Protein AF-A0A8D8V8U1-F1 (afdb_monomer)

Nearest PDB structures (foldseek):
  8j07-assembly1_k3  TM=7.789E-01  e=6.062E-11  Homo sapiens
  8glv-assembly1_AE  TM=6.424E-01  e=2.019E-11  Chlamydomonas reinhardtii
  6a28-assembly1_B  TM=2.916E-01  e=2.406E+00  Deinococcus radiodurans R1 = ATCC 13939 = DSM 20539

Sequence (472 aa):
IDNPLNASPATVNNWKDVRKCFREELQNLLDGETYSILQNIRKTMTGITLETFKYENSNEYFLLQLWTTIDLPKLASGEKTTRVIDFPECGVVITVPEKLQHTAITVRCLRLKYDHYSDNSETWEPKPLPDVMKLDLYDFCNYLWSEKENFEREQDKHIAEFEKEWRKRIDALKVVKVEEQNLSPEKPERDDGSNSESEDPNASTDREIEVKPTVITYSEEDDWEQEVCEMRKCPDLIIKELEDNLLQEMRRTLAPIVAENDVNMRRHVILGGVFHLEFIKQPYQPVTLPDQSVMTIFNGPHSLQMEDYQESFDTVDTQKQESDEEDASEGAAATQNAQLEKLALLQISIPDNVLWFEPPSVARWDYGKQCWTKDYIYEIKFNEEKQFITFHAGKMGPFGLTTSKFINIPFQSWELRPEGSDSVLLSITAATIIVEFIIKVGKEQKEVQRGWLSRNEISPITTRVLVHYHSF

pLDDT: mean 78.5, std 20.53, range [25.08, 98.12]

Radius of gyration: 41.15 Å; Cα contacts (8 Å, |Δi|>4): 596; chains: 1; bounding box: 144×54×96 Å

Secondary structure (DSSP, 8-state):
--S-TT--HHHHHHHHHHHHHHHHHHHHHHHHHHHHHHTTHHHHSEESSSSEEEEEEE-SSEEEEEEEE------S-------EEEETTTTEEEEPPGGGTTS-EEEEEEEESS--SGGGSTTTSPPPPPGGGGS-HHHHHHHHHHHHHHHHHHHHHHHHHHHHHHHHHHHHHHHHHHHHHH-PPPPPPP-----------------------------HHHHHHHHHHHHS--HHHHHHHHHHHHHHHHHHHHPPP--TTB--TTTEEEEEEEEEEEEEEPPPPPEE-TTS-EE----S-SS--B---B----THHHHHHTTS-TT-HHHHHHHHHHHHTTSEEEEEEPPTT---SS--EEEEEETTTTEEE-TTEEEEEEETTTTEEEEEESB-EEEEEEEESSTT-S-SEEEEEE-SSSEEEEEEE-SSEEEEEEEE-PPP------S----------EEEEEEEE---

Mean predicted aligned error: 14.49 Å

Structure (mmCIF, N/CA/C/O backbone):
data_AF-A0A8D8V8U1-F1
#
_entry.id   AF-A0A8D8V8U1-F1
#
loop_
_atom_site.group_PDB
_atom_site.id
_atom_site.type_symbol
_atom_site.label_atom_id
_atom_site.label_alt_id
_atom_site.label_comp_id
_atom_site.label_asym_id
_atom_site.label_entity_id
_atom_site.label_seq_id
_atom_site.pdbx_PDB_ins_code
_atom_site.Cartn_x
_atom_site.Cartn_y
_atom_site.Cartn_z
_atom_site.occupancy
_atom_site.B_iso_or_equiv
_atom_site.auth_seq_id
_atom_site.auth_comp_id
_atom_site.auth_asym_id
_atom_site.auth_atom_id
_atom_site.pdbx_PDB_model_num
ATOM 1 N N . ILE A 1 1 ? -10.523 2.339 -17.120 1.00 58.59 1 ILE A N 1
ATOM 2 C CA . ILE A 1 1 ? -9.996 3.715 -17.312 1.00 58.59 1 ILE A CA 1
ATOM 3 C C . ILE A 1 1 ? -8.587 3.669 -17.898 1.00 58.59 1 ILE A C 1
ATOM 5 O O . ILE A 1 1 ? -8.251 4.565 -18.654 1.00 58.59 1 ILE A O 1
ATOM 9 N N . ASP A 1 2 ? -7.810 2.618 -17.623 1.00 54.09 2 ASP A N 1
ATOM 10 C CA . ASP A 1 2 ? -6.372 2.590 -17.933 1.00 54.09 2 ASP A CA 1
ATOM 11 C C . ASP A 1 2 ? -6.026 2.321 -19.408 1.00 54.09 2 ASP A C 1
ATOM 13 O O . ASP A 1 2 ? -4.941 2.678 -19.847 1.00 54.09 2 ASP A O 1
ATOM 17 N N . ASN A 1 3 ? -6.946 1.759 -20.203 1.00 59.69 3 ASN A N 1
ATOM 18 C CA . ASN A 1 3 ? -6.799 1.714 -21.663 1.00 59.69 3 ASN A CA 1
ATOM 19 C C . ASN A 1 3 ? -8.165 1.696 -22.380 1.00 59.69 3 ASN A C 1
ATOM 21 O O . ASN A 1 3 ? -8.669 0.636 -22.762 1.00 59.69 3 ASN A O 1
ATOM 25 N N . PRO A 1 4 ? -8.850 2.844 -22.485 1.00 71.56 4 PRO A N 1
ATOM 26 C CA . PRO A 1 4 ? -10.149 2.913 -23.128 1.00 71.56 4 PRO A CA 1
ATOM 27 C C . PRO A 1 4 ? -9.986 2.930 -24.646 1.00 71.56 4 PRO A C 1
ATOM 29 O O . PRO A 1 4 ? -9.468 3.887 -25.210 1.00 71.56 4 PRO A O 1
ATOM 32 N N . LEU A 1 5 ? -10.517 1.901 -25.308 1.00 67.38 5 LEU A N 1
ATOM 33 C CA . LEU A 1 5 ? -10.398 1.705 -26.757 1.00 67.38 5 LEU A CA 1
ATOM 34 C C . LEU A 1 5 ? -10.914 2.886 -27.610 1.00 67.38 5 LEU A C 1
ATOM 36 O O . LEU A 1 5 ? -10.536 2.984 -28.768 1.00 67.38 5 LEU A O 1
ATOM 40 N N . ASN A 1 6 ? -11.757 3.776 -27.059 1.00 78.81 6 ASN A N 1
ATOM 41 C CA . ASN A 1 6 ? -12.428 4.862 -27.793 1.00 78.81 6 ASN A CA 1
ATOM 42 C C . ASN A 1 6 ? -12.512 6.200 -27.023 1.00 78.81 6 ASN A C 1
ATOM 44 O O . ASN A 1 6 ? -13.439 6.976 -27.259 1.00 78.81 6 ASN A O 1
ATOM 48 N N . ALA A 1 7 ? -11.618 6.483 -26.069 1.00 81.31 7 ALA A N 1
ATOM 49 C CA . ALA A 1 7 ? -11.675 7.747 -25.320 1.00 81.31 7 ALA A CA 1
ATOM 50 C C . ALA A 1 7 ? -10.506 8.676 -25.660 1.00 81.31 7 ALA A C 1
ATOM 52 O O . ALA A 1 7 ? -9.358 8.251 -25.752 1.00 81.31 7 ALA A O 1
ATOM 53 N N . SER A 1 8 ? -10.807 9.968 -25.813 1.00 86.94 8 SER A N 1
ATOM 54 C CA . SER A 1 8 ? -9.776 10.993 -25.981 1.00 86.94 8 SER A CA 1
ATOM 55 C C . SER A 1 8 ? -8.955 11.160 -24.690 1.00 86.94 8 SER A C 1
ATOM 57 O O . SER A 1 8 ? -9.506 10.953 -23.603 1.00 86.94 8 SER A O 1
ATOM 59 N N . PRO A 1 9 ? -7.689 11.617 -24.757 1.00 85.31 9 PRO A N 1
ATOM 60 C CA . PRO A 1 9 ? -6.889 11.893 -23.560 1.00 85.31 9 PRO A CA 1
ATOM 61 C C . PRO A 1 9 ? -7.580 12.848 -22.574 1.00 85.31 9 PRO A C 1
ATOM 63 O O . PRO A 1 9 ? -7.518 12.648 -21.363 1.00 85.31 9 PRO A O 1
ATOM 66 N N . ALA A 1 10 ? -8.317 13.842 -23.084 1.00 88.31 10 ALA A N 1
ATOM 67 C CA . ALA A 1 10 ? -9.095 14.768 -22.262 1.00 88.31 10 ALA A CA 1
ATOM 68 C C . ALA A 1 10 ? -10.221 14.060 -21.490 1.00 88.31 10 ALA A C 1
ATOM 70 O O . ALA A 1 10 ? -10.452 14.345 -20.316 1.00 88.31 10 ALA A O 1
ATOM 71 N N . THR A 1 11 ? -10.901 13.106 -22.129 1.00 88.62 11 THR A N 1
ATOM 72 C CA . THR A 1 11 ? -11.934 12.282 -21.488 1.00 88.62 11 THR A CA 1
ATOM 73 C C . THR A 1 11 ? -11.339 11.403 -20.389 1.00 88.62 11 THR A C 1
ATOM 75 O O . THR A 1 11 ? -11.917 11.304 -19.310 1.00 88.62 11 THR A O 1
ATOM 78 N N . VAL A 1 12 ? -10.171 10.801 -20.632 1.00 86.94 12 VAL A N 1
ATOM 79 C CA . VAL A 1 12 ? -9.476 9.971 -19.634 1.00 86.94 12 VAL A CA 1
ATOM 80 C C . VAL A 1 12 ? -9.057 10.795 -18.421 1.00 86.94 12 VAL A C 1
ATOM 82 O O . VAL A 1 12 ? -9.284 10.363 -17.292 1.00 86.94 12 VAL A O 1
ATOM 85 N N . ASN A 1 13 ? -8.508 11.992 -18.637 1.00 87.94 13 ASN A N 1
ATOM 86 C CA . ASN A 1 13 ? -8.142 12.895 -17.546 1.00 87.94 13 ASN A CA 1
ATOM 87 C C . ASN A 1 13 ? -9.365 13.310 -16.722 1.00 87.94 13 ASN A C 1
ATOM 89 O O . ASN A 1 13 ? -9.330 13.206 -15.502 1.00 87.94 13 ASN A O 1
ATOM 93 N N . ASN A 1 14 ? -10.484 13.645 -17.374 1.00 91.56 14 ASN A N 1
ATOM 94 C CA . ASN A 1 14 ? -11.735 13.930 -16.672 1.00 91.56 14 ASN A CA 1
ATOM 95 C C . ASN A 1 14 ? -12.180 12.748 -15.787 1.00 91.56 14 ASN A C 1
ATOM 97 O O . ASN A 1 14 ? -12.541 12.944 -14.631 1.00 91.56 14 ASN A O 1
ATOM 101 N N . TRP A 1 15 ? -12.099 11.507 -16.281 1.00 91.25 15 TRP A N 1
ATOM 102 C CA . TRP A 1 15 ? -12.423 10.330 -15.468 1.00 91.25 15 TRP A CA 1
ATOM 103 C C . TRP A 1 15 ? -11.478 10.146 -14.279 1.00 91.25 15 TRP A C 1
ATOM 105 O O . TRP A 1 15 ? -11.934 9.751 -13.205 1.00 91.25 15 TRP A O 1
ATOM 115 N N . LYS A 1 16 ? -10.179 10.425 -14.451 1.00 88.62 16 LYS A N 1
ATOM 116 C CA . LYS A 1 16 ? -9.200 10.397 -13.354 1.00 88.62 16 LYS A CA 1
ATOM 117 C C . LYS A 1 16 ? -9.544 11.444 -12.287 1.00 88.62 16 LYS A C 1
ATOM 119 O O . LYS A 1 16 ? -9.535 11.099 -11.106 1.00 88.62 16 LYS A O 1
ATOM 124 N N . ASP A 1 17 ? -9.920 12.655 -12.697 1.00 90.69 17 ASP A N 1
ATOM 125 C CA . ASP A 1 17 ? -10.323 13.740 -11.794 1.00 90.69 17 ASP A CA 1
ATOM 126 C C . ASP A 1 17 ? -11.597 13.384 -11.021 1.00 90.69 17 ASP A C 1
ATOM 128 O O . ASP A 1 17 ? -11.612 13.425 -9.792 1.00 90.69 17 ASP A O 1
ATOM 132 N N . VAL A 1 18 ? -12.644 12.936 -11.722 1.00 93.50 18 VAL A N 1
ATOM 133 C CA . VAL A 1 18 ? -13.907 12.500 -11.103 1.00 93.50 18 VAL A CA 1
ATOM 134 C C . VAL A 1 18 ? -13.660 11.370 -10.105 1.00 93.50 18 VAL A C 1
ATOM 136 O O . VAL A 1 18 ? -14.157 11.410 -8.981 1.00 93.50 18 VAL A O 1
ATOM 139 N N . ARG A 1 19 ? -12.842 10.377 -10.475 1.00 91.44 19 ARG A N 1
ATOM 140 C CA . ARG A 1 19 ? -12.450 9.282 -9.581 1.00 91.44 19 ARG A CA 1
ATOM 141 C C . ARG A 1 19 ? -11.741 9.797 -8.327 1.00 91.44 19 ARG A C 1
ATOM 143 O O . ARG A 1 19 ? -11.998 9.272 -7.247 1.00 91.44 19 ARG A O 1
ATOM 150 N N . LYS A 1 20 ? -10.864 10.797 -8.450 1.00 90.75 20 LYS A N 1
ATOM 151 C CA . LYS A 1 20 ? -10.186 11.413 -7.303 1.00 90.75 20 LYS A CA 1
ATOM 152 C C . LYS A 1 20 ? -11.179 12.129 -6.383 1.00 90.75 20 LYS A C 1
ATOM 154 O O . LYS A 1 20 ? -11.143 11.879 -5.183 1.00 90.75 20 LYS A O 1
ATOM 159 N N . CYS A 1 21 ? -12.113 12.908 -6.932 1.00 93.12 21 CYS A N 1
ATOM 160 C CA . CYS A 1 21 ? -13.169 13.550 -6.143 1.00 93.12 21 CYS A CA 1
ATOM 161 C C . CYS A 1 21 ? -14.006 12.525 -5.362 1.00 93.12 21 CYS A C 1
ATOM 163 O O . CYS A 1 21 ? -14.213 12.698 -4.165 1.00 93.12 21 CYS A O 1
ATOM 165 N N . PHE A 1 22 ? -14.411 11.420 -5.999 1.00 93.06 22 PHE A N 1
ATOM 166 C CA . PHE A 1 22 ? -15.135 10.347 -5.307 1.00 93.06 22 PHE A CA 1
ATOM 167 C C . PHE A 1 22 ? -14.310 9.699 -4.189 1.00 93.06 22 PHE A C 1
ATOM 169 O O . PHE A 1 22 ? -14.858 9.397 -3.135 1.00 93.06 22 PHE A O 1
ATOM 176 N N . ARG A 1 23 ? -13.002 9.480 -4.390 1.00 91.56 23 ARG A N 1
ATOM 177 C CA . ARG A 1 23 ? -12.117 8.934 -3.342 1.00 91.56 23 ARG A CA 1
ATOM 178 C C . ARG A 1 23 ? -12.069 9.855 -2.121 1.00 91.56 23 ARG A C 1
ATOM 180 O O . ARG A 1 23 ? -12.226 9.378 -1.001 1.00 91.56 23 ARG A O 1
ATOM 187 N N . GLU A 1 24 ? -11.888 11.155 -2.341 1.00 90.69 24 GLU A N 1
ATOM 188 C CA . GLU A 1 24 ? -11.848 12.162 -1.272 1.00 90.69 24 GLU A CA 1
ATOM 189 C C . GLU A 1 24 ? -13.197 12.271 -0.545 1.00 90.69 24 GLU A C 1
ATOM 191 O O . GLU A 1 24 ? -13.242 12.300 0.683 1.00 90.69 24 GLU A O 1
ATOM 196 N N . GLU A 1 25 ? -14.308 12.269 -1.284 1.00 93.75 25 GLU A N 1
ATOM 197 C CA . GLU A 1 25 ? -15.655 12.307 -0.709 1.00 93.75 25 GLU A CA 1
ATOM 198 C C . GLU A 1 25 ? -15.960 11.057 0.128 1.00 93.75 25 GLU A C 1
ATOM 200 O O . GLU A 1 25 ? -16.434 11.179 1.256 1.00 93.75 25 GLU A O 1
ATOM 205 N N . LEU A 1 26 ? -15.624 9.861 -0.368 1.00 91.31 26 LEU A N 1
ATOM 206 C CA . LEU A 1 26 ? -15.796 8.610 0.375 1.00 91.31 26 LEU A CA 1
ATOM 207 C C . LEU A 1 26 ? -14.987 8.598 1.673 1.00 91.31 26 LEU A C 1
ATOM 209 O O . LEU A 1 26 ? -15.515 8.198 2.709 1.00 91.31 26 LEU A O 1
ATOM 213 N N . GLN A 1 27 ? -13.735 9.062 1.639 1.00 89.56 27 GLN A N 1
ATOM 214 C CA . GLN A 1 27 ? -12.909 9.156 2.842 1.00 89.56 27 GLN A CA 1
ATOM 215 C C . GLN A 1 27 ? -13.521 10.129 3.861 1.00 89.56 27 GLN A C 1
ATOM 217 O O . GLN A 1 27 ? -13.658 9.779 5.032 1.00 89.56 27 GLN A O 1
ATOM 222 N N . ASN A 1 28 ? -13.976 11.304 3.414 1.00 91.50 28 ASN A N 1
ATOM 223 C CA . ASN A 1 28 ? -14.625 12.290 4.282 1.00 91.50 28 ASN A CA 1
ATOM 224 C C . ASN A 1 28 ? -15.917 11.753 4.915 1.00 91.50 28 ASN A C 1
ATOM 226 O O . ASN A 1 28 ? -16.175 12.003 6.092 1.00 91.50 28 ASN A O 1
ATOM 230 N N . LEU A 1 29 ? -16.721 11.003 4.155 1.00 92.62 29 LEU A N 1
ATOM 231 C CA . LEU A 1 29 ? -17.927 10.356 4.673 1.00 92.62 29 LEU A CA 1
ATOM 232 C C . LEU A 1 29 ? -17.582 9.282 5.708 1.00 92.62 29 LEU A C 1
ATOM 234 O O . LEU A 1 29 ? -18.182 9.265 6.778 1.00 92.62 29 LEU A O 1
ATOM 238 N N . LEU A 1 30 ? -16.588 8.427 5.444 1.00 91.50 30 LEU A N 1
ATOM 239 C CA . LEU A 1 30 ? -16.146 7.412 6.407 1.00 91.50 30 LEU A CA 1
ATOM 240 C C . LEU A 1 30 ? -15.607 8.042 7.698 1.00 91.50 30 LEU A C 1
ATOM 242 O O . LEU A 1 30 ? -15.902 7.554 8.792 1.00 91.50 30 LEU A O 1
ATOM 246 N N . ASP A 1 31 ? -14.849 9.133 7.594 1.00 93.25 31 ASP A N 1
ATOM 247 C CA . ASP A 1 31 ? -14.332 9.868 8.750 1.00 93.25 31 ASP A CA 1
ATOM 248 C C . ASP A 1 31 ? -15.453 10.569 9.531 1.00 93.25 31 ASP A C 1
ATOM 250 O O . ASP A 1 31 ? -15.460 10.535 10.765 1.00 93.25 31 ASP A O 1
ATOM 254 N N . GLY A 1 32 ? -16.430 11.147 8.826 1.00 93.50 32 GLY A N 1
ATOM 255 C CA . GLY A 1 32 ? -17.629 11.751 9.407 1.00 93.50 32 GLY A CA 1
ATOM 256 C C . GLY A 1 32 ? -18.483 10.740 10.170 1.00 93.50 32 GLY A C 1
ATOM 257 O O . GLY A 1 32 ? -18.806 10.967 11.335 1.00 93.50 32 GLY A O 1
ATOM 258 N N . GLU A 1 33 ? -18.772 9.587 9.565 1.00 92.25 33 GLU A N 1
ATOM 259 C CA . GLU A 1 33 ? -19.522 8.504 10.211 1.00 92.25 33 GLU A CA 1
ATOM 260 C C . GLU A 1 33 ? -18.758 7.922 11.407 1.00 92.25 33 GLU A C 1
ATOM 262 O O . GLU A 1 33 ? -19.336 7.722 12.477 1.00 92.25 33 GLU A O 1
ATOM 267 N N . THR A 1 34 ? -17.439 7.723 11.276 1.00 94.69 34 THR A N 1
ATOM 268 C CA . THR A 1 34 ? -16.576 7.313 12.398 1.00 94.69 34 THR A CA 1
ATOM 269 C C . THR A 1 34 ? -16.702 8.308 13.554 1.00 94.69 34 THR A C 1
ATOM 271 O O . THR A 1 34 ? -16.912 7.908 14.698 1.00 94.69 34 THR A O 1
ATOM 274 N N . TYR A 1 35 ? -16.629 9.609 13.269 1.00 94.31 35 TYR A N 1
ATOM 275 C CA . TYR A 1 35 ? -16.782 10.652 14.280 1.00 94.31 35 TYR A CA 1
ATOM 276 C C . TYR A 1 35 ? -18.171 10.619 14.937 1.00 94.31 35 TYR A C 1
ATOM 278 O O . TYR A 1 35 ? -18.261 10.636 16.165 1.00 94.31 35 TYR A O 1
ATOM 286 N N . SER A 1 36 ? -19.247 10.497 14.155 1.00 92.38 36 SER A N 1
ATOM 287 C CA . SER A 1 36 ? -20.620 10.387 14.665 1.00 92.38 36 SER A CA 1
ATOM 288 C C . SER A 1 36 ? -20.836 9.159 15.553 1.00 92.38 36 SER A C 1
ATOM 290 O O . SER A 1 36 ? -21.515 9.262 16.576 1.00 92.38 36 SER A O 1
ATOM 292 N N . ILE A 1 37 ? -20.225 8.016 15.225 1.00 94.44 37 ILE A N 1
ATOM 293 C CA . ILE A 1 37 ? -20.242 6.822 16.084 1.00 94.44 37 ILE A CA 1
ATOM 294 C C . ILE A 1 37 ? -19.546 7.127 17.414 1.00 94.44 37 ILE A C 1
ATOM 296 O O . ILE A 1 37 ? -20.100 6.847 18.478 1.00 94.44 37 ILE A O 1
ATOM 300 N N . LEU A 1 38 ? -18.362 7.740 17.373 1.00 93.81 38 LEU A N 1
ATOM 301 C CA . LEU A 1 38 ? -17.556 8.002 18.566 1.00 93.81 38 LEU A CA 1
ATOM 302 C C . LEU A 1 38 ? -18.121 9.103 19.470 1.00 93.81 38 LEU A C 1
ATOM 304 O O . LEU A 1 38 ? -17.775 9.146 20.647 1.00 93.81 38 LEU A O 1
ATOM 308 N N . GLN A 1 39 ? -19.016 9.963 18.982 1.00 91.44 39 GLN A N 1
ATOM 309 C CA . GLN A 1 39 ? -19.655 10.995 19.807 1.00 91.44 39 GLN A CA 1
ATOM 310 C C . GLN A 1 39 ? -20.495 10.437 20.963 1.00 91.44 39 GLN A C 1
ATOM 312 O O . GLN A 1 39 ? -20.732 11.154 21.928 1.00 91.44 39 GLN A O 1
ATOM 317 N N . ASN A 1 40 ? -20.990 9.198 20.888 1.00 90.69 40 ASN A N 1
ATOM 318 C CA . ASN A 1 40 ? -21.762 8.599 21.979 1.00 90.69 40 ASN A CA 1
ATOM 319 C C . ASN A 1 40 ? -21.520 7.091 22.073 1.00 90.69 40 ASN A C 1
ATOM 321 O O . ASN A 1 40 ? -22.412 6.284 21.802 1.00 90.69 40 ASN A O 1
ATOM 325 N N . ILE A 1 41 ? -20.309 6.728 22.500 1.00 92.94 41 ILE A N 1
ATOM 326 C CA . ILE A 1 41 ? -19.795 5.351 22.499 1.00 92.94 41 ILE A CA 1
ATOM 327 C C . ILE A 1 41 ? -20.749 4.388 23.207 1.00 92.94 41 ILE A C 1
ATOM 329 O O . ILE A 1 41 ? -21.051 3.319 22.688 1.00 92.94 41 ILE A O 1
ATOM 333 N N . ARG A 1 42 ? -21.283 4.776 24.372 1.00 90.69 42 ARG A N 1
ATOM 334 C CA . ARG A 1 42 ? -22.177 3.913 25.165 1.00 90.69 42 ARG A CA 1
ATOM 335 C C . ARG A 1 42 ? -23.496 3.586 24.463 1.00 90.69 42 ARG A C 1
ATOM 337 O O . ARG A 1 42 ? -24.142 2.611 24.834 1.00 90.69 42 ARG A O 1
ATOM 344 N N . LYS A 1 43 ? -23.924 4.416 23.509 1.00 91.44 43 LYS A N 1
ATOM 345 C CA . LYS A 1 43 ? -25.162 4.224 22.747 1.00 91.44 43 LYS A CA 1
ATOM 346 C C . LYS A 1 43 ? -24.913 3.530 21.408 1.00 91.44 43 LYS A C 1
ATOM 348 O O . LYS A 1 43 ? -25.770 2.777 20.960 1.00 91.44 43 LYS A O 1
ATOM 353 N N . THR A 1 44 ? -23.800 3.839 20.749 1.00 94.31 44 THR A N 1
ATOM 354 C CA . THR A 1 44 ? -23.519 3.435 19.361 1.00 94.31 44 THR A CA 1
ATOM 355 C C . THR A 1 44 ? -22.635 2.195 19.258 1.00 94.31 44 THR A C 1
ATOM 357 O O . THR A 1 44 ? -22.728 1.471 18.270 1.00 94.31 44 THR A O 1
ATOM 360 N N . MET A 1 45 ? -21.786 1.935 20.254 1.00 96.00 45 MET A N 1
ATOM 361 C CA . MET A 1 45 ? -20.836 0.823 20.268 1.00 96.00 45 MET A CA 1
ATOM 362 C C . MET A 1 45 ? -21.271 -0.271 21.251 1.00 96.00 45 MET A C 1
ATOM 364 O O . MET A 1 45 ? -21.973 -0.029 22.231 1.00 96.00 45 MET A O 1
ATOM 368 N N . THR A 1 46 ? -20.811 -1.496 21.006 1.00 95.81 46 THR A N 1
ATOM 369 C CA . THR A 1 46 ? -21.070 -2.654 21.869 1.00 95.81 46 THR A CA 1
ATOM 370 C C . THR A 1 46 ? -20.011 -2.734 22.966 1.00 95.81 46 THR A C 1
ATOM 372 O O . THR A 1 46 ? -18.818 -2.789 22.671 1.00 95.81 46 THR A O 1
ATOM 375 N N . GLY A 1 47 ? -20.427 -2.761 24.234 1.00 93.50 47 GLY A N 1
ATOM 376 C CA . GLY A 1 47 ? -19.514 -2.944 25.366 1.00 93.50 47 GLY A CA 1
ATOM 377 C C . GLY A 1 47 ? -18.954 -4.368 25.422 1.00 93.50 47 GLY A C 1
ATOM 378 O O . GLY A 1 47 ? -19.715 -5.332 25.371 1.00 93.50 47 GLY A O 1
ATOM 379 N N . ILE A 1 48 ? -17.631 -4.497 25.534 1.00 91.62 48 ILE A N 1
ATOM 380 C CA . ILE A 1 48 ? -16.943 -5.772 25.805 1.00 91.62 48 ILE A CA 1
ATOM 381 C C . ILE A 1 48 ? -16.734 -5.912 27.314 1.00 91.62 48 ILE A C 1
ATOM 383 O O . ILE A 1 48 ? -17.019 -6.950 27.904 1.00 91.62 48 ILE A O 1
ATOM 387 N N . THR A 1 49 ? -16.244 -4.841 27.938 1.00 87.69 49 THR A N 1
ATOM 388 C CA . THR A 1 49 ? -16.096 -4.721 29.390 1.00 87.69 49 THR A CA 1
ATOM 389 C C . THR A 1 49 ? -16.776 -3.437 29.866 1.00 87.69 49 THR A C 1
ATOM 391 O O . THR A 1 49 ? -17.437 -2.747 29.092 1.00 87.69 49 THR A O 1
ATOM 394 N N . LEU A 1 50 ? -16.622 -3.094 31.147 1.00 84.25 50 LEU A N 1
ATOM 395 C CA . LEU A 1 50 ? -17.121 -1.822 31.678 1.00 84.25 50 LEU A CA 1
ATOM 396 C C . LEU A 1 50 ? -16.427 -0.602 31.050 1.00 84.25 50 LEU A C 1
ATOM 398 O O . LEU A 1 50 ? -17.025 0.472 30.998 1.00 84.25 50 LEU A O 1
ATOM 402 N N . GLU A 1 51 ? -15.185 -0.762 30.586 1.00 87.19 51 GLU A N 1
ATOM 403 C CA . GLU A 1 51 ? -14.367 0.325 30.038 1.00 87.19 51 GLU A CA 1
ATOM 404 C C . GLU A 1 51 ? -14.100 0.202 28.537 1.00 87.19 51 GLU A C 1
ATOM 406 O O . GLU A 1 51 ? -13.856 1.216 27.892 1.00 87.19 51 GLU A O 1
ATOM 411 N N . THR A 1 52 ? -14.184 -0.997 27.956 1.00 91.62 52 THR A N 1
ATOM 412 C CA . THR A 1 52 ? -13.849 -1.236 26.544 1.00 91.62 52 THR A CA 1
ATOM 413 C C . THR A 1 52 ? -15.082 -1.476 25.682 1.00 91.62 52 THR A C 1
ATOM 415 O O . THR A 1 52 ? -15.997 -2.214 26.056 1.00 91.62 52 THR A O 1
ATOM 418 N N . PHE A 1 53 ? -15.079 -0.884 24.490 1.00 95.25 53 PHE A N 1
ATOM 419 C CA . PHE A 1 53 ? -16.174 -0.930 23.527 1.00 95.25 53 PHE A CA 1
ATOM 420 C C . PHE A 1 53 ? -15.645 -1.256 22.131 1.00 95.25 53 PHE A C 1
ATOM 422 O O . PHE A 1 53 ? -14.533 -0.864 21.772 1.00 95.25 53 PHE A O 1
ATOM 429 N N . LYS A 1 54 ? -16.471 -1.934 21.331 1.00 96.44 54 LYS A N 1
ATOM 430 C CA . LYS A 1 54 ? -16.202 -2.222 19.921 1.00 96.44 54 LYS A CA 1
ATOM 431 C C . LYS A 1 54 ? -17.359 -1.841 19.008 1.00 96.44 54 LYS A C 1
ATOM 433 O O . LYS A 1 54 ? -18.519 -1.842 19.416 1.00 96.44 54 LYS A O 1
ATOM 438 N N . TYR A 1 55 ? -17.035 -1.565 17.757 1.00 96.88 55 TYR A N 1
ATOM 439 C CA . TYR A 1 55 ? -17.992 -1.397 16.670 1.00 96.88 55 TYR A CA 1
ATOM 440 C C . TYR A 1 55 ? -17.487 -2.154 15.450 1.00 96.88 55 TYR A C 1
ATOM 442 O O . TYR A 1 55 ? -16.283 -2.189 15.207 1.00 96.88 55 TYR A O 1
ATOM 450 N N . GLU A 1 56 ? -18.404 -2.749 14.699 1.00 95.50 56 GLU A N 1
ATOM 451 C CA . GLU A 1 56 ? -18.103 -3.504 13.490 1.00 95.50 56 GLU A CA 1
ATOM 452 C C . GLU A 1 56 ? -19.142 -3.186 12.415 1.00 95.50 56 GLU A C 1
ATOM 454 O O . GLU 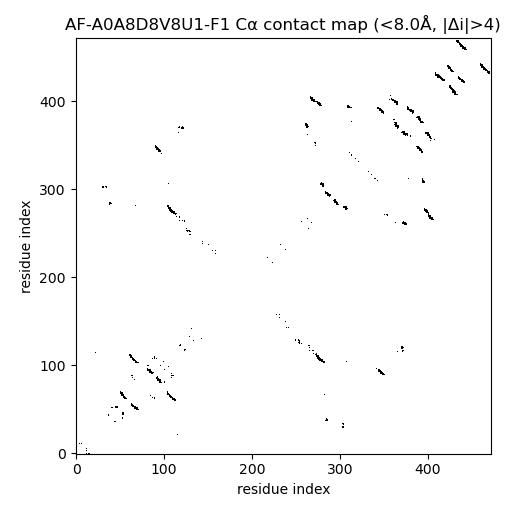A 1 56 ? -20.339 -3.100 12.688 1.00 95.50 56 GLU A O 1
ATOM 459 N N . ASN A 1 57 ? -18.671 -2.974 11.191 1.00 94.62 57 ASN A N 1
ATOM 460 C CA . ASN A 1 57 ? -19.503 -2.818 10.008 1.00 94.62 57 ASN A CA 1
ATOM 461 C C . ASN A 1 57 ? -18.725 -3.334 8.796 1.00 94.62 57 ASN A C 1
ATOM 463 O O . ASN A 1 57 ? -17.547 -3.023 8.631 1.00 94.62 57 ASN A O 1
ATOM 467 N N . SER A 1 58 ? -19.361 -4.141 7.960 1.00 93.62 58 SER A N 1
ATOM 468 C CA . SER A 1 58 ? -18.715 -4.797 6.832 1.00 93.62 58 SER A CA 1
ATOM 469 C C . SER A 1 58 ? -19.624 -4.824 5.616 1.00 93.62 58 SER A C 1
ATOM 471 O O . SER A 1 58 ? -20.848 -4.909 5.714 1.00 93.62 58 SER A O 1
ATOM 473 N N . ASN A 1 59 ? -19.008 -4.775 4.440 1.00 91.06 59 ASN A N 1
ATOM 474 C CA . ASN A 1 59 ? -19.673 -5.047 3.179 1.00 91.06 59 ASN A CA 1
ATOM 475 C C . ASN A 1 59 ? -18.714 -5.724 2.185 1.00 91.06 59 ASN A C 1
ATOM 477 O O . ASN A 1 59 ? -17.633 -6.222 2.530 1.00 91.06 59 ASN A O 1
ATOM 481 N N . GLU A 1 60 ? -19.134 -5.783 0.925 1.00 90.12 60 GLU A N 1
ATOM 482 C CA . GLU A 1 60 ? -18.341 -6.372 -0.147 1.00 90.12 60 GLU A CA 1
ATOM 483 C C . GLU A 1 60 ? -17.004 -5.643 -0.362 1.00 90.12 60 GLU A C 1
ATOM 485 O O . GLU A 1 60 ? -15.997 -6.307 -0.595 1.00 90.12 60 GLU A O 1
ATOM 490 N N . TYR A 1 61 ? -16.959 -4.322 -0.188 1.00 89.50 61 TYR A N 1
ATOM 491 C CA . TYR A 1 61 ? -15.833 -3.456 -0.552 1.00 89.50 61 TYR A CA 1
ATOM 492 C C . TYR A 1 61 ? -14.931 -3.062 0.623 1.00 89.50 61 TYR A C 1
ATOM 494 O O . TYR A 1 61 ? -13.736 -2.842 0.419 1.00 89.50 61 TYR A O 1
ATOM 502 N N . PHE A 1 62 ? -15.467 -2.984 1.843 1.00 92.75 62 PHE A N 1
ATOM 503 C CA . PHE A 1 62 ? -14.715 -2.609 3.037 1.00 92.75 62 PHE A CA 1
ATOM 504 C C . PHE A 1 62 ? -15.158 -3.355 4.297 1.00 92.75 62 PHE A C 1
ATOM 506 O O . PHE A 1 62 ? -16.278 -3.857 4.390 1.00 92.75 62 PHE A O 1
ATOM 513 N N . LEU A 1 63 ? -14.264 -3.384 5.284 1.00 95.06 63 LEU A N 1
ATOM 514 C CA . LEU A 1 63 ? -14.497 -3.853 6.647 1.00 95.06 63 LEU A CA 1
ATOM 515 C C . LEU A 1 63 ? -14.018 -2.760 7.605 1.00 95.06 63 LEU A C 1
ATOM 517 O O . LEU A 1 63 ? -12.875 -2.328 7.505 1.00 95.06 63 LEU A O 1
ATOM 521 N N . LEU A 1 64 ? -14.879 -2.298 8.503 1.00 96.44 64 LEU A N 1
ATOM 522 C CA . LEU A 1 64 ? -14.577 -1.285 9.507 1.00 96.44 64 LEU A CA 1
ATOM 523 C C . LEU A 1 64 ? -14.772 -1.888 10.894 1.00 96.44 64 LEU A C 1
ATOM 525 O O . LEU A 1 64 ? -15.877 -2.296 11.251 1.00 96.44 64 LEU A O 1
ATOM 529 N N . GLN A 1 65 ? -13.712 -1.885 11.693 1.00 97.38 65 GLN A N 1
ATOM 530 C CA . GLN A 1 65 ? -13.771 -2.208 13.107 1.00 97.38 65 GLN A CA 1
ATOM 531 C C . GLN A 1 65 ? -13.142 -1.080 13.924 1.00 97.38 65 GLN A C 1
ATOM 533 O O . GLN A 1 65 ? -12.059 -0.583 13.618 1.00 97.38 65 GLN A O 1
ATOM 538 N N . LEU A 1 66 ? -13.845 -0.661 14.971 1.00 97.44 66 LEU A N 1
ATOM 539 C CA . LEU A 1 66 ? -13.363 0.326 15.928 1.00 97.44 66 LEU A CA 1
ATOM 540 C C . LEU A 1 66 ? -13.253 -0.338 17.289 1.00 97.44 66 LEU A C 1
ATOM 542 O O . LEU A 1 66 ? -14.150 -1.075 17.701 1.00 97.44 66 LEU A O 1
ATOM 546 N N . TRP A 1 67 ? -12.189 -0.018 18.007 1.00 96.56 67 TRP A N 1
ATOM 547 C CA . TRP A 1 67 ? -12.012 -0.389 19.401 1.00 96.56 67 TRP A CA 1
ATOM 548 C C . TRP A 1 67 ? -11.692 0.859 20.207 1.00 96.56 67 TRP A C 1
ATOM 550 O O . TRP A 1 67 ? -10.895 1.691 19.781 1.00 96.56 67 TRP A O 1
ATOM 560 N N . THR A 1 68 ? -12.294 1.018 21.377 1.00 94.44 68 THR A N 1
ATOM 561 C CA . THR A 1 68 ? -12.013 2.170 22.234 1.00 94.44 68 THR A CA 1
ATOM 562 C C . THR A 1 68 ? -12.114 1.799 23.700 1.00 94.44 68 THR A C 1
ATOM 564 O O . THR A 1 68 ? -12.894 0.928 24.087 1.00 94.44 68 THR A O 1
ATOM 567 N N . THR A 1 69 ? -11.358 2.517 24.523 1.00 89.38 69 THR A N 1
ATOM 568 C CA . THR A 1 69 ? -11.539 2.531 25.975 1.00 89.38 69 THR A CA 1
ATOM 569 C C . THR A 1 69 ? -12.209 3.837 26.393 1.00 89.38 69 THR A C 1
ATOM 571 O O . THR A 1 69 ? -11.997 4.861 25.750 1.00 89.38 69 THR A O 1
ATOM 574 N N . ILE A 1 70 ? -13.006 3.823 27.454 1.00 86.00 70 ILE A N 1
ATOM 575 C CA . ILE A 1 70 ? -13.492 5.023 28.140 1.00 86.00 70 ILE A CA 1
ATOM 576 C C . ILE A 1 70 ? -12.760 5.114 29.475 1.00 86.00 70 ILE A C 1
ATOM 578 O O . ILE A 1 70 ? -12.638 4.112 30.181 1.00 86.00 70 ILE A O 1
ATOM 582 N N . ASP A 1 71 ? -12.298 6.309 29.832 1.00 75.56 71 ASP A N 1
ATOM 583 C CA . ASP A 1 71 ? -11.661 6.527 31.125 1.00 75.56 71 ASP A CA 1
ATOM 584 C C . ASP A 1 71 ? -12.675 6.368 32.261 1.00 75.56 71 ASP A C 1
ATOM 586 O O . ASP A 1 71 ? -13.680 7.077 32.359 1.00 75.56 71 ASP A O 1
ATOM 590 N N . LEU A 1 72 ? -12.386 5.417 33.145 1.00 72.25 72 LEU A N 1
ATOM 591 C CA . LEU A 1 72 ? -13.062 5.251 34.424 1.00 72.25 72 LEU A CA 1
ATOM 592 C C . LEU A 1 72 ? -12.083 5.601 35.553 1.00 72.25 72 LEU A C 1
ATOM 594 O O . LEU A 1 72 ? -10.884 5.348 35.415 1.00 72.25 72 LEU A O 1
ATOM 598 N N . PRO A 1 73 ? -12.551 6.153 36.687 1.00 68.00 73 PRO A N 1
ATOM 599 C CA . PRO A 1 73 ? -11.697 6.382 37.847 1.00 68.00 73 PRO A CA 1
ATOM 600 C C . PRO A 1 73 ? -11.076 5.062 38.328 1.00 68.00 73 PRO A C 1
ATOM 602 O O . PRO A 1 73 ? -11.797 4.148 38.731 1.00 68.00 73 PRO A O 1
ATOM 605 N N . LYS A 1 74 ? -9.743 4.957 38.293 1.00 66.44 74 LYS A N 1
ATOM 606 C CA . LYS A 1 74 ? -8.992 3.778 38.755 1.00 66.44 74 LYS A CA 1
ATOM 607 C C . LYS A 1 74 ? -8.186 4.100 40.012 1.00 66.44 74 LYS A C 1
ATOM 609 O O . LYS A 1 74 ? -7.706 5.218 40.189 1.00 66.44 74 LYS A O 1
ATOM 614 N N . LEU A 1 75 ? -8.024 3.104 40.883 1.00 60.56 75 LEU A N 1
ATOM 615 C CA . LEU A 1 75 ? -7.085 3.167 42.003 1.00 60.56 75 LEU A CA 1
ATOM 616 C C . LEU A 1 75 ? -5.654 3.072 41.442 1.00 60.56 75 LEU A C 1
ATOM 618 O O . LEU A 1 75 ? -5.403 2.268 40.549 1.00 60.56 75 LEU A O 1
ATOM 622 N N . ALA A 1 76 ? -4.718 3.872 41.953 1.00 59.06 76 ALA A N 1
ATOM 623 C CA . ALA A 1 76 ? -3.386 4.078 41.363 1.00 59.06 76 ALA A CA 1
ATOM 624 C C . ALA A 1 76 ? -2.451 2.841 41.311 1.00 59.06 76 ALA A C 1
ATOM 626 O O . ALA A 1 76 ? -1.322 2.965 40.852 1.00 59.06 76 ALA A O 1
ATOM 627 N N . SER A 1 77 ? -2.875 1.661 41.780 1.00 53.09 77 SER A N 1
ATOM 628 C CA . SER A 1 77 ? -2.016 0.474 41.939 1.00 53.09 77 SER A CA 1
ATOM 629 C C . SER A 1 77 ? -2.134 -0.564 40.811 1.00 53.09 77 SER A C 1
ATOM 631 O O . SER A 1 77 ? -1.986 -1.759 41.065 1.00 53.09 77 SER A O 1
ATOM 633 N N . GLY A 1 78 ? -2.466 -0.153 39.587 1.00 57.09 78 GLY A N 1
ATOM 634 C CA . GLY A 1 78 ? -2.584 -1.081 38.459 1.00 57.09 78 GLY A CA 1
ATOM 635 C C . GLY A 1 78 ? -1.222 -1.484 37.887 1.00 57.09 78 GLY A C 1
ATOM 636 O O . GLY A 1 78 ? -0.387 -0.618 37.634 1.00 57.09 78 GLY A O 1
ATOM 637 N N . GLU A 1 79 ? -1.013 -2.782 37.650 1.00 58.72 79 GLU A N 1
ATOM 638 C CA . GLU A 1 79 ? 0.087 -3.279 36.814 1.00 58.72 79 GLU A CA 1
ATOM 639 C C . GLU A 1 79 ? 0.027 -2.649 35.412 1.00 58.72 79 GLU A C 1
ATOM 641 O O . GLU A 1 79 ? -1.057 -2.461 34.843 1.00 58.72 79 GLU A O 1
ATOM 646 N N . LYS A 1 80 ? 1.199 -2.342 34.838 1.00 62.22 80 LYS A N 1
ATOM 647 C CA . LYS A 1 80 ? 1.314 -1.974 33.422 1.00 62.22 80 LYS A CA 1
ATOM 648 C C . LYS A 1 80 ? 0.852 -3.168 32.589 1.00 62.22 80 LYS A C 1
ATOM 650 O O . LYS A 1 80 ? 1.516 -4.199 32.566 1.00 62.22 80 LYS A O 1
ATOM 655 N N . THR A 1 81 ? -0.296 -3.038 31.936 1.00 67.94 81 THR A N 1
ATOM 656 C CA . THR A 1 81 ? -0.837 -4.076 31.058 1.00 67.94 81 THR A CA 1
ATOM 657 C C . THR A 1 81 ? -0.768 -3.590 29.624 1.00 67.94 81 THR A C 1
ATOM 659 O O . THR A 1 81 ? -1.472 -2.661 29.223 1.00 67.94 81 THR A O 1
ATOM 662 N N . THR A 1 82 ? 0.089 -4.239 28.842 1.00 81.31 82 THR A N 1
ATOM 663 C CA . THR A 1 82 ? 0.152 -4.009 27.405 1.00 81.31 82 THR A CA 1
ATOM 664 C C . THR A 1 82 ? -1.177 -4.401 26.774 1.00 81.31 82 THR A C 1
ATOM 666 O O . THR A 1 82 ? -1.679 -5.508 26.972 1.00 81.31 82 THR A O 1
ATOM 669 N N . ARG A 1 83 ? -1.775 -3.472 26.026 1.00 88.00 83 ARG A N 1
ATOM 670 C CA . ARG A 1 83 ? -3.080 -3.687 25.400 1.00 88.00 83 ARG A CA 1
ATOM 671 C C . ARG A 1 83 ? -2.898 -4.307 24.027 1.00 88.00 83 ARG A C 1
ATOM 673 O O . ARG A 1 83 ? -2.365 -3.660 23.131 1.00 88.00 83 ARG A O 1
ATOM 680 N N . VAL A 1 84 ? -3.390 -5.530 23.871 1.00 94.06 84 VAL A N 1
ATOM 681 C CA . VAL A 1 84 ? -3.475 -6.228 22.586 1.00 94.06 84 VAL A CA 1
ATOM 682 C C . VAL A 1 8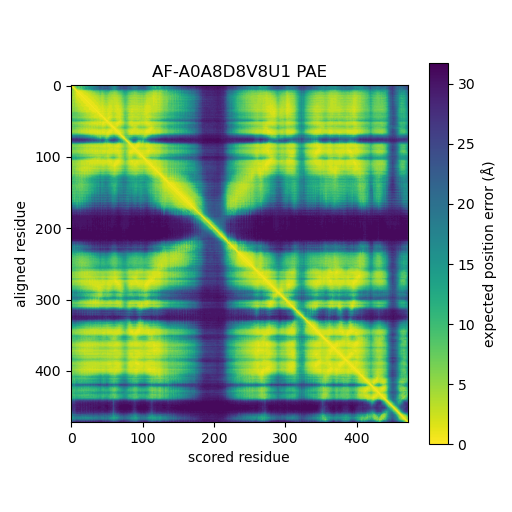4 ? -4.928 -6.204 22.126 1.00 94.06 84 VAL A C 1
ATOM 684 O O . VAL A 1 84 ? -5.825 -6.604 22.869 1.00 94.06 84 VAL A O 1
ATOM 687 N N . ILE A 1 85 ? -5.161 -5.697 20.921 1.00 95.62 85 ILE A N 1
ATOM 688 C CA . ILE A 1 85 ? -6.481 -5.527 20.317 1.00 95.62 85 ILE A CA 1
ATOM 689 C C . ILE A 1 85 ? -6.548 -6.403 19.073 1.00 95.62 85 ILE A C 1
ATOM 691 O O . ILE A 1 85 ? -5.727 -6.262 18.170 1.00 95.62 85 ILE A O 1
ATOM 695 N N . ASP A 1 86 ? -7.542 -7.283 19.031 1.00 96.50 86 ASP A N 1
ATOM 696 C CA . ASP A 1 86 ? -7.792 -8.184 17.911 1.00 96.50 86 ASP A CA 1
ATOM 697 C C . ASP A 1 86 ? -8.973 -7.685 17.061 1.00 96.50 86 ASP A C 1
ATOM 699 O O . ASP A 1 86 ? -10.060 -7.405 17.580 1.00 96.50 86 ASP A O 1
ATOM 703 N N . PHE A 1 87 ? -8.743 -7.573 15.753 1.00 96.69 87 PHE A N 1
ATOM 704 C CA . PHE A 1 87 ? -9.706 -7.217 14.715 1.00 96.69 87 PHE A CA 1
ATOM 705 C C . PHE A 1 87 ? -9.889 -8.416 13.769 1.00 96.69 87 PHE A C 1
ATOM 707 O O . PHE A 1 87 ? -9.313 -8.436 12.673 1.00 96.69 87 PHE A O 1
ATOM 714 N N . PRO A 1 88 ? -10.683 -9.427 14.170 1.00 92.94 88 PRO A N 1
ATOM 715 C CA . PRO A 1 88 ? -10.721 -10.721 13.489 1.00 92.94 88 PRO A CA 1
ATOM 716 C C . PRO A 1 88 ? -11.237 -10.628 12.050 1.00 92.94 88 PRO A C 1
ATOM 718 O O . PRO A 1 88 ? -10.670 -11.249 11.157 1.00 92.94 88 PRO A O 1
ATOM 721 N N . GLU A 1 89 ? -12.254 -9.799 11.794 1.00 92.12 89 GLU A N 1
ATOM 722 C CA . GLU A 1 89 ? -12.821 -9.619 10.448 1.00 92.12 89 GLU A CA 1
ATOM 723 C C . GLU A 1 89 ? -11.822 -8.945 9.502 1.00 92.12 89 GLU A C 1
ATOM 725 O O . GLU A 1 89 ? -11.721 -9.289 8.324 1.00 92.12 89 GLU A O 1
ATOM 730 N N . CYS A 1 90 ? -11.041 -7.992 10.015 1.00 93.56 90 CYS A N 1
ATOM 731 C CA . CYS A 1 90 ? -9.986 -7.358 9.232 1.00 93.56 90 CYS A CA 1
ATOM 732 C C . CYS A 1 90 ? -8.736 -8.243 9.105 1.00 93.56 90 CYS A C 1
ATOM 734 O O . CYS A 1 90 ? -7.927 -7.998 8.209 1.00 93.56 90 CYS A O 1
ATOM 736 N N . GLY A 1 91 ? -8.587 -9.261 9.959 1.00 94.88 91 GLY A N 1
ATOM 737 C CA . GLY A 1 91 ? -7.400 -10.106 10.056 1.00 94.88 91 GLY A CA 1
ATOM 738 C C . GLY A 1 91 ? -6.197 -9.378 10.657 1.00 94.88 91 GLY A C 1
ATOM 739 O O . GLY A 1 91 ? -5.065 -9.677 10.275 1.00 94.88 91 GLY A O 1
ATOM 740 N N . VAL 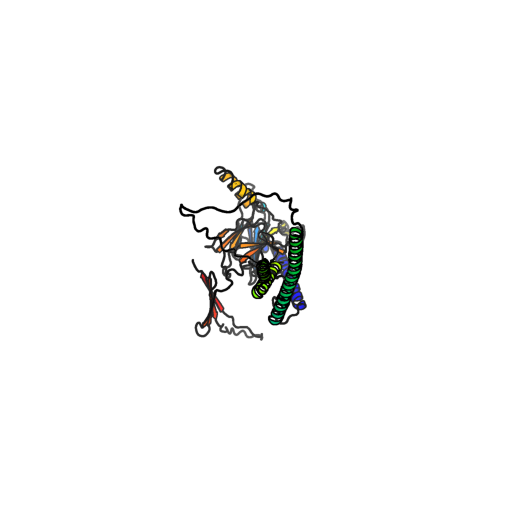A 1 92 ? -6.426 -8.401 11.543 1.00 97.56 92 VAL A N 1
ATOM 741 C CA . VAL A 1 92 ? -5.378 -7.531 12.097 1.00 97.56 92 VAL A CA 1
ATOM 742 C C . VAL A 1 92 ? -5.338 -7.622 13.619 1.00 97.56 92 VAL A C 1
ATOM 744 O O . VAL A 1 92 ? -6.367 -7.507 14.272 1.00 97.56 92 VAL A O 1
ATOM 747 N N . VAL A 1 93 ? -4.145 -7.738 14.194 1.00 98.12 93 VAL A N 1
ATOM 748 C CA . VAL A 1 93 ? -3.920 -7.594 15.638 1.00 98.12 93 VAL A CA 1
ATOM 749 C C . VAL A 1 93 ? -2.979 -6.420 15.872 1.00 98.12 93 VAL A C 1
ATOM 751 O O . VAL A 1 93 ? -1.968 -6.282 15.182 1.00 98.12 93 VAL A O 1
ATOM 754 N N . ILE A 1 94 ? -3.321 -5.564 16.832 1.00 97.50 94 ILE A N 1
ATOM 755 C CA . ILE A 1 94 ? -2.558 -4.365 17.181 1.00 97.50 94 ILE A CA 1
ATOM 756 C C . ILE A 1 94 ? -2.227 -4.394 18.665 1.00 97.50 94 ILE A C 1
ATOM 758 O O . ILE A 1 94 ? -3.119 -4.415 19.512 1.00 97.50 94 ILE A O 1
ATOM 762 N N . THR A 1 95 ? -0.945 -4.312 18.986 1.00 96.50 95 THR A N 1
ATOM 763 C CA . THR A 1 95 ? -0.475 -4.033 20.339 1.00 96.50 95 THR A CA 1
ATOM 764 C C . THR A 1 95 ? -0.229 -2.537 20.472 1.00 96.50 95 THR A C 1
ATOM 766 O O . THR A 1 95 ? 0.583 -1.960 19.747 1.00 96.50 95 THR A O 1
ATOM 769 N N . VAL A 1 96 ? -0.951 -1.897 21.389 1.00 93.25 96 VAL A N 1
ATOM 770 C CA . VAL A 1 96 ? -0.896 -0.445 21.581 1.00 93.25 96 VAL A CA 1
ATOM 771 C C . VAL A 1 96 ? 0.412 -0.051 22.291 1.00 93.25 96 VAL A C 1
ATOM 773 O O . VAL A 1 96 ? 0.695 -0.594 23.366 1.00 93.25 96 VAL A O 1
ATOM 776 N N . PRO A 1 97 ? 1.166 0.925 21.747 1.00 92.69 97 PRO A N 1
ATOM 777 C CA . PRO A 1 97 ? 2.395 1.445 22.349 1.00 92.69 97 PRO A CA 1
ATOM 778 C C . PRO A 1 97 ? 2.217 1.941 23.783 1.00 92.69 97 PRO A C 1
ATOM 780 O O . PRO A 1 97 ? 1.179 2.525 24.105 1.00 92.69 97 PRO A O 1
ATOM 783 N N . GLU A 1 98 ? 3.258 1.826 24.616 1.00 87.00 98 GLU A N 1
ATOM 784 C CA . GLU A 1 98 ? 3.228 2.241 26.032 1.00 87.00 98 GLU A CA 1
ATOM 785 C C . GLU A 1 98 ? 2.696 3.673 26.233 1.00 87.00 98 GLU A C 1
ATOM 787 O O . GLU A 1 98 ? 1.818 3.905 27.067 1.00 87.00 98 GLU A O 1
ATOM 792 N N . LYS A 1 99 ? 3.153 4.630 25.411 1.00 87.38 99 LYS A N 1
ATOM 793 C CA . LYS A 1 99 ? 2.761 6.051 25.499 1.00 87.38 99 LYS A CA 1
ATOM 794 C C . LYS A 1 99 ? 1.257 6.290 25.346 1.00 87.38 99 LYS A C 1
ATOM 796 O O . LYS A 1 99 ? 0.750 7.297 25.832 1.00 87.38 99 LYS A O 1
ATOM 801 N N . LEU A 1 100 ? 0.548 5.382 24.678 1.00 88.69 100 LEU A N 1
ATOM 802 C CA . LEU A 1 100 ? -0.880 5.505 24.391 1.00 88.69 100 LEU A CA 1
ATOM 803 C C . LEU A 1 100 ? -1.750 4.625 25.300 1.00 88.69 100 LEU A C 1
ATOM 805 O O . LEU A 1 100 ? -2.976 4.696 25.231 1.00 88.69 100 LEU A O 1
ATOM 809 N N . GLN A 1 101 ? -1.156 3.825 26.192 1.00 82.88 101 GLN A N 1
ATOM 810 C CA . GLN A 1 101 ? -1.911 2.930 27.077 1.00 82.88 101 GLN A CA 1
ATOM 811 C C . GLN A 1 101 ? -2.768 3.678 28.107 1.00 82.88 101 GLN A C 1
ATOM 813 O O . GLN A 1 101 ? -3.787 3.151 28.554 1.00 82.88 101 GLN A O 1
ATOM 818 N N . HIS A 1 102 ? -2.392 4.903 28.479 1.00 78.38 102 HIS A N 1
ATOM 819 C CA . HIS A 1 102 ? -3.095 5.707 29.488 1.00 78.38 102 HIS A CA 1
ATOM 820 C C . HIS A 1 102 ? -3.921 6.856 28.902 1.00 78.38 102 HIS A C 1
ATOM 822 O O . HIS A 1 102 ? -4.479 7.648 29.656 1.00 78.38 102 HIS A O 1
ATOM 828 N N . THR A 1 103 ? -4.008 6.940 27.577 1.00 82.31 103 THR A N 1
ATOM 829 C CA . THR A 1 103 ? -4.767 7.980 26.882 1.00 82.31 103 THR A CA 1
ATOM 830 C C . THR A 1 103 ? -6.092 7.401 26.392 1.00 82.31 103 THR A C 1
ATOM 832 O O . THR A 1 103 ? -6.147 6.263 25.915 1.00 82.31 103 THR A O 1
ATOM 835 N N . ALA A 1 104 ? -7.166 8.187 26.480 1.00 85.25 104 ALA A N 1
ATOM 836 C CA . ALA A 1 104 ? -8.443 7.873 25.852 1.00 85.25 104 ALA A CA 1
ATOM 837 C C . ALA A 1 104 ? -8.320 7.963 24.322 1.00 85.25 104 ALA A C 1
ATOM 839 O O . ALA A 1 104 ? -8.585 8.996 23.704 1.00 85.25 104 ALA A O 1
ATOM 840 N N . ILE A 1 105 ? -7.880 6.863 23.715 1.00 91.12 105 ILE A N 1
ATOM 841 C CA . ILE A 1 105 ? -7.777 6.712 22.266 1.00 91.12 105 ILE A CA 1
ATOM 842 C C . ILE A 1 105 ? -8.783 5.691 21.746 1.00 91.12 105 ILE A C 1
ATOM 844 O O . ILE A 1 105 ? -9.157 4.725 22.421 1.00 91.12 105 ILE A O 1
ATOM 848 N N . THR A 1 106 ? -9.181 5.897 20.500 1.00 95.12 106 THR A N 1
ATOM 849 C CA . THR A 1 106 ? -9.871 4.909 19.682 1.00 95.12 106 THR A CA 1
ATOM 850 C C . THR A 1 106 ? -8.887 4.367 18.654 1.00 95.12 106 THR A C 1
ATOM 852 O O . THR A 1 106 ? -8.183 5.126 17.995 1.00 95.12 106 THR A O 1
ATOM 855 N N . VAL A 1 107 ? -8.845 3.051 18.497 1.00 96.81 107 VAL A N 1
ATOM 856 C CA . VAL A 1 107 ? -8.096 2.378 17.438 1.00 96.81 107 VAL A CA 1
ATOM 857 C C . VAL A 1 107 ? -9.066 2.037 16.315 1.00 96.81 107 VAL A C 1
ATOM 859 O O . VAL A 1 107 ? -10.058 1.337 16.539 1.00 96.81 107 VAL A O 1
ATOM 862 N N . ARG A 1 108 ? -8.790 2.545 15.113 1.00 97.06 108 ARG A N 1
ATOM 863 C CA . ARG A 1 108 ? -9.539 2.231 13.896 1.00 97.06 108 ARG A CA 1
ATOM 864 C C . ARG A 1 108 ? -8.769 1.229 13.053 1.00 97.06 108 ARG A C 1
ATOM 866 O O . ARG A 1 108 ? -7.605 1.451 12.731 1.00 97.06 108 ARG A O 1
ATOM 873 N N . CYS A 1 109 ? -9.458 0.163 12.665 1.00 97.69 109 CYS A N 1
ATOM 874 C CA . CYS A 1 109 ? -9.027 -0.774 11.643 1.00 97.69 109 CYS A CA 1
ATOM 875 C C . CYS A 1 109 ? -10.051 -0.740 10.503 1.00 97.69 109 CYS A C 1
ATOM 877 O O . CYS A 1 109 ? -11.167 -1.240 10.638 1.00 97.69 109 CYS A O 1
ATOM 879 N N . LEU A 1 110 ? -9.693 -0.093 9.395 1.00 96.44 110 LEU A N 1
ATOM 880 C CA . LEU A 1 110 ? -10.500 -0.056 8.179 1.00 96.44 110 LEU A CA 1
ATOM 881 C C . LEU A 1 110 ? -9.743 -0.776 7.065 1.00 96.44 110 LEU A C 1
ATOM 883 O O . LEU A 1 110 ? -8.718 -0.301 6.585 1.00 96.44 110 LEU A O 1
ATOM 887 N N . ARG A 1 111 ? -10.262 -1.915 6.623 1.00 95.31 111 ARG A N 1
ATOM 888 C CA . ARG A 1 111 ? -9.732 -2.651 5.480 1.00 95.31 111 ARG A CA 1
ATOM 889 C C . ARG A 1 111 ? -10.566 -2.351 4.243 1.00 95.31 111 ARG A C 1
ATOM 891 O O . ARG A 1 111 ? -11.724 -2.750 4.163 1.00 95.31 111 ARG A O 1
ATOM 898 N N . LEU A 1 112 ? -9.963 -1.709 3.253 1.00 94.00 112 LEU A N 1
ATOM 899 C CA . LEU A 1 112 ? -10.525 -1.555 1.915 1.00 94.00 112 LEU A CA 1
ATOM 900 C C . LEU A 1 112 ? -10.027 -2.711 1.054 1.00 94.00 112 LEU A C 1
ATOM 902 O O . LEU A 1 112 ? -8.825 -2.926 0.956 1.00 94.00 112 LEU A O 1
ATOM 906 N N . LYS A 1 113 ? -10.920 -3.459 0.403 1.00 92.12 113 LYS A N 1
ATOM 907 C CA . LYS A 1 113 ? -10.537 -4.632 -0.412 1.00 92.12 113 LYS A CA 1
ATOM 908 C C . LYS A 1 113 ? -9.991 -4.262 -1.797 1.00 92.12 113 LYS A C 1
ATOM 910 O O . LYS A 1 113 ? -9.775 -5.136 -2.630 1.00 92.12 113 LYS A O 1
ATOM 915 N N . TYR A 1 114 ? -9.770 -2.975 -2.040 1.00 91.06 114 TYR A N 1
ATOM 916 C CA . TYR A 1 114 ? -9.216 -2.424 -3.267 1.00 91.06 114 TYR A CA 1
ATOM 917 C C . TYR A 1 114 ? -8.095 -1.435 -2.945 1.00 91.06 114 TYR A C 1
ATOM 919 O O . TYR A 1 114 ? -8.086 -0.786 -1.899 1.00 91.06 114 TYR A O 1
ATOM 927 N N . ASP A 1 115 ? -7.161 -1.303 -3.879 1.00 92.81 115 ASP A N 1
ATOM 928 C CA . ASP A 1 115 ? -6.070 -0.339 -3.810 1.00 92.81 115 ASP A CA 1
ATOM 929 C C . ASP A 1 115 ? -6.418 0.906 -4.633 1.00 92.81 115 ASP A C 1
ATOM 931 O O . ASP A 1 115 ? -6.689 0.833 -5.831 1.00 92.81 115 ASP A O 1
ATOM 935 N N . HIS A 1 116 ? -6.438 2.054 -3.965 1.00 91.94 116 HIS A N 1
ATOM 936 C CA . HIS A 1 116 ? -6.734 3.355 -4.562 1.00 91.94 116 HIS A CA 1
ATOM 937 C C . HIS A 1 116 ? -5.603 4.373 -4.355 1.00 91.94 116 HIS A C 1
ATOM 939 O O . HIS A 1 116 ? -5.791 5.562 -4.630 1.00 91.94 116 HIS A O 1
ATOM 945 N N . TYR A 1 117 ? -4.450 3.902 -3.871 1.00 94.38 117 TYR A N 1
ATOM 946 C CA . TYR A 1 117 ? -3.275 4.717 -3.589 1.00 94.38 117 TYR A CA 1
ATOM 947 C C . TYR A 1 117 ? -2.187 4.536 -4.636 1.00 94.38 117 TYR A C 1
ATOM 949 O O . TYR A 1 117 ? -1.594 5.524 -5.062 1.00 94.38 117 TYR A O 1
ATOM 957 N N . SER A 1 118 ? -1.941 3.300 -5.080 1.00 94.38 118 SER A N 1
ATOM 958 C CA . SER A 1 118 ? -0.800 2.995 -5.951 1.00 94.38 118 SER A CA 1
ATOM 959 C C . SER A 1 118 ? -0.773 3.792 -7.246 1.00 94.38 118 SER A C 1
ATOM 961 O O . SER A 1 118 ? 0.310 4.144 -7.703 1.00 94.38 118 SER A O 1
ATOM 963 N N . ASP A 1 119 ? -1.936 4.119 -7.811 1.00 91.44 119 ASP A N 1
ATOM 964 C CA . ASP A 1 119 ? -2.045 4.904 -9.041 1.00 91.44 119 ASP A CA 1
ATOM 965 C C . ASP A 1 119 ? -1.768 6.402 -8.868 1.00 91.44 119 ASP A C 1
ATOM 967 O O . ASP A 1 119 ? -1.626 7.111 -9.861 1.00 91.44 119 ASP A O 1
ATOM 971 N N . ASN A 1 120 ? -1.654 6.877 -7.626 1.00 90.88 120 ASN A N 1
ATOM 972 C CA . ASN A 1 120 ? -1.194 8.229 -7.316 1.00 90.88 120 ASN A CA 1
ATOM 973 C C . ASN A 1 120 ? 0.335 8.301 -7.163 1.00 90.88 120 ASN A C 1
ATOM 975 O O . ASN A 1 120 ? 0.868 9.395 -7.006 1.00 90.88 120 ASN A O 1
ATOM 979 N N . SER A 1 121 ? 1.043 7.164 -7.183 1.00 92.25 121 SER A N 1
ATOM 980 C CA . SER A 1 121 ? 2.504 7.151 -7.101 1.00 92.25 121 SER A CA 1
ATOM 981 C C . SER A 1 121 ? 3.138 7.617 -8.405 1.00 92.25 121 SER A C 1
ATOM 983 O O . SER A 1 121 ? 2.766 7.152 -9.480 1.00 92.25 121 SER A O 1
ATOM 985 N N . GLU A 1 122 ? 4.182 8.444 -8.309 1.00 87.81 122 GLU A N 1
ATOM 986 C CA . GLU A 1 122 ? 4.982 8.868 -9.468 1.00 87.81 122 GLU A CA 1
ATOM 987 C C . GLU A 1 122 ? 5.544 7.671 -10.251 1.00 87.81 122 GLU A C 1
ATOM 989 O O . GLU A 1 122 ? 5.668 7.702 -11.472 1.00 87.81 122 GLU A O 1
ATOM 994 N N . THR A 1 123 ? 5.845 6.573 -9.554 1.00 91.25 123 THR A N 1
ATOM 995 C CA . THR A 1 123 ? 6.400 5.372 -10.182 1.00 91.25 123 THR A CA 1
ATOM 996 C C . THR A 1 123 ? 5.359 4.512 -10.893 1.00 91.25 123 THR A C 1
ATOM 998 O O . THR A 1 123 ? 5.763 3.547 -11.533 1.00 91.25 123 THR A O 1
ATOM 1001 N N . TRP A 1 124 ? 4.055 4.808 -10.786 1.00 90.56 124 TRP A N 1
ATOM 1002 C CA . TRP A 1 124 ? 2.974 3.984 -11.341 1.00 90.56 124 TRP A CA 1
ATOM 1003 C C . TRP A 1 124 ? 2.947 3.988 -12.868 1.00 90.56 124 TRP A C 1
ATOM 1005 O O . TRP A 1 124 ? 2.993 2.923 -13.492 1.00 90.56 124 TRP A O 1
ATOM 1015 N N . GLU A 1 125 ? 2.891 5.176 -13.473 1.00 87.00 125 GLU A N 1
ATOM 1016 C CA . GLU A 1 125 ? 2.889 5.319 -14.927 1.00 87.00 125 GLU A CA 1
ATOM 1017 C C . GLU A 1 125 ? 4.337 5.361 -15.447 1.00 87.00 125 GLU A C 1
ATOM 1019 O O . GLU A 1 125 ? 5.182 6.080 -14.907 1.00 87.00 125 GLU A O 1
ATOM 1024 N N . PRO A 1 126 ? 4.683 4.574 -16.480 1.00 85.50 126 PRO A N 1
ATOM 1025 C CA . PRO A 1 126 ? 6.000 4.664 -17.089 1.00 85.50 126 PRO A CA 1
ATOM 1026 C C . PRO A 1 126 ? 6.174 6.016 -17.789 1.00 85.50 126 PRO A C 1
ATOM 1028 O O . PRO A 1 126 ? 5.247 6.538 -18.409 1.00 85.50 126 PRO A O 1
ATOM 1031 N N . LYS A 1 127 ? 7.400 6.548 -17.756 1.00 84.94 127 LYS A N 1
ATOM 1032 C CA . LYS A 1 127 ? 7.783 7.686 -18.598 1.00 84.94 127 LYS A CA 1
ATOM 1033 C C . LYS A 1 127 ? 7.574 7.332 -20.080 1.00 84.94 127 LYS A C 1
ATOM 1035 O O . LYS A 1 127 ? 7.740 6.163 -20.446 1.00 84.94 127 LYS A O 1
ATOM 1040 N N . PRO A 1 128 ? 7.214 8.308 -20.934 1.00 84.19 128 PRO A N 1
ATOM 1041 C CA . PRO A 1 128 ? 7.033 8.054 -22.356 1.00 84.19 128 PRO A CA 1
ATOM 1042 C C . PRO A 1 128 ? 8.329 7.521 -22.971 1.00 84.19 128 PRO A C 1
ATOM 1044 O O . PRO A 1 128 ? 9.426 7.939 -22.599 1.00 84.19 128 PRO A O 1
ATOM 1047 N N . LEU A 1 129 ? 8.188 6.602 -23.924 1.00 83.81 129 LEU A N 1
ATOM 1048 C CA . LEU A 1 129 ? 9.322 6.084 -24.684 1.00 83.81 129 LEU A CA 1
ATOM 1049 C C . LEU A 1 129 ? 10.003 7.210 -25.488 1.00 83.81 129 LEU A C 1
ATOM 1051 O O . LEU A 1 129 ? 9.315 8.157 -25.894 1.00 83.81 129 LEU A O 1
ATOM 1055 N N . PRO A 1 130 ? 11.316 7.099 -25.760 1.00 84.56 130 PRO A N 1
ATOM 1056 C CA . PRO A 1 130 ? 11.976 7.893 -26.793 1.00 84.56 130 PRO A CA 1
ATOM 1057 C C . PRO A 1 130 ? 11.243 7.777 -28.136 1.00 84.56 130 PRO A C 1
ATOM 1059 O O . PRO A 1 130 ? 10.675 6.730 -28.452 1.00 84.56 130 PRO A O 1
ATOM 1062 N N . ASP A 1 131 ? 11.239 8.847 -28.933 1.00 86.44 131 ASP A N 1
ATOM 1063 C CA . ASP A 1 131 ? 10.423 8.917 -30.155 1.00 86.44 131 ASP A CA 1
ATOM 1064 C C . ASP A 1 131 ? 10.819 7.872 -31.201 1.00 86.44 131 ASP A C 1
ATOM 1066 O O . ASP A 1 131 ? 9.944 7.282 -31.831 1.00 86.44 131 ASP A O 1
ATOM 1070 N N . VAL A 1 132 ? 12.112 7.553 -31.296 1.00 85.94 132 VAL A N 1
ATOM 1071 C CA . VAL A 1 132 ? 12.643 6.494 -32.170 1.00 85.94 132 VAL A CA 1
ATOM 1072 C C . VAL A 1 132 ? 11.982 5.137 -31.890 1.00 85.94 132 VAL A C 1
ATOM 1074 O O . VAL A 1 132 ? 11.755 4.358 -32.806 1.00 85.94 132 VAL A O 1
ATOM 1077 N N . MET A 1 133 ? 11.604 4.857 -30.640 1.00 82.12 133 MET A N 1
ATOM 1078 C CA . MET A 1 133 ? 10.985 3.581 -30.245 1.00 82.12 133 MET A CA 1
ATOM 1079 C C . MET A 1 133 ? 9.464 3.573 -30.346 1.00 82.12 133 MET A C 1
ATOM 1081 O O . MET A 1 133 ? 8.836 2.550 -30.076 1.00 82.12 133 MET A O 1
ATOM 1085 N N . LYS A 1 134 ? 8.858 4.709 -30.693 1.00 84.94 134 LYS A N 1
ATOM 1086 C CA . LYS A 1 134 ? 7.434 4.782 -31.038 1.00 84.94 134 LYS A CA 1
ATOM 1087 C C . LYS A 1 134 ? 7.196 4.535 -32.525 1.00 84.94 134 LYS A C 1
ATOM 1089 O O . LYS A 1 134 ? 6.038 4.417 -32.921 1.00 84.94 134 LYS A O 1
ATOM 1094 N N . LEU A 1 135 ? 8.263 4.507 -33.326 1.00 87.56 135 LEU A N 1
ATOM 1095 C CA . LEU A 1 135 ? 8.196 4.223 -34.752 1.00 87.56 135 LEU A CA 1
ATOM 1096 C C . LEU A 1 135 ? 7.650 2.815 -34.986 1.00 87.56 135 LEU A C 1
ATOM 1098 O O . LEU A 1 135 ? 7.886 1.896 -34.197 1.00 87.56 135 LEU A O 1
ATOM 1102 N N . ASP A 1 136 ? 6.911 2.651 -36.080 1.00 90.25 136 ASP A N 1
ATOM 1103 C CA . ASP A 1 136 ? 6.556 1.318 -36.540 1.00 90.25 136 ASP A CA 1
ATOM 1104 C C . ASP A 1 136 ? 7.794 0.590 -37.089 1.00 90.25 136 ASP A C 1
ATOM 1106 O O . ASP A 1 136 ? 8.877 1.161 -37.228 1.00 90.25 136 ASP A O 1
ATOM 1110 N N . LEU A 1 137 ? 7.646 -0.700 -37.390 1.00 88.44 137 LEU A N 1
ATOM 1111 C CA . LEU A 1 137 ? 8.772 -1.509 -37.849 1.00 88.44 137 LEU A CA 1
ATOM 1112 C C . LEU A 1 137 ? 9.397 -0.966 -39.147 1.00 88.44 137 LEU A C 1
ATOM 1114 O O . LEU A 1 137 ? 10.607 -1.065 -39.321 1.00 88.44 137 LEU A O 1
ATOM 1118 N N . TYR A 1 138 ? 8.594 -0.394 -40.049 1.00 89.69 138 TYR A N 1
ATOM 1119 C CA . TYR A 1 138 ? 9.074 0.113 -41.332 1.00 89.69 138 TYR A CA 1
ATOM 1120 C C . TYR A 1 138 ? 9.897 1.392 -41.146 1.00 89.69 138 TYR A C 1
ATOM 1122 O O . TYR A 1 138 ? 11.029 1.477 -41.627 1.00 89.69 138 TYR A O 1
ATOM 1130 N N . ASP A 1 139 ? 9.362 2.358 -40.403 1.00 91.88 139 ASP A N 1
ATOM 1131 C CA . ASP A 1 139 ? 10.044 3.612 -40.093 1.00 91.88 139 ASP A CA 1
ATOM 1132 C C . ASP A 1 139 ? 11.297 3.373 -39.245 1.00 91.88 139 ASP A C 1
ATOM 1134 O O . ASP A 1 139 ? 12.335 3.995 -39.479 1.00 91.88 139 ASP A O 1
ATOM 1138 N N . PHE A 1 140 ? 11.239 2.419 -38.312 1.00 89.19 140 PHE A N 1
ATOM 1139 C CA . PHE A 1 140 ? 12.393 2.010 -37.519 1.00 89.19 140 PHE A CA 1
ATOM 1140 C C . PHE A 1 140 ? 13.503 1.399 -38.389 1.00 89.19 140 PHE A C 1
ATOM 1142 O O . PHE A 1 140 ? 14.666 1.776 -38.249 1.00 89.19 140 PHE A O 1
ATOM 1149 N N . CYS A 1 141 ? 13.169 0.520 -39.343 1.00 88.12 141 CYS A N 1
ATOM 1150 C CA . CYS A 1 141 ? 14.150 -0.019 -40.290 1.00 88.12 141 CYS A CA 1
ATOM 1151 C C . CYS A 1 141 ? 14.800 1.082 -41.145 1.00 88.12 141 CYS A C 1
ATOM 1153 O O . CYS A 1 141 ? 16.011 1.045 -41.365 1.00 88.12 141 CYS A O 1
ATOM 1155 N N . ASN A 1 142 ? 14.025 2.074 -41.596 1.00 90.06 142 ASN A N 1
ATOM 1156 C CA . ASN A 1 142 ? 14.561 3.213 -42.348 1.00 90.06 142 ASN A CA 1
ATOM 1157 C C . ASN A 1 142 ? 15.501 4.073 -41.494 1.00 90.06 142 ASN A C 1
ATOM 1159 O O . ASN A 1 142 ? 16.550 4.499 -41.978 1.00 90.06 142 ASN A O 1
ATOM 1163 N N . TYR A 1 143 ? 15.148 4.303 -40.227 1.00 89.38 143 TYR A N 1
ATOM 1164 C CA . TYR A 1 143 ? 16.006 4.998 -39.270 1.00 89.38 143 TYR A CA 1
ATOM 1165 C C . TYR A 1 143 ? 17.344 4.267 -39.084 1.00 89.38 143 TYR A C 1
ATOM 1167 O O . TYR A 1 143 ? 18.395 4.876 -39.280 1.00 89.38 143 TYR A O 1
ATOM 1175 N N . LEU A 1 144 ? 17.318 2.958 -38.800 1.00 87.00 144 LEU A N 1
ATOM 1176 C CA . LEU A 1 144 ? 18.539 2.158 -38.641 1.00 87.00 144 LEU A CA 1
ATOM 1177 C C . LEU A 1 144 ? 19.414 2.184 -39.903 1.00 87.00 144 LEU A C 1
ATOM 1179 O O . LEU A 1 144 ? 20.636 2.288 -39.804 1.00 87.00 144 LEU A O 1
ATOM 1183 N N . TRP A 1 145 ? 18.802 2.118 -41.091 1.00 86.88 145 TRP A N 1
ATOM 1184 C CA . TRP A 1 145 ? 19.528 2.201 -42.359 1.00 86.88 145 TRP A CA 1
ATOM 1185 C C . TRP A 1 145 ? 20.204 3.564 -42.552 1.00 86.88 145 TRP A C 1
ATOM 1187 O O . TRP A 1 145 ? 21.384 3.626 -42.894 1.00 86.88 145 TRP A O 1
ATOM 1197 N N . SER A 1 146 ? 19.479 4.654 -42.291 1.00 89.88 146 SER A N 1
ATOM 1198 C CA . SER A 1 146 ? 20.021 6.013 -42.381 1.00 89.88 146 SER A CA 1
ATOM 1199 C C . SER A 1 146 ? 21.183 6.228 -41.410 1.00 89.88 146 SER A C 1
ATOM 1201 O O . SER A 1 146 ? 22.195 6.823 -41.780 1.00 89.88 146 SER A O 1
ATOM 1203 N N . GLU A 1 147 ? 21.060 5.746 -40.174 1.00 87.69 147 GLU A N 1
ATOM 1204 C CA . GLU A 1 147 ? 22.128 5.862 -39.180 1.00 87.69 147 GLU A CA 1
ATOM 1205 C C . GLU A 1 147 ? 23.352 5.039 -39.571 1.00 87.69 147 GLU A C 1
ATOM 1207 O O . GLU A 1 147 ? 24.474 5.532 -39.475 1.00 87.69 147 GLU A O 1
ATOM 1212 N N . LYS A 1 148 ? 23.159 3.831 -40.111 1.00 86.81 148 LYS A N 1
ATOM 1213 C CA . LYS A 1 148 ? 24.257 3.037 -40.669 1.00 86.81 148 LYS A CA 1
ATOM 1214 C C . LYS A 1 148 ? 25.019 3.808 -41.755 1.00 86.81 148 LYS A C 1
ATOM 1216 O O . LYS A 1 148 ? 26.245 3.869 -41.695 1.00 86.81 148 LYS A O 1
ATOM 1221 N N . GLU A 1 149 ? 24.323 4.420 -42.715 1.00 87.50 149 GLU A N 1
ATOM 1222 C CA . GLU A 1 149 ? 24.975 5.232 -43.756 1.00 87.50 149 GLU A CA 1
ATOM 1223 C C . GLU A 1 149 ? 25.725 6.440 -43.169 1.00 87.50 149 GLU A C 1
ATOM 1225 O O . GLU A 1 149 ? 26.777 6.835 -43.679 1.00 87.50 149 GLU A O 1
ATOM 1230 N N . ASN A 1 150 ? 25.202 7.042 -42.097 1.00 89.00 150 ASN A N 1
ATOM 1231 C CA . ASN A 1 150 ? 25.880 8.122 -41.383 1.00 89.00 150 ASN A CA 1
ATOM 1232 C C . ASN A 1 150 ? 27.188 7.637 -40.742 1.00 89.00 150 ASN A C 1
ATOM 1234 O O . ASN A 1 150 ? 28.222 8.275 -40.949 1.00 89.00 150 ASN A O 1
ATOM 1238 N N . PHE A 1 151 ? 27.164 6.490 -40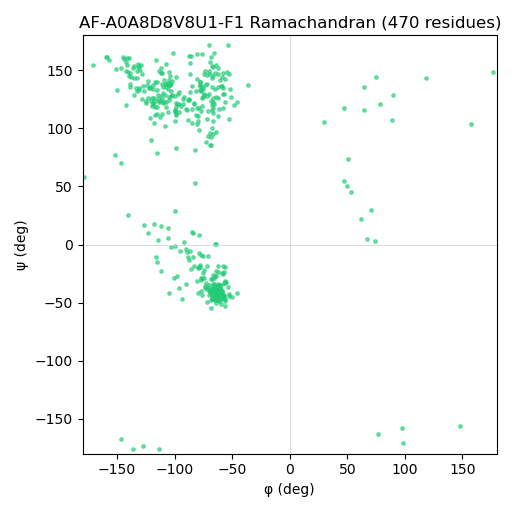.059 1.00 86.12 151 PHE A N 1
ATOM 1239 C CA . PHE A 1 151 ? 28.351 5.875 -39.460 1.00 86.12 151 PHE A CA 1
ATOM 1240 C C . PHE A 1 151 ? 29.410 5.499 -40.499 1.00 86.12 151 PHE A C 1
ATOM 1242 O O . PHE A 1 151 ? 30.588 5.798 -40.303 1.00 86.12 151 PHE A O 1
ATOM 1249 N N . GLU A 1 152 ? 29.016 4.878 -41.614 1.00 85.31 152 GLU A N 1
ATOM 1250 C CA . GLU A 1 152 ? 29.942 4.546 -42.706 1.00 85.31 152 GLU A CA 1
ATOM 1251 C C . GLU A 1 152 ? 30.612 5.816 -43.258 1.00 85.31 152 GLU A C 1
ATOM 1253 O O . GLU A 1 152 ? 31.831 5.864 -43.424 1.00 85.31 152 GLU A O 1
ATOM 1258 N N . ARG A 1 153 ? 29.840 6.897 -43.436 1.00 87.94 153 ARG A N 1
ATOM 1259 C CA . ARG A 1 153 ? 30.362 8.193 -43.896 1.00 87.94 153 ARG A CA 1
ATOM 1260 C C . ARG A 1 153 ? 31.328 8.836 -42.899 1.00 87.94 153 ARG A C 1
ATOM 1262 O O . ARG A 1 153 ? 32.268 9.512 -43.315 1.00 87.94 153 ARG A O 1
ATOM 1269 N N . GLU A 1 154 ? 31.087 8.697 -41.600 1.00 87.06 154 GLU A N 1
ATOM 1270 C CA . GLU A 1 154 ? 31.995 9.189 -40.558 1.00 87.06 154 GLU A CA 1
ATOM 1271 C C . GLU A 1 154 ? 33.297 8.388 -40.510 1.00 87.06 154 GLU A C 1
ATOM 1273 O O . GLU A 1 154 ? 34.370 8.989 -40.430 1.00 87.06 154 GLU A O 1
ATOM 1278 N N . GLN A 1 155 ? 33.225 7.062 -40.650 1.00 84.88 155 GLN A N 1
ATOM 1279 C CA . GLN A 1 155 ? 34.414 6.213 -40.758 1.00 84.88 155 GLN A CA 1
ATOM 1280 C C . GLN A 1 155 ? 35.245 6.573 -41.989 1.00 84.88 155 GLN A C 1
ATOM 1282 O O . GLN A 1 155 ? 36.453 6.756 -41.868 1.00 84.88 155 GLN A O 1
ATOM 1287 N N . ASP A 1 156 ? 34.615 6.759 -43.151 1.00 87.38 156 ASP A N 1
ATOM 1288 C CA . ASP A 1 156 ? 35.322 7.158 -44.372 1.00 87.38 156 ASP A CA 1
ATOM 1289 C C . ASP A 1 156 ? 36.021 8.522 -44.217 1.00 87.38 156 ASP A C 1
ATOM 1291 O O . ASP A 1 156 ? 37.140 8.701 -44.700 1.00 87.38 156 ASP A O 1
ATOM 1295 N N . LYS A 1 157 ? 35.409 9.481 -43.503 1.00 88.81 157 LYS A N 1
ATOM 1296 C CA . LYS A 1 157 ? 36.059 10.764 -43.172 1.00 88.81 157 LYS A CA 1
ATOM 1297 C C . LYS A 1 157 ? 37.274 10.571 -42.269 1.00 88.81 157 LYS A C 1
ATOM 1299 O O . LYS A 1 157 ? 38.323 11.138 -42.558 1.00 88.81 157 LYS A O 1
ATOM 1304 N N . HIS A 1 158 ? 37.140 9.773 -41.210 1.00 84.94 158 HIS A N 1
ATOM 1305 C CA . HIS A 1 158 ? 38.232 9.500 -40.277 1.00 84.94 158 HIS A CA 1
ATOM 1306 C C . HIS A 1 158 ? 39.401 8.789 -40.976 1.00 84.94 158 HIS A C 1
ATOM 1308 O O . HIS A 1 158 ? 40.556 9.170 -40.803 1.00 84.94 158 HIS A O 1
ATOM 1314 N N . ILE A 1 159 ? 39.101 7.817 -41.842 1.00 85.25 159 ILE A N 1
ATOM 1315 C CA . ILE A 1 159 ? 40.093 7.124 -42.673 1.00 85.25 159 ILE A CA 1
ATOM 1316 C C . ILE A 1 159 ? 40.788 8.109 -43.620 1.00 85.25 159 ILE A C 1
ATOM 1318 O O . ILE A 1 159 ? 42.008 8.069 -43.743 1.00 85.25 159 ILE A O 1
ATOM 1322 N N . ALA A 1 160 ? 40.054 9.030 -44.254 1.00 87.38 160 ALA A N 1
ATOM 1323 C CA . ALA A 1 160 ? 40.641 10.029 -45.150 1.00 87.38 160 ALA A CA 1
ATOM 1324 C C . ALA A 1 160 ? 41.538 11.049 -44.417 1.00 87.38 160 ALA A C 1
ATOM 1326 O O . ALA A 1 160 ? 42.563 11.484 -44.951 1.00 87.38 160 ALA A O 1
ATOM 1327 N N . GLU A 1 161 ? 41.167 11.453 -43.199 1.00 88.31 161 GLU A N 1
ATOM 1328 C CA . GLU A 1 161 ? 41.996 12.313 -42.346 1.00 88.31 161 GLU A CA 1
ATOM 1329 C C . GLU A 1 161 ? 43.278 11.597 -41.918 1.00 88.31 161 GLU A C 1
ATOM 1331 O O . GLU A 1 161 ? 44.370 12.144 -42.098 1.00 88.31 161 GLU A O 1
ATOM 1336 N N . PHE A 1 162 ? 43.151 10.353 -41.456 1.00 86.44 162 PHE A N 1
ATOM 1337 C CA . PHE A 1 162 ? 44.280 9.492 -41.127 1.00 86.44 162 PHE A CA 1
ATOM 1338 C C . PHE A 1 162 ? 45.214 9.294 -42.328 1.00 86.44 162 PHE A C 1
ATOM 1340 O O . PHE A 1 162 ? 46.421 9.501 -42.217 1.00 86.44 162 PHE A O 1
ATOM 1347 N N . GLU A 1 163 ? 44.672 8.996 -43.512 1.00 83.50 163 GLU A N 1
ATOM 1348 C CA . GLU A 1 163 ? 45.449 8.837 -44.745 1.00 83.50 163 GLU A CA 1
ATOM 1349 C C . GLU A 1 163 ? 46.244 10.109 -45.081 1.00 83.50 163 GLU A C 1
ATOM 1351 O O . GLU A 1 163 ? 47.411 10.053 -45.477 1.00 83.50 163 GLU A O 1
ATOM 1356 N N . LYS A 1 164 ? 45.645 11.288 -44.882 1.00 87.62 164 LYS A N 1
ATOM 1357 C CA . LYS A 1 164 ? 46.319 12.574 -45.097 1.00 87.62 164 LYS A CA 1
ATOM 1358 C C . LYS A 1 164 ? 47.470 12.795 -44.115 1.00 87.62 164 LYS A C 1
ATOM 1360 O O . LYS A 1 164 ? 48.495 13.357 -44.506 1.00 87.62 164 LYS A O 1
ATOM 1365 N N . GLU A 1 165 ? 47.310 12.411 -42.853 1.00 85.81 165 GLU A N 1
ATOM 1366 C CA . GLU A 1 165 ? 48.372 12.499 -41.844 1.00 85.81 165 GLU A CA 1
ATOM 1367 C C . GLU A 1 165 ? 49.494 11.495 -42.102 1.00 85.81 165 GLU A C 1
ATOM 1369 O O . GLU A 1 165 ? 50.670 11.869 -42.076 1.00 85.81 165 GLU A O 1
ATOM 1374 N N . TRP A 1 166 ? 49.136 10.261 -42.446 1.00 82.25 166 TRP A N 1
ATOM 1375 C CA . TRP A 1 166 ? 50.076 9.207 -42.797 1.00 82.25 166 TRP A CA 1
ATOM 1376 C C . TRP A 1 166 ? 50.938 9.604 -44.003 1.00 82.25 166 TRP A C 1
ATOM 1378 O O . TRP A 1 166 ? 52.168 9.570 -43.929 1.00 82.25 166 TRP A O 1
ATOM 1388 N N . ARG A 1 167 ? 50.323 10.135 -45.073 1.00 81.19 167 ARG A N 1
ATOM 1389 C CA . ARG A 1 167 ? 51.046 10.665 -46.245 1.00 81.19 167 ARG A CA 1
ATOM 1390 C C . ARG A 1 167 ? 52.044 11.763 -45.875 1.00 81.19 167 ARG A C 1
ATOM 1392 O O . ARG A 1 167 ? 53.185 11.721 -46.326 1.00 81.19 167 ARG A O 1
ATOM 1399 N N . LYS A 1 168 ? 51.665 12.715 -45.012 1.00 85.50 168 LYS A N 1
ATOM 1400 C CA . LYS A 1 168 ? 52.596 13.756 -44.528 1.00 85.50 168 LYS A CA 1
ATOM 1401 C C . LYS A 1 168 ? 53.778 13.161 -43.766 1.00 85.50 168 LYS A C 1
ATOM 1403 O O . LYS A 1 168 ? 54.891 13.666 -43.891 1.00 85.50 168 LYS A O 1
ATOM 1408 N N . ARG A 1 169 ? 53.543 12.122 -42.960 1.00 82.31 169 ARG A N 1
ATOM 1409 C CA . ARG A 1 169 ? 54.590 11.450 -42.182 1.00 82.31 169 ARG A CA 1
ATOM 1410 C C . ARG A 1 169 ? 55.579 10.729 -43.094 1.00 82.31 169 ARG A C 1
ATOM 1412 O O . ARG A 1 169 ? 56.783 10.886 -42.907 1.00 82.31 169 ARG A O 1
ATOM 1419 N N . ILE A 1 170 ? 55.081 10.028 -44.109 1.00 80.81 170 ILE A N 1
ATOM 1420 C CA . ILE A 1 170 ? 55.909 9.388 -45.137 1.00 80.81 170 ILE A CA 1
ATOM 1421 C C . ILE A 1 170 ? 56.700 10.423 -45.941 1.00 80.81 170 ILE A C 1
ATOM 1423 O O . ILE A 1 170 ? 57.899 10.245 -46.148 1.00 80.81 170 ILE A O 1
ATOM 1427 N N . ASP A 1 171 ? 56.076 11.523 -46.361 1.00 79.62 171 ASP A N 1
ATOM 1428 C CA . ASP A 1 171 ? 56.773 12.583 -47.094 1.00 79.62 171 ASP A CA 1
ATOM 1429 C C . ASP A 1 171 ? 57.867 13.240 -46.236 1.00 79.62 171 ASP A C 1
ATOM 1431 O O . ASP A 1 171 ? 58.976 13.461 -46.721 1.00 79.62 171 ASP A O 1
ATOM 1435 N N . ALA A 1 172 ? 57.618 13.468 -44.941 1.00 76.25 172 ALA A N 1
ATOM 1436 C CA . ALA A 1 172 ? 58.634 13.957 -44.007 1.00 76.25 172 ALA A CA 1
ATOM 1437 C C . ALA A 1 172 ? 59.795 12.960 -43.826 1.00 76.25 172 ALA A C 1
ATOM 1439 O O . ALA A 1 172 ? 60.957 13.361 -43.844 1.00 76.25 172 ALA A O 1
ATOM 1440 N N . LEU A 1 173 ? 59.506 11.658 -43.712 1.00 76.38 173 LEU A N 1
ATOM 1441 C CA . LEU A 1 173 ? 60.522 10.599 -43.632 1.00 76.38 173 LEU A CA 1
ATOM 1442 C C . LEU A 1 173 ? 61.351 10.487 -44.921 1.00 76.38 173 LEU A C 1
ATOM 1444 O O . LEU A 1 173 ? 62.561 10.266 -44.860 1.00 76.38 173 LEU A O 1
ATOM 1448 N N . LYS A 1 174 ? 60.725 10.675 -46.090 1.00 73.00 174 LYS A N 1
ATOM 1449 C CA . LYS A 1 174 ? 61.420 10.734 -47.385 1.00 73.00 174 LYS A CA 1
ATOM 1450 C C . LYS A 1 174 ? 62.354 11.942 -47.463 1.00 73.00 174 LYS A C 1
ATOM 1452 O O . LYS A 1 174 ? 63.473 11.788 -47.942 1.00 73.00 174 LYS A O 1
ATOM 1457 N N . VAL A 1 175 ? 61.940 13.108 -46.962 1.00 65.69 175 VAL A N 1
ATOM 1458 C CA . VAL A 1 175 ? 62.796 14.308 -46.897 1.00 65.69 175 VAL A CA 1
ATOM 1459 C C . VAL A 1 175 ? 64.015 14.069 -45.998 1.00 65.69 175 VAL A C 1
ATOM 1461 O O . VAL A 1 175 ? 65.132 14.340 -46.427 1.00 65.69 175 VAL A O 1
ATOM 1464 N N . VAL A 1 176 ? 63.835 13.459 -44.821 1.00 59.59 176 VAL A N 1
ATOM 1465 C CA . VAL A 1 176 ? 64.943 13.132 -43.899 1.00 59.59 176 VAL A CA 1
ATOM 1466 C C . VAL A 1 176 ? 65.922 12.117 -44.508 1.00 59.59 176 VAL A C 1
ATOM 1468 O O . VAL A 1 176 ? 67.131 12.329 -44.453 1.00 59.59 176 VAL A O 1
ATOM 1471 N N . LYS A 1 177 ? 65.433 11.054 -45.170 1.00 59.03 177 LYS A N 1
ATOM 1472 C CA . LYS A 1 177 ? 66.299 10.082 -45.874 1.00 59.03 177 LYS A CA 1
ATOM 1473 C C . LYS A 1 177 ? 67.105 10.723 -47.013 1.00 59.03 177 LYS A C 1
ATOM 1475 O O . LYS A 1 177 ? 68.237 10.316 -47.261 1.00 59.03 177 LYS A O 1
ATOM 1480 N N . VAL A 1 178 ? 66.543 11.717 -47.707 1.00 57.78 178 VAL A N 1
ATOM 1481 C CA . VAL A 1 178 ? 67.239 12.468 -48.769 1.00 57.78 178 VAL A CA 1
ATOM 1482 C C . VAL A 1 178 ? 68.275 13.437 -48.185 1.00 57.78 178 VAL A C 1
ATOM 1484 O O . VAL A 1 178 ? 69.343 13.606 -48.770 1.00 57.78 178 VAL A O 1
ATOM 1487 N N . GLU A 1 179 ? 68.015 14.045 -47.027 1.00 51.78 179 GLU A N 1
ATOM 1488 C CA . GLU A 1 179 ? 68.991 14.885 -46.317 1.00 51.78 179 GLU A CA 1
ATOM 1489 C C . GLU A 1 179 ? 70.169 14.062 -45.766 1.00 51.78 179 GLU A C 1
ATOM 1491 O O . GLU A 1 179 ? 71.318 14.462 -45.950 1.00 51.78 179 GLU A O 1
ATOM 1496 N N . GLU A 1 180 ? 69.923 12.872 -45.205 1.00 51.00 180 GLU A N 1
ATOM 1497 C CA . GLU A 1 180 ? 70.979 11.944 -44.763 1.00 51.00 180 GLU A CA 1
ATOM 1498 C C . GLU A 1 180 ? 71.829 11.404 -45.927 1.00 51.00 180 GLU A C 1
ATOM 1500 O O . GLU A 1 180 ? 73.040 11.246 -45.786 1.00 51.00 180 GLU A O 1
ATOM 1505 N N . GLN A 1 181 ? 71.236 11.167 -47.105 1.00 51.78 181 GLN A N 1
ATOM 1506 C CA . GLN A 1 181 ? 71.979 10.742 -48.302 1.00 51.78 181 GLN A CA 1
ATOM 1507 C C . GLN A 1 181 ? 72.785 11.872 -48.966 1.00 51.78 181 GLN A C 1
ATOM 1509 O O . GLN A 1 181 ? 73.758 11.590 -49.668 1.00 51.78 181 GLN A O 1
ATOM 1514 N N . ASN A 1 182 ? 72.422 13.140 -48.737 1.00 51.47 182 ASN A N 1
ATOM 1515 C CA . ASN A 1 182 ? 73.140 14.308 -49.263 1.00 51.47 182 ASN A CA 1
ATOM 1516 C C . ASN A 1 182 ? 74.304 14.777 -48.369 1.00 51.47 182 ASN A C 1
ATOM 1518 O O . ASN A 1 182 ? 75.083 15.638 -48.781 1.00 51.47 182 ASN A O 1
ATOM 1522 N N . LEU A 1 183 ? 74.479 14.185 -47.185 1.00 51.75 183 LEU A N 1
ATOM 1523 C CA . LEU A 1 183 ? 75.685 14.309 -46.365 1.00 51.75 183 LEU A CA 1
ATOM 1524 C C . LEU A 1 183 ? 76.573 13.072 -46.576 1.00 51.75 183 LEU A C 1
ATOM 1526 O O . LEU A 1 183 ? 76.542 12.127 -45.794 1.00 51.75 183 LEU A O 1
ATOM 1530 N N . SER A 1 184 ? 77.384 13.071 -47.641 1.00 42.88 184 SER A N 1
ATOM 1531 C CA . SER A 1 184 ? 78.462 12.081 -47.806 1.00 42.88 184 SER A CA 1
ATOM 1532 C C . SER A 1 184 ? 79.825 12.663 -47.385 1.00 42.88 184 SER A C 1
ATOM 1534 O O . SER A 1 184 ? 80.062 13.854 -47.600 1.00 42.88 184 SER A O 1
ATOM 1536 N N . PRO A 1 185 ? 80.721 11.859 -46.780 1.00 43.78 185 PRO A N 1
ATOM 1537 C CA . PRO A 1 185 ? 81.899 12.341 -46.064 1.00 43.78 185 PRO A CA 1
ATOM 1538 C C . PRO A 1 185 ? 83.042 12.753 -47.002 1.00 43.78 185 PRO A C 1
ATOM 1540 O O . PRO A 1 185 ? 83.354 12.055 -47.970 1.00 43.78 185 PRO A O 1
ATOM 1543 N N . GLU A 1 186 ? 83.722 13.855 -46.671 1.00 36.72 186 GLU A N 1
ATOM 1544 C CA . GLU A 1 186 ? 85.021 14.214 -47.251 1.00 36.72 186 GLU A CA 1
ATOM 1545 C C . GLU A 1 186 ? 86.032 13.071 -47.048 1.00 36.72 186 GLU A C 1
ATOM 1547 O O . GLU A 1 186 ? 86.315 12.644 -45.928 1.00 36.72 186 GLU A O 1
ATOM 1552 N N . LYS A 1 187 ? 86.593 12.574 -48.156 1.00 37.91 187 LYS A N 1
ATOM 1553 C CA . LYS A 1 187 ? 87.765 11.686 -48.165 1.00 37.91 187 LYS A CA 1
ATOM 1554 C C . LYS A 1 187 ? 89.037 12.492 -47.874 1.00 37.91 187 LYS A C 1
ATOM 1556 O O . LYS A 1 187 ? 89.257 13.478 -48.579 1.00 37.91 187 LYS A O 1
ATOM 1561 N N . PRO A 1 188 ? 89.939 12.031 -46.989 1.00 36.78 188 PRO A N 1
ATOM 1562 C CA . PRO A 1 188 ? 91.330 12.444 -47.025 1.00 36.78 188 PRO A CA 1
ATOM 1563 C C . PRO A 1 188 ? 92.149 11.578 -47.999 1.00 36.78 188 PRO A C 1
ATOM 1565 O O . PRO A 1 188 ? 91.727 10.511 -48.452 1.00 36.78 188 PRO A O 1
ATOM 1568 N N . GLU A 1 189 ? 93.304 12.128 -48.356 1.00 31.89 189 GLU A N 1
ATOM 1569 C CA . GLU A 1 189 ? 94.223 11.731 -49.420 1.00 31.89 189 GLU A CA 1
ATOM 1570 C C . GLU A 1 189 ? 94.915 10.368 -49.232 1.00 31.89 189 GLU A C 1
ATOM 1572 O O . GLU A 1 189 ? 94.926 9.764 -48.162 1.00 31.89 189 GLU A O 1
ATOM 1577 N N . ARG A 1 190 ? 95.486 9.905 -50.349 1.00 35.62 190 ARG A N 1
ATOM 1578 C CA . ARG A 1 190 ? 96.239 8.661 -50.560 1.00 35.62 190 ARG A CA 1
ATOM 1579 C C . ARG A 1 190 ? 97.569 8.660 -49.797 1.00 35.62 190 ARG A C 1
ATOM 1581 O O . ARG A 1 190 ? 98.207 9.704 -49.739 1.00 35.62 190 ARG A O 1
ATOM 1588 N N . ASP A 1 191 ? 98.059 7.473 -49.434 1.00 28.55 191 ASP A N 1
ATOM 1589 C CA . ASP A 1 191 ? 99.435 7.096 -49.790 1.00 28.55 191 ASP A CA 1
ATOM 1590 C C . ASP A 1 191 ? 99.597 5.572 -49.951 1.00 28.55 191 ASP A C 1
ATOM 1592 O O . ASP A 1 191 ? 98.847 4.780 -49.377 1.00 28.55 191 ASP A O 1
ATOM 1596 N N . ASP A 1 192 ? 100.542 5.219 -50.816 1.00 29.61 192 ASP A N 1
ATOM 1597 C CA . ASP A 1 192 ? 100.878 3.919 -51.398 1.00 29.61 192 ASP A CA 1
ATOM 1598 C C . ASP A 1 192 ? 101.357 2.851 -50.398 1.00 29.61 192 ASP A C 1
ATOM 1600 O O . ASP A 1 192 ? 101.978 3.143 -49.378 1.00 29.61 192 ASP A O 1
ATOM 1604 N N . GLY A 1 193 ? 101.168 1.571 -50.758 1.00 28.48 193 GLY A N 1
ATOM 1605 C CA . GLY A 1 193 ? 101.738 0.457 -49.993 1.00 28.48 193 GLY A CA 1
ATOM 1606 C C . GLY A 1 193 ? 101.480 -0.963 -50.511 1.00 28.48 193 GLY A C 1
ATOM 1607 O O . GLY A 1 193 ? 100.934 -1.779 -49.784 1.00 28.48 193 GLY A O 1
ATOM 1608 N N . SER A 1 194 ? 101.897 -1.245 -51.749 1.00 28.38 194 SER A N 1
ATOM 1609 C CA . SER A 1 194 ? 102.474 -2.520 -52.237 1.00 28.38 194 SER A CA 1
ATOM 1610 C C . SER A 1 194 ? 101.842 -3.904 -51.922 1.00 28.38 194 SER A C 1
ATOM 1612 O O . SER A 1 194 ? 101.981 -4.443 -50.830 1.00 28.38 194 SER A O 1
ATOM 1614 N N . ASN A 1 195 ? 101.433 -4.544 -53.025 1.00 26.73 195 ASN A N 1
ATOM 1615 C CA . ASN A 1 195 ? 101.784 -5.891 -53.515 1.00 26.73 195 ASN A CA 1
ATOM 1616 C C . ASN A 1 195 ? 100.980 -7.152 -53.129 1.00 26.73 195 ASN A C 1
ATOM 1618 O O . ASN A 1 195 ? 100.762 -7.503 -51.975 1.00 26.73 195 ASN A O 1
ATOM 1622 N N . SER A 1 196 ? 100.628 -7.845 -54.213 1.00 30.00 196 SER A N 1
ATOM 1623 C CA . SER A 1 196 ? 100.078 -9.187 -54.394 1.00 30.00 196 SER A CA 1
ATOM 1624 C C . SER A 1 196 ? 101.119 -10.301 -54.218 1.00 30.00 196 SER A C 1
ATOM 1626 O O . SER A 1 196 ? 102.307 -10.040 -54.389 1.00 30.00 196 SER A O 1
ATOM 1628 N N . GLU A 1 197 ? 100.619 -11.536 -54.040 1.00 31.58 197 GLU A N 1
ATOM 1629 C CA . GLU A 1 197 ? 101.324 -12.837 -54.151 1.00 31.58 197 GLU A CA 1
ATOM 1630 C C . GLU A 1 197 ? 102.432 -13.067 -53.107 1.00 31.58 197 GLU A C 1
ATOM 1632 O O . GLU A 1 197 ? 103.232 -12.195 -52.799 1.00 31.58 197 GLU A O 1
ATOM 1637 N N . SER A 1 198 ? 102.569 -14.218 -52.458 1.00 28.33 198 SER A N 1
ATOM 1638 C CA . SER A 1 198 ? 102.307 -15.640 -52.754 1.00 28.33 198 SER A CA 1
ATOM 1639 C C . SER A 1 198 ? 102.212 -16.338 -51.372 1.00 28.33 198 SER A C 1
ATOM 1641 O O . SER A 1 198 ? 102.643 -15.756 -50.382 1.00 28.33 198 SER A O 1
ATOM 1643 N N . GLU A 1 199 ? 101.666 -17.520 -51.114 1.00 29.55 199 GLU A N 1
ATOM 1644 C CA . GLU A 1 199 ? 101.338 -18.732 -51.861 1.00 29.55 199 GLU A CA 1
ATOM 1645 C C . GLU A 1 199 ? 100.499 -19.601 -50.880 1.00 29.55 199 GLU A C 1
ATOM 1647 O O . GLU A 1 199 ? 100.627 -19.463 -49.660 1.00 29.55 199 GLU A O 1
ATOM 1652 N N . ASP A 1 200 ? 99.645 -20.484 -51.403 1.00 30.73 200 ASP A N 1
ATOM 1653 C CA . ASP A 1 200 ? 98.998 -21.612 -50.695 1.00 30.73 200 ASP A CA 1
ATOM 1654 C C . ASP A 1 200 ? 100.022 -22.532 -49.969 1.00 30.73 200 ASP A C 1
ATOM 1656 O O . ASP A 1 200 ? 101.209 -22.459 -50.292 1.00 30.73 200 ASP A O 1
ATOM 1660 N N . PRO A 1 201 ? 99.639 -23.524 -49.123 1.00 46.91 201 PRO A N 1
ATOM 1661 C CA . PRO A 1 201 ? 98.312 -23.886 -48.603 1.00 46.91 201 PRO A CA 1
ATOM 1662 C C . PRO A 1 201 ? 98.306 -24.214 -47.079 1.00 46.91 201 PRO A C 1
ATOM 1664 O O . PRO A 1 201 ? 99.341 -24.253 -46.413 1.00 46.91 201 PRO A O 1
ATOM 1667 N N . ASN A 1 202 ? 97.124 -24.625 -46.591 1.00 27.38 202 ASN A N 1
ATOM 1668 C CA . ASN A 1 202 ? 96.870 -25.682 -45.585 1.00 27.38 202 ASN A CA 1
ATOM 1669 C C . ASN A 1 202 ? 96.184 -25.244 -44.270 1.00 27.38 202 ASN A C 1
ATOM 1671 O O . ASN A 1 202 ? 96.514 -24.216 -43.690 1.00 27.38 202 ASN A O 1
ATOM 1675 N N . ALA A 1 203 ? 95.314 -26.145 -43.779 1.00 27.30 203 ALA A N 1
ATOM 1676 C CA . ALA A 1 203 ? 94.541 -26.119 -42.522 1.00 27.30 203 ALA A CA 1
ATOM 1677 C C . ALA A 1 203 ? 93.334 -25.146 -42.504 1.00 27.30 203 ALA A C 1
ATOM 1679 O O . ALA A 1 203 ? 93.397 -24.059 -43.051 1.00 27.30 203 ALA A O 1
ATOM 1680 N N . SER A 1 204 ? 92.178 -25.393 -41.883 1.00 30.53 204 SER A N 1
ATOM 1681 C CA . SER A 1 204 ? 91.594 -26.509 -41.129 1.00 30.53 204 SER A CA 1
ATOM 1682 C C . SER A 1 204 ? 90.217 -26.032 -40.623 1.00 30.53 204 SER A C 1
ATOM 1684 O O . SER A 1 204 ? 90.100 -24.873 -40.237 1.00 30.53 204 SER A O 1
ATOM 1686 N N . THR A 1 205 ? 89.263 -26.960 -40.506 1.00 27.08 205 THR A N 1
ATOM 1687 C CA . THR A 1 205 ? 88.127 -26.991 -39.548 1.00 27.08 205 THR A CA 1
ATOM 1688 C C . THR A 1 205 ? 87.020 -25.926 -39.599 1.00 27.08 205 THR A C 1
ATOM 1690 O O . THR A 1 205 ? 87.218 -24.760 -39.272 1.00 27.08 205 THR A O 1
ATOM 1693 N N . ASP A 1 206 ? 85.821 -26.434 -39.904 1.00 31.88 206 ASP A N 1
ATOM 1694 C CA . ASP A 1 206 ? 84.525 -26.206 -39.251 1.00 31.88 206 ASP A CA 1
ATOM 1695 C C . ASP A 1 206 ? 84.285 -24.855 -38.571 1.00 31.88 206 ASP A C 1
ATOM 1697 O O . ASP A 1 206 ? 84.688 -24.617 -37.429 1.00 31.88 206 ASP A O 1
ATOM 1701 N N . ARG A 1 207 ? 83.474 -24.026 -39.239 1.00 32.75 207 ARG A N 1
ATOM 1702 C CA . ARG A 1 207 ? 82.589 -23.067 -38.579 1.00 32.75 207 ARG A CA 1
ATOM 1703 C C . ARG A 1 207 ? 81.190 -23.141 -39.175 1.00 32.75 207 ARG A C 1
ATOM 1705 O O . ARG A 1 207 ? 81.004 -23.190 -40.387 1.00 32.75 207 ARG A O 1
ATOM 1712 N N . GLU A 1 208 ? 80.261 -23.207 -38.238 1.00 34.22 208 GLU A N 1
ATOM 1713 C CA . GLU A 1 208 ? 78.811 -23.283 -38.319 1.00 34.22 208 GLU A CA 1
ATOM 1714 C C . GLU A 1 208 ? 78.194 -22.476 -39.470 1.00 34.22 208 GLU A C 1
ATOM 1716 O O . GLU A 1 208 ? 78.552 -21.328 -39.733 1.00 34.22 208 GLU A O 1
ATOM 1721 N N . ILE A 1 209 ? 77.217 -23.097 -40.137 1.00 36.38 209 ILE A N 1
ATOM 1722 C CA . ILE A 1 209 ? 76.316 -22.437 -41.080 1.00 36.38 209 ILE A CA 1
ATOM 1723 C C . ILE A 1 209 ? 75.457 -21.468 -40.266 1.00 36.38 209 ILE A C 1
ATOM 1725 O O . ILE A 1 209 ? 74.442 -21.845 -39.682 1.00 36.38 209 ILE A O 1
ATOM 1729 N N . GLU A 1 210 ? 75.886 -20.212 -40.220 1.00 33.31 210 GLU A N 1
ATOM 1730 C CA . GLU A 1 210 ? 75.081 -19.096 -39.749 1.00 33.31 210 GLU A CA 1
ATOM 1731 C C . GLU A 1 210 ? 73.952 -18.886 -40.773 1.00 33.31 210 GLU A C 1
ATOM 1733 O O . GLU A 1 210 ? 74.108 -18.241 -41.815 1.00 33.31 210 GLU A O 1
ATOM 1738 N N . VAL A 1 211 ? 72.808 -19.525 -40.518 1.00 38.66 211 VAL A N 1
ATOM 1739 C CA . VAL A 1 211 ? 71.560 -19.252 -41.230 1.00 38.66 211 VAL A CA 1
ATOM 1740 C C . VAL A 1 211 ? 71.184 -17.814 -40.894 1.00 38.66 211 VAL A C 1
ATOM 1742 O O . VAL A 1 211 ? 70.618 -17.537 -39.838 1.00 38.66 211 VAL A O 1
ATOM 1745 N N . LYS A 1 212 ? 71.537 -16.880 -41.784 1.00 31.77 212 LYS A N 1
ATOM 1746 C CA . LYS A 1 212 ? 71.022 -15.510 -41.734 1.00 31.77 212 LYS A CA 1
ATOM 1747 C C . LYS A 1 212 ? 69.493 -15.584 -41.645 1.00 31.77 212 LYS A C 1
ATOM 1749 O O . LYS A 1 212 ? 68.894 -16.262 -42.486 1.00 31.77 212 LYS A O 1
ATOM 1754 N N . PRO A 1 213 ? 68.858 -14.920 -40.664 1.00 33.03 213 PRO A N 1
ATOM 1755 C CA . PRO A 1 213 ? 67.413 -14.917 -40.578 1.00 33.03 213 PRO A CA 1
ATOM 1756 C C . PRO A 1 213 ? 66.850 -14.309 -41.859 1.00 33.03 213 PRO A C 1
ATOM 1758 O O . PRO A 1 213 ? 67.353 -13.302 -42.363 1.00 33.03 213 PRO A O 1
ATOM 1761 N N . THR A 1 214 ? 65.812 -14.948 -42.389 1.00 32.19 214 THR A N 1
ATOM 1762 C CA . THR A 1 214 ? 64.954 -14.395 -43.429 1.00 32.19 214 THR A CA 1
ATOM 1763 C C . THR A 1 214 ? 64.475 -13.027 -42.953 1.00 32.19 214 THR A C 1
ATOM 1765 O O . THR A 1 214 ? 63.693 -12.9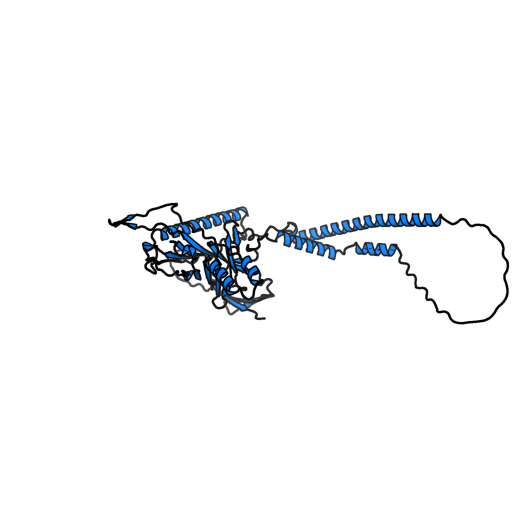32 -42.011 1.00 32.19 214 THR A O 1
ATOM 1768 N N . VAL A 1 215 ? 64.989 -11.962 -43.566 1.00 33.66 215 VAL A N 1
ATOM 1769 C CA . VAL A 1 215 ? 64.474 -10.611 -43.360 1.00 33.66 215 VAL A CA 1
ATOM 1770 C C . VAL A 1 215 ? 63.095 -10.589 -44.009 1.00 33.66 215 VAL A C 1
ATOM 1772 O O . VAL A 1 215 ? 62.978 -10.450 -45.223 1.00 33.66 215 VAL A O 1
ATOM 1775 N N . ILE A 1 216 ? 62.051 -10.798 -43.206 1.00 37.06 216 ILE A N 1
ATOM 1776 C CA . ILE A 1 216 ? 60.705 -10.362 -43.562 1.00 37.06 216 ILE A CA 1
ATOM 1777 C C . ILE A 1 216 ? 60.785 -8.837 -43.529 1.00 37.06 216 ILE A C 1
ATOM 1779 O O . ILE A 1 216 ? 60.843 -8.228 -42.463 1.00 37.06 216 ILE A O 1
ATOM 1783 N N . THR A 1 217 ? 60.914 -8.219 -44.698 1.00 39.62 217 THR A N 1
ATOM 1784 C CA . THR A 1 217 ? 60.719 -6.779 -44.843 1.00 39.62 217 THR A CA 1
ATOM 1785 C C . THR A 1 217 ? 59.227 -6.523 -44.685 1.00 39.62 217 THR A C 1
ATOM 1787 O O . THR A 1 217 ? 58.487 -6.668 -45.653 1.00 39.62 217 THR A O 1
ATOM 1790 N N . TYR A 1 218 ? 58.782 -6.212 -43.469 1.00 42.03 218 TYR A N 1
ATOM 1791 C CA . TYR A 1 218 ? 57.475 -5.593 -43.260 1.00 42.03 218 TYR A CA 1
ATOM 1792 C C . TYR A 1 218 ? 57.506 -4.242 -43.987 1.00 42.03 218 TYR A C 1
ATOM 1794 O O . TYR A 1 218 ? 58.382 -3.418 -43.704 1.00 42.03 218 TYR A O 1
ATOM 1802 N N . SER A 1 219 ? 56.661 -4.062 -45.005 1.00 61.34 219 SER A N 1
ATOM 1803 C CA . SER A 1 219 ? 56.527 -2.774 -45.685 1.00 61.34 219 SER A CA 1
ATOM 1804 C C . SER A 1 219 ? 55.668 -1.860 -44.813 1.00 61.34 219 SER A C 1
ATOM 1806 O O . SER A 1 219 ? 54.636 -2.294 -44.315 1.00 61.34 219 SER A O 1
ATOM 1808 N N . GLU A 1 220 ? 56.038 -0.586 -44.663 1.00 58.19 220 GLU A N 1
ATOM 1809 C CA . GLU A 1 220 ? 55.214 0.426 -43.969 1.00 58.19 220 GLU A CA 1
ATOM 1810 C C . GLU A 1 220 ? 53.810 0.571 -44.612 1.00 58.19 220 GLU A C 1
ATOM 1812 O O . GLU A 1 220 ? 52.884 1.078 -43.985 1.00 58.19 220 GLU A O 1
ATOM 1817 N N . GLU A 1 221 ? 53.648 0.112 -45.861 1.00 57.62 221 GLU A N 1
ATOM 1818 C CA . GLU A 1 221 ? 52.370 0.032 -46.583 1.00 57.62 221 GLU A CA 1
ATOM 1819 C C . GLU A 1 221 ? 51.452 -1.089 -46.052 1.00 57.62 221 GLU A C 1
ATOM 1821 O O . GLU A 1 221 ? 50.239 -0.895 -46.012 1.00 57.62 221 GLU A O 1
ATOM 1826 N N . ASP A 1 222 ? 52.010 -2.212 -45.579 1.00 58.38 222 ASP A N 1
ATOM 1827 C CA . ASP A 1 222 ? 51.241 -3.327 -45.002 1.00 58.38 222 ASP A CA 1
ATOM 1828 C C . ASP A 1 222 ? 50.671 -2.946 -43.619 1.00 58.38 222 ASP A C 1
ATOM 1830 O O . ASP A 1 222 ? 49.529 -3.278 -43.297 1.00 58.38 222 ASP A O 1
ATOM 1834 N N . ASP A 1 223 ? 51.435 -2.175 -42.831 1.00 66.00 223 ASP A N 1
ATOM 1835 C CA . ASP A 1 223 ? 50.992 -1.624 -41.540 1.00 66.00 223 ASP A CA 1
ATOM 1836 C C . ASP A 1 223 ? 49.824 -0.629 -41.722 1.00 66.00 223 ASP A C 1
ATOM 1838 O O . ASP A 1 223 ? 48.883 -0.611 -40.927 1.00 66.00 223 ASP A O 1
ATOM 1842 N N . TRP A 1 224 ? 49.830 0.164 -42.805 1.00 64.31 224 TRP A N 1
ATOM 1843 C CA . TRP A 1 224 ? 48.736 1.087 -43.139 1.00 64.31 224 TRP A CA 1
ATOM 1844 C C . TRP A 1 224 ? 47.443 0.354 -43.519 1.00 64.31 224 TRP A C 1
ATOM 1846 O O . TRP A 1 224 ? 46.369 0.717 -43.034 1.00 64.31 224 TRP A O 1
ATOM 1856 N N . GLU A 1 225 ? 47.521 -0.677 -44.368 1.00 66.56 225 GLU A N 1
ATOM 1857 C CA . GLU A 1 225 ? 46.338 -1.456 -44.762 1.00 66.56 225 GLU A CA 1
ATOM 1858 C C . GLU A 1 225 ? 45.703 -2.158 -43.559 1.00 66.56 225 GLU A C 1
ATOM 1860 O O . GLU A 1 225 ? 44.472 -2.209 -43.444 1.00 66.56 225 GLU A O 1
ATOM 1865 N N . GLN A 1 226 ? 46.535 -2.653 -42.641 1.00 7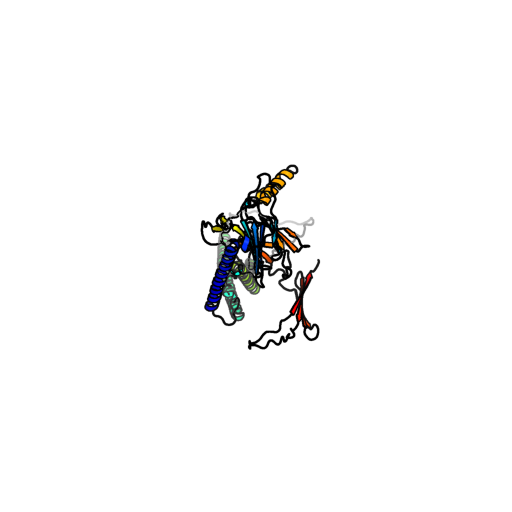1.31 226 GLN A N 1
ATOM 1866 C CA . GLN A 1 226 ? 46.080 -3.310 -41.427 1.00 71.31 226 GLN A CA 1
ATOM 1867 C C . GLN A 1 226 ? 45.394 -2.324 -40.465 1.00 71.31 226 GLN A C 1
ATOM 1869 O O . GLN A 1 226 ? 44.266 -2.586 -40.045 1.00 71.31 226 GLN A O 1
ATOM 1874 N N . GLU A 1 227 ? 45.985 -1.154 -40.195 1.00 70.06 227 GLU A N 1
ATOM 1875 C CA . GLU A 1 227 ? 45.371 -0.128 -39.333 1.00 70.06 227 GLU A CA 1
ATOM 1876 C C . GLU A 1 227 ? 44.071 0.449 -39.932 1.00 70.06 227 GLU A C 1
ATOM 1878 O O . GLU A 1 227 ? 43.095 0.687 -39.215 1.00 70.06 227 GLU A O 1
ATOM 1883 N N . VAL A 1 228 ? 43.991 0.628 -41.258 1.00 71.62 228 VAL A N 1
ATOM 1884 C CA . VAL A 1 228 ? 42.756 1.076 -41.931 1.00 71.62 228 VAL A CA 1
ATOM 1885 C C . VAL A 1 228 ? 41.660 0.011 -41.885 1.00 71.62 228 VAL A C 1
ATOM 1887 O O . VAL A 1 228 ? 40.487 0.348 -41.692 1.00 71.62 228 VAL A O 1
ATOM 1890 N N . CYS A 1 229 ? 42.017 -1.268 -42.028 1.00 67.50 229 CYS A N 1
ATOM 1891 C CA . CYS A 1 229 ? 41.070 -2.368 -41.851 1.00 67.50 229 CYS A CA 1
ATOM 1892 C C . CYS A 1 229 ? 40.548 -2.445 -40.411 1.00 67.50 229 CYS A C 1
ATOM 1894 O O . CYS A 1 229 ? 39.357 -2.677 -40.220 1.00 67.50 229 CYS A O 1
ATOM 1896 N N . GLU A 1 230 ? 41.397 -2.199 -39.411 1.00 68.94 230 GLU A N 1
ATOM 1897 C CA . GLU A 1 230 ? 41.000 -2.161 -37.998 1.00 68.94 230 GLU A CA 1
ATOM 1898 C C . GLU A 1 230 ? 40.074 -0.973 -37.671 1.00 68.94 230 GLU A C 1
ATOM 1900 O O . GLU A 1 230 ? 39.195 -1.090 -36.814 1.00 68.94 230 GLU A O 1
ATOM 1905 N N . MET A 1 231 ? 40.202 0.153 -38.385 1.00 70.44 231 MET A N 1
ATOM 1906 C CA . MET A 1 231 ? 39.312 1.315 -38.236 1.00 70.44 231 MET A CA 1
ATOM 1907 C C . MET A 1 231 ? 37.926 1.139 -38.880 1.00 70.44 231 MET A C 1
ATOM 1909 O O . MET A 1 231 ? 36.975 1.807 -38.462 1.00 70.44 231 MET A O 1
ATOM 1913 N N . ARG A 1 232 ? 37.778 0.268 -39.890 1.00 76.88 232 ARG A N 1
ATOM 1914 C CA . ARG A 1 232 ? 36.476 -0.013 -40.521 1.00 76.88 232 ARG A CA 1
ATOM 1915 C C . ARG A 1 232 ? 35.686 -1.008 -39.679 1.00 76.88 232 ARG A C 1
ATOM 1917 O O . ARG A 1 232 ? 36.000 -2.196 -39.638 1.00 76.88 232 ARG A O 1
ATOM 1924 N N . LYS A 1 233 ? 34.586 -0.561 -39.069 1.00 78.25 233 LYS A N 1
ATOM 1925 C CA . LYS A 1 233 ? 33.656 -1.496 -38.419 1.00 78.25 233 LYS A CA 1
ATOM 1926 C C . LYS A 1 233 ? 32.791 -2.182 -39.473 1.00 78.25 233 LYS A C 1
ATOM 1928 O O . LYS A 1 233 ? 32.257 -1.537 -40.371 1.00 78.25 233 LYS A O 1
ATOM 1933 N N . CYS A 1 234 ? 32.601 -3.492 -39.330 1.00 82.38 234 CYS A N 1
ATOM 1934 C CA . CYS A 1 234 ? 31.640 -4.235 -40.145 1.00 82.38 234 CYS A CA 1
ATOM 1935 C C . CYS A 1 234 ? 30.208 -3.689 -39.926 1.00 82.38 234 CYS A C 1
ATOM 1937 O O . CYS A 1 234 ? 29.854 -3.411 -38.775 1.00 82.38 234 CYS A O 1
ATOM 1939 N N . PRO A 1 235 ? 29.360 -3.594 -40.971 1.00 79.94 235 PRO A N 1
ATOM 1940 C CA . PRO A 1 235 ? 27.965 -3.160 -40.861 1.00 79.94 235 PRO A CA 1
ATOM 1941 C C . PRO A 1 235 ? 27.154 -3.791 -39.722 1.00 79.94 235 PRO A C 1
ATOM 1943 O O . PRO A 1 235 ? 26.420 -3.087 -39.033 1.00 79.94 235 PRO A O 1
ATOM 1946 N N . ASP A 1 236 ? 27.312 -5.094 -39.488 1.00 83.19 236 ASP A N 1
ATOM 1947 C CA . ASP A 1 236 ? 26.564 -5.808 -38.445 1.00 83.19 236 ASP A CA 1
ATOM 1948 C C . ASP A 1 236 ? 26.953 -5.341 -37.033 1.00 83.19 236 ASP A C 1
ATOM 1950 O O . ASP A 1 236 ? 26.109 -5.267 -36.141 1.00 83.19 236 ASP A O 1
ATOM 1954 N N . LEU A 1 237 ? 28.226 -4.981 -36.828 1.00 86.25 237 LEU A N 1
ATOM 1955 C CA . LEU A 1 237 ? 28.704 -4.433 -35.557 1.00 86.25 237 LEU A CA 1
ATOM 1956 C C . LEU A 1 237 ? 28.146 -3.029 -35.317 1.00 86.25 237 LEU A C 1
ATOM 1958 O O . LEU A 1 237 ? 27.778 -2.717 -34.190 1.00 86.25 237 LEU A O 1
ATOM 1962 N N . ILE A 1 238 ? 28.037 -2.212 -36.369 1.00 83.31 238 ILE A N 1
ATOM 1963 C CA . ILE A 1 238 ? 27.455 -0.863 -36.293 1.00 83.31 238 ILE A CA 1
ATOM 1964 C C . ILE A 1 238 ? 25.982 -0.945 -35.872 1.00 83.31 238 ILE A C 1
ATOM 1966 O O . ILE A 1 238 ? 25.561 -0.240 -34.957 1.00 83.31 238 ILE A O 1
ATOM 1970 N N . ILE A 1 239 ? 25.209 -1.839 -36.500 1.00 84.50 239 ILE A N 1
ATOM 1971 C CA . ILE A 1 239 ? 23.791 -2.038 -36.167 1.00 84.50 239 ILE A CA 1
ATOM 1972 C C . ILE A 1 239 ? 23.646 -2.520 -34.724 1.00 84.50 239 ILE A C 1
ATOM 1974 O O . ILE A 1 239 ? 22.851 -1.963 -33.972 1.00 84.50 239 ILE A O 1
ATOM 1978 N N . LYS A 1 240 ? 24.448 -3.505 -34.313 1.00 88.00 240 LYS A N 1
ATOM 1979 C CA . LYS A 1 240 ? 24.408 -4.025 -32.946 1.00 88.00 240 LYS A CA 1
ATOM 1980 C C . LYS A 1 240 ? 24.744 -2.951 -31.906 1.00 88.00 240 LYS A C 1
ATOM 1982 O O . LYS A 1 240 ? 24.047 -2.846 -30.904 1.00 88.00 240 LYS A O 1
ATOM 1987 N N . GLU A 1 241 ? 25.782 -2.143 -32.135 1.00 88.12 241 GLU A N 1
ATOM 1988 C CA . GLU A 1 241 ? 26.130 -1.029 -31.242 1.00 88.12 241 GLU A CA 1
ATOM 1989 C C . GLU A 1 241 ? 24.984 -0.013 -31.137 1.00 88.12 241 GLU A C 1
ATOM 1991 O O . GLU A 1 241 ? 24.686 0.470 -30.045 1.00 88.12 241 GLU A O 1
ATOM 1996 N N . LEU A 1 242 ? 24.310 0.290 -32.250 1.00 85.88 242 LEU A N 1
ATOM 1997 C CA . LEU A 1 242 ? 23.150 1.180 -32.266 1.00 85.88 242 LEU A CA 1
ATOM 1998 C C . LEU A 1 242 ? 21.975 0.591 -31.470 1.00 85.88 242 LEU A C 1
ATOM 2000 O O . LEU A 1 242 ? 21.401 1.284 -30.633 1.00 85.88 242 LEU A O 1
ATOM 2004 N N . GLU A 1 243 ? 21.652 -0.688 -31.671 1.00 87.19 243 GLU A N 1
ATOM 2005 C CA . GLU A 1 243 ? 20.621 -1.400 -30.904 1.00 87.19 243 GLU A CA 1
ATOM 2006 C C . GLU A 1 243 ? 20.940 -1.432 -29.401 1.00 87.19 243 GLU A C 1
ATOM 2008 O O . GLU A 1 243 ? 20.070 -1.132 -28.579 1.00 87.19 243 GLU A O 1
ATOM 2013 N N . ASP A 1 244 ? 22.187 -1.734 -29.032 1.00 90.56 244 ASP A N 1
ATOM 2014 C CA . ASP A 1 244 ? 22.647 -1.759 -27.641 1.00 90.56 244 ASP A CA 1
ATOM 2015 C C . ASP A 1 244 ? 22.558 -0.362 -26.997 1.00 90.56 244 ASP A C 1
ATOM 2017 O O . ASP A 1 244 ? 22.091 -0.228 -25.859 1.00 90.56 244 ASP A O 1
ATOM 2021 N N . ASN A 1 245 ? 22.935 0.691 -27.731 1.00 89.50 245 ASN A N 1
ATOM 2022 C CA . ASN A 1 245 ? 22.821 2.081 -27.283 1.00 89.50 245 ASN A CA 1
ATOM 2023 C C . ASN A 1 245 ? 21.358 2.493 -27.078 1.00 89.50 245 ASN A C 1
ATOM 2025 O O . ASN A 1 245 ? 21.018 3.042 -26.026 1.00 89.50 245 ASN A O 1
ATOM 2029 N N . LEU A 1 246 ? 20.478 2.170 -28.031 1.00 87.75 246 LEU A N 1
ATOM 2030 C CA . LEU A 1 246 ? 19.037 2.416 -27.931 1.00 87.75 246 LEU A CA 1
ATOM 2031 C C . LEU A 1 246 ? 18.441 1.675 -26.725 1.00 87.75 246 LEU A C 1
ATOM 2033 O O . LEU A 1 246 ? 17.727 2.271 -25.918 1.00 87.75 246 LEU A O 1
ATOM 2037 N N . LEU A 1 247 ? 18.778 0.398 -26.525 1.00 88.56 247 LEU A N 1
ATOM 2038 C CA . LEU A 1 247 ? 18.349 -0.374 -25.353 1.00 88.56 247 LEU A CA 1
ATOM 2039 C C . LEU A 1 247 ? 18.861 0.232 -24.040 1.00 88.56 247 LEU A C 1
ATOM 2041 O O . LEU A 1 247 ? 18.144 0.238 -23.033 1.00 88.56 247 LEU A O 1
ATOM 2045 N N . GLN A 1 248 ? 20.089 0.749 -24.016 1.00 90.25 248 GLN A N 1
ATOM 2046 C CA . GLN A 1 248 ? 20.632 1.417 -22.839 1.00 90.25 248 GLN A CA 1
ATOM 2047 C C . GLN A 1 248 ? 19.898 2.735 -22.552 1.00 90.25 248 GLN A C 1
ATOM 2049 O O . GLN A 1 248 ? 19.560 3.005 -21.395 1.00 90.25 248 GLN A O 1
ATOM 2054 N N . GLU A 1 249 ? 19.598 3.527 -23.580 1.00 88.50 249 GLU A N 1
ATOM 2055 C CA . GLU A 1 249 ? 18.807 4.752 -23.468 1.00 88.50 249 GLU A CA 1
ATOM 2056 C C . GLU A 1 249 ? 17.377 4.462 -22.992 1.00 88.50 249 GLU A C 1
ATOM 2058 O O . GLU A 1 249 ? 16.883 5.149 -22.094 1.00 88.50 249 GLU A O 1
ATOM 2063 N N . MET A 1 250 ? 16.744 3.389 -23.487 1.00 86.38 250 MET A N 1
ATOM 2064 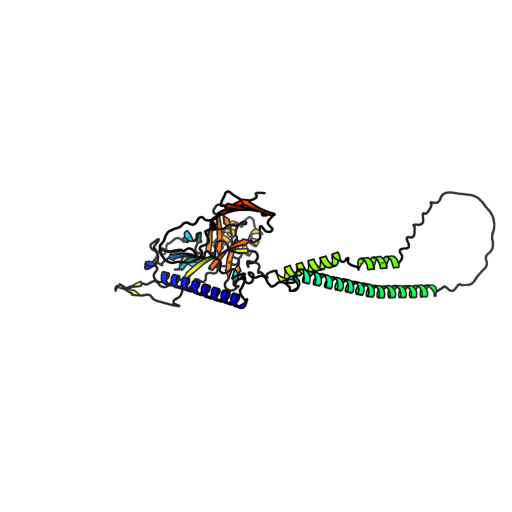C CA . MET A 1 250 ? 15.455 2.905 -22.974 1.00 86.38 250 MET A CA 1
ATOM 2065 C C . MET A 1 250 ? 15.523 2.623 -21.491 1.00 86.38 250 MET A C 1
ATOM 2067 O O . MET A 1 250 ? 14.689 3.109 -20.733 1.00 86.38 250 MET A O 1
ATOM 2071 N N . ARG A 1 251 ? 16.504 1.819 -21.069 1.00 88.12 251 ARG A N 1
ATOM 2072 C CA . ARG A 1 251 ? 16.650 1.427 -19.665 1.00 88.12 251 ARG A CA 1
ATOM 2073 C C . ARG A 1 251 ? 16.842 2.652 -18.782 1.00 88.12 251 ARG A C 1
ATOM 2075 O O . ARG A 1 251 ? 16.216 2.721 -17.733 1.00 88.12 251 ARG A O 1
ATOM 2082 N N . ARG A 1 252 ? 17.645 3.627 -19.220 1.00 88.06 252 ARG A N 1
ATOM 2083 C CA . ARG A 1 252 ? 17.853 4.897 -18.504 1.00 88.06 252 ARG A CA 1
ATOM 2084 C C . ARG A 1 252 ? 16.577 5.737 -18.438 1.00 88.06 252 ARG A C 1
ATOM 2086 O O . ARG A 1 252 ? 16.208 6.185 -17.359 1.00 88.06 252 ARG A O 1
ATOM 2093 N N . THR A 1 253 ? 15.880 5.907 -19.558 1.00 86.94 253 THR A N 1
ATOM 2094 C CA . THR A 1 253 ? 14.652 6.715 -19.652 1.00 86.94 253 THR A CA 1
ATOM 2095 C C . THR A 1 253 ? 13.507 6.105 -18.848 1.00 86.94 253 THR A C 1
ATOM 2097 O O . THR A 1 253 ? 12.769 6.808 -18.160 1.00 86.94 253 THR A O 1
ATOM 2100 N N . LEU A 1 254 ? 13.370 4.780 -18.905 1.00 86.25 254 LEU A N 1
ATOM 2101 C CA . LEU A 1 254 ? 12.325 4.034 -18.218 1.00 86.25 254 LEU A CA 1
ATOM 2102 C C . LEU A 1 254 ? 12.673 3.708 -16.766 1.00 86.25 254 LEU A C 1
ATOM 2104 O O . LEU A 1 254 ? 11.780 3.245 -16.056 1.00 86.25 254 LEU A O 1
ATOM 2108 N N . ALA A 1 255 ? 13.908 3.912 -16.305 1.00 86.50 255 ALA A N 1
ATOM 2109 C CA . ALA A 1 255 ? 14.260 3.710 -14.906 1.00 86.50 255 ALA A CA 1
ATOM 2110 C C . ALA A 1 255 ? 13.527 4.747 -14.032 1.00 86.50 255 ALA A C 1
ATOM 2112 O O . ALA A 1 255 ? 13.677 5.956 -14.246 1.00 86.50 255 ALA A O 1
ATOM 2113 N N . PRO A 1 256 ? 12.704 4.313 -13.060 1.00 86.06 256 PRO A N 1
ATOM 2114 C CA . PRO A 1 256 ? 12.116 5.238 -12.106 1.00 86.06 256 PRO A CA 1
ATOM 2115 C C . PRO A 1 256 ? 13.191 5.734 -11.132 1.00 86.06 256 PRO A C 1
ATOM 2117 O O . PRO A 1 256 ? 14.099 4.987 -10.768 1.00 86.06 256 PRO A O 1
ATOM 2120 N N . ILE A 1 257 ? 13.067 6.986 -10.695 1.00 86.12 257 ILE A N 1
ATOM 2121 C CA . ILE A 1 257 ? 13.866 7.527 -9.592 1.00 86.12 257 ILE A CA 1
ATOM 2122 C C . ILE A 1 257 ? 13.131 7.131 -8.314 1.00 86.12 257 ILE A C 1
ATOM 2124 O O . ILE A 1 257 ? 11.974 7.500 -8.139 1.00 86.12 257 ILE A O 1
ATOM 2128 N N . VAL A 1 258 ? 13.764 6.322 -7.469 1.00 88.44 258 VAL A N 1
ATOM 2129 C CA . VAL A 1 258 ? 13.138 5.755 -6.268 1.00 88.44 258 VAL A CA 1
ATOM 2130 C C . VAL A 1 258 ? 14.125 5.893 -5.119 1.00 88.44 258 VAL A C 1
ATOM 2132 O O . VAL A 1 258 ? 15.289 5.523 -5.273 1.00 88.44 258 VAL A O 1
ATOM 2135 N N . ALA A 1 259 ? 13.681 6.461 -3.997 1.00 91.81 259 ALA A N 1
ATOM 2136 C CA . ALA A 1 259 ? 14.490 6.506 -2.785 1.00 91.81 259 ALA A CA 1
ATOM 2137 C C . ALA A 1 259 ? 14.655 5.096 -2.192 1.00 91.81 259 ALA A C 1
ATOM 2139 O O . ALA A 1 259 ? 13.872 4.199 -2.488 1.00 91.81 259 ALA A O 1
ATOM 2140 N N . GLU A 1 260 ? 15.655 4.899 -1.335 1.00 88.88 260 GLU A N 1
ATOM 2141 C CA . GLU A 1 260 ? 16.035 3.578 -0.809 1.00 88.88 260 GLU A CA 1
ATOM 2142 C C . GLU A 1 260 ? 14.871 2.792 -0.174 1.00 88.88 260 GLU A C 1
ATOM 2144 O O . GLU A 1 260 ? 14.704 1.605 -0.451 1.00 88.88 260 GLU A O 1
ATOM 2149 N N . ASN A 1 261 ? 14.022 3.469 0.605 1.00 92.44 261 ASN A N 1
ATOM 2150 C CA . ASN A 1 261 ? 12.872 2.857 1.279 1.00 92.44 261 ASN A CA 1
ATOM 2151 C C . ASN A 1 261 ? 11.553 2.986 0.506 1.00 92.44 261 ASN A C 1
ATOM 2153 O O . ASN A 1 261 ? 10.542 2.420 0.929 1.00 92.44 261 ASN A O 1
ATOM 2157 N N . ASP A 1 262 ? 11.530 3.709 -0.613 1.00 94.94 262 ASP A N 1
ATOM 2158 C CA . ASP A 1 262 ? 10.310 3.904 -1.389 1.00 94.94 262 ASP A CA 1
ATOM 2159 C C . ASP A 1 262 ? 10.045 2.677 -2.284 1.00 94.94 262 ASP A C 1
ATOM 2161 O O . ASP A 1 262 ? 10.944 2.044 -2.843 1.00 94.94 262 ASP A O 1
ATOM 2165 N N . VAL A 1 263 ? 8.776 2.311 -2.438 1.00 94.88 263 VAL A N 1
ATOM 2166 C CA . VAL A 1 263 ? 8.364 1.133 -3.201 1.00 94.88 263 VAL A CA 1
ATOM 2167 C C . VAL A 1 263 ? 8.073 1.524 -4.644 1.00 94.88 263 VAL A C 1
ATOM 2169 O O . VAL A 1 263 ? 7.177 2.309 -4.945 1.00 94.88 263 VAL A O 1
ATOM 2172 N N . ASN A 1 264 ? 8.803 0.902 -5.567 1.00 94.00 264 ASN A N 1
ATOM 2173 C CA . ASN A 1 264 ? 8.553 1.029 -6.997 1.00 94.00 264 ASN A CA 1
ATOM 2174 C C . ASN A 1 264 ? 7.272 0.278 -7.404 1.00 94.00 264 ASN A C 1
ATOM 2176 O O . ASN A 1 264 ? 7.282 -0.956 -7.509 1.00 94.00 264 ASN A O 1
ATOM 2180 N N . MET A 1 265 ? 6.213 1.022 -7.727 1.00 94.12 265 MET A N 1
ATOM 2181 C CA . MET A 1 265 ? 4.905 0.473 -8.094 1.00 94.12 265 MET A CA 1
ATOM 2182 C C . MET A 1 265 ? 4.831 -0.085 -9.520 1.00 94.12 265 MET A C 1
ATOM 2184 O O . MET A 1 265 ? 3.876 -0.784 -9.863 1.00 94.12 265 MET A O 1
ATOM 2188 N N . ARG A 1 266 ? 5.850 0.130 -10.361 1.00 91.00 266 ARG A N 1
ATOM 2189 C CA . ARG A 1 266 ? 5.995 -0.613 -11.627 1.00 91.00 266 ARG A CA 1
ATOM 2190 C C . ARG A 1 266 ? 6.516 -2.022 -11.414 1.00 91.00 266 ARG A C 1
ATOM 2192 O O . ARG A 1 266 ? 6.153 -2.906 -12.178 1.00 91.00 266 ARG A O 1
ATOM 2199 N N . ARG A 1 267 ? 7.326 -2.241 -10.378 1.00 91.06 267 ARG A N 1
ATOM 2200 C CA . ARG A 1 267 ? 7.856 -3.566 -10.026 1.00 91.06 267 ARG A CA 1
ATOM 2201 C C . ARG A 1 267 ? 6.943 -4.324 -9.062 1.00 91.06 267 ARG A C 1
ATOM 2203 O O . ARG A 1 267 ? 6.856 -5.544 -9.168 1.00 91.06 267 ARG A O 1
ATOM 2210 N N . HIS A 1 268 ? 6.261 -3.620 -8.159 1.00 93.88 268 HIS A N 1
ATOM 2211 C CA . HIS A 1 268 ? 5.454 -4.224 -7.097 1.00 93.88 268 HIS A CA 1
ATOM 2212 C C . HIS A 1 268 ? 3.965 -3.894 -7.218 1.00 93.88 268 HIS A C 1
ATOM 2214 O O . HIS A 1 268 ? 3.577 -2.925 -7.869 1.00 93.88 268 HIS A O 1
ATOM 2220 N N . VAL A 1 269 ? 3.124 -4.713 -6.591 1.00 93.12 269 VAL A N 1
ATOM 2221 C CA . VAL A 1 269 ? 1.673 -4.515 -6.458 1.00 93.12 269 VAL A CA 1
ATOM 2222 C C . VAL A 1 269 ? 1.250 -4.683 -5.002 1.00 93.12 269 VAL A C 1
ATOM 2224 O O . VAL A 1 269 ? 1.885 -5.444 -4.271 1.00 93.12 269 VAL A O 1
ATOM 2227 N N . ILE A 1 270 ? 0.183 -3.985 -4.601 1.00 95.06 270 ILE A N 1
ATOM 2228 C CA . ILE A 1 270 ? -0.461 -4.177 -3.301 1.00 95.06 270 ILE A CA 1
ATOM 2229 C C . ILE A 1 270 ? -1.413 -5.376 -3.358 1.00 95.06 270 ILE A C 1
ATOM 2231 O O . ILE A 1 270 ? -2.225 -5.514 -4.271 1.00 95.06 270 ILE A O 1
ATOM 2235 N N . LEU A 1 271 ? -1.302 -6.244 -2.364 1.00 92.06 271 LEU A N 1
ATOM 2236 C CA . LEU A 1 271 ? -2.033 -7.485 -2.191 1.00 92.06 271 LEU A CA 1
ATOM 2237 C C . LEU A 1 271 ? -3.119 -7.330 -1.131 1.00 92.06 271 LEU A C 1
ATOM 2239 O O . LEU A 1 271 ? -2.884 -6.786 -0.055 1.00 92.06 271 LEU A O 1
ATOM 2243 N N . GLY A 1 272 ? -4.306 -7.870 -1.410 1.00 86.50 272 GLY A N 1
ATOM 2244 C CA . GLY A 1 272 ? -5.368 -8.004 -0.407 1.00 86.50 272 GLY A CA 1
ATOM 2245 C C . GLY A 1 272 ? -6.098 -6.716 -0.021 1.00 86.50 272 GLY A C 1
ATOM 2246 O O . GLY A 1 272 ? -6.992 -6.775 0.833 1.00 86.50 272 GLY A O 1
ATOM 2247 N N . GLY A 1 273 ? -5.757 -5.600 -0.673 1.00 93.12 273 GLY A N 1
ATOM 2248 C CA . GLY A 1 273 ? -6.316 -4.277 -0.426 1.00 93.12 273 GLY A CA 1
ATOM 2249 C C . GLY A 1 273 ? -5.439 -3.416 0.486 1.00 93.12 273 GLY A C 1
ATOM 2250 O O . GLY A 1 273 ? -4.234 -3.634 0.594 1.00 93.12 273 GLY A O 1
ATOM 2251 N N . VAL A 1 274 ? -6.048 -2.417 1.122 1.00 96.19 274 VAL A N 1
ATOM 2252 C CA . VAL A 1 274 ? -5.370 -1.428 1.970 1.00 96.19 274 VAL A CA 1
ATOM 2253 C C . VAL A 1 274 ? -5.941 -1.470 3.383 1.00 96.19 274 VAL A C 1
ATOM 2255 O O . VAL A 1 274 ? -7.157 -1.492 3.571 1.00 96.19 274 VAL A O 1
ATOM 2258 N N . PHE A 1 275 ? -5.060 -1.457 4.378 1.00 96.81 275 PHE A N 1
ATOM 2259 C CA . PHE A 1 275 ? -5.381 -1.500 5.800 1.00 96.81 275 PHE A CA 1
ATOM 2260 C C . PHE A 1 275 ? -5.107 -0.130 6.425 1.00 96.81 275 PHE A C 1
ATOM 2262 O O . PHE A 1 275 ? -3.963 0.216 6.697 1.00 96.81 275 PHE A O 1
ATOM 2269 N N . HIS A 1 276 ? -6.144 0.663 6.660 1.00 96.50 276 HIS A N 1
ATOM 2270 C CA . HIS A 1 276 ? -6.059 1.905 7.420 1.00 96.50 276 HIS A CA 1
ATOM 2271 C C . HIS A 1 276 ? -6.065 1.572 8.909 1.00 96.50 276 HIS A C 1
ATOM 2273 O O . HIS A 1 276 ? -7.103 1.218 9.476 1.00 96.50 276 HIS A O 1
ATOM 2279 N N . LEU A 1 277 ? -4.885 1.643 9.517 1.00 97.50 277 LEU A N 1
ATOM 2280 C CA . LEU A 1 277 ? -4.659 1.355 10.926 1.00 97.50 277 LEU A CA 1
ATOM 2281 C C . LEU A 1 277 ? -4.279 2.660 11.603 1.00 97.50 277 LEU A C 1
ATOM 2283 O O . LEU A 1 277 ? -3.207 3.195 11.337 1.00 97.50 277 LEU A O 1
ATOM 2287 N N . GLU A 1 278 ? -5.163 3.201 12.432 1.00 96.38 278 GLU A N 1
ATOM 2288 C CA . GLU A 1 278 ? -5.039 4.578 12.914 1.00 96.38 278 GLU A CA 1
ATOM 2289 C C . GLU A 1 278 ? -5.408 4.697 14.390 1.00 96.38 278 GLU A C 1
ATOM 2291 O O . GLU A 1 278 ? -6.323 4.035 14.888 1.00 96.38 278 GLU A O 1
ATOM 2296 N N . PHE A 1 279 ? -4.700 5.589 15.081 1.00 96.12 279 PHE A N 1
ATOM 2297 C CA . PHE A 1 279 ? -5.051 6.035 16.422 1.00 96.12 279 PHE A CA 1
ATOM 2298 C C . PHE A 1 279 ? -5.810 7.353 16.316 1.00 96.12 279 PHE A C 1
ATOM 2300 O O . PHE A 1 279 ? -5.378 8.283 15.640 1.00 96.12 279 PHE A O 1
ATOM 2307 N N . ILE A 1 280 ? -6.960 7.420 16.973 1.00 95.25 280 ILE A N 1
ATOM 2308 C CA . ILE A 1 280 ? -7.906 8.528 16.905 1.00 95.25 280 ILE A CA 1
ATOM 2309 C C . ILE A 1 280 ? -8.091 9.076 18.315 1.00 95.25 280 ILE A C 1
ATOM 2311 O O . ILE A 1 280 ? -8.296 8.317 19.267 1.00 95.25 280 ILE A O 1
ATOM 2315 N N . LYS A 1 281 ? -8.076 10.402 18.445 1.00 92.50 281 LYS A N 1
ATOM 2316 C CA . LYS A 1 281 ? -8.429 11.089 19.688 1.00 92.50 281 LYS A CA 1
ATOM 2317 C C . LYS A 1 281 ? -9.903 10.876 19.981 1.00 92.50 281 LYS A C 1
ATOM 2319 O O . LYS A 1 281 ? -10.760 11.223 19.165 1.00 92.50 281 LYS A O 1
ATOM 2324 N N . GLN A 1 282 ? -10.208 10.324 21.151 1.00 90.44 282 GLN A N 1
ATOM 2325 C CA . GLN A 1 282 ? -11.595 10.129 21.542 1.00 90.44 282 GLN A CA 1
ATOM 2326 C C . GLN A 1 282 ? -12.293 11.496 21.699 1.00 90.44 282 GLN A C 1
ATOM 2328 O O . GLN A 1 282 ? -11.801 12.351 22.440 1.00 90.44 282 GLN A O 1
ATOM 2333 N N . PRO A 1 283 ? -13.442 11.729 21.034 1.00 90.06 283 PRO A N 1
ATOM 2334 C CA . PRO A 1 283 ? -14.213 12.947 21.243 1.00 90.06 283 PRO A CA 1
ATOM 2335 C C . PRO A 1 283 ? -14.852 12.952 22.638 1.00 90.06 283 PRO A C 1
ATOM 2337 O O . PRO A 1 283 ? -15.101 11.901 23.236 1.00 90.06 283 PRO A O 1
ATOM 2340 N N . TYR A 1 284 ? -15.165 14.142 23.150 1.00 87.44 284 TYR A N 1
ATOM 2341 C CA . TYR A 1 284 ? -15.828 14.289 24.445 1.00 87.44 284 TYR A CA 1
ATOM 2342 C C . TYR A 1 284 ? -17.157 13.530 24.491 1.00 87.44 284 TYR A C 1
ATOM 2344 O O . TYR A 1 284 ? -18.010 13.686 23.618 1.00 87.44 284 TYR A O 1
ATOM 2352 N N . GLN A 1 285 ? -17.326 12.720 25.537 1.00 88.50 285 GLN A N 1
ATOM 2353 C CA . GLN A 1 285 ? -18.515 11.894 25.717 1.00 88.50 285 GLN A CA 1
ATOM 2354 C C . GLN A 1 285 ? -19.637 12.671 26.434 1.00 88.50 285 GLN A C 1
ATOM 2356 O O . GLN A 1 285 ? -19.349 13.484 27.318 1.00 88.50 285 GLN A O 1
ATOM 2361 N N . PRO A 1 286 ? -20.916 12.405 26.115 1.00 89.44 286 PRO A N 1
ATOM 2362 C CA . PRO A 1 286 ? -22.048 13.003 26.805 1.00 89.44 286 PRO A CA 1
ATOM 2363 C C . PRO A 1 286 ? -22.079 12.601 28.282 1.00 89.44 286 PRO A C 1
ATOM 2365 O O . PRO A 1 286 ? -21.946 11.424 28.625 1.00 89.44 286 PRO A O 1
ATOM 2368 N N . VAL A 1 287 ? -22.320 13.575 29.156 1.00 87.00 287 VAL A N 1
ATOM 2369 C CA . VAL A 1 287 ? -22.460 13.376 30.600 1.00 87.00 287 VAL A CA 1
ATOM 2370 C C . VAL A 1 287 ? -23.906 13.643 30.999 1.00 87.00 287 VAL A C 1
ATOM 2372 O O . VAL A 1 287 ? -24.472 14.689 30.678 1.00 87.00 287 VAL A O 1
ATOM 2375 N N . THR A 1 288 ? -24.510 12.694 31.713 1.00 86.75 288 THR A N 1
ATOM 2376 C CA . THR A 1 288 ? -25.831 12.877 32.322 1.00 86.75 288 THR A CA 1
ATOM 2377 C C . THR A 1 288 ? -25.676 13.599 33.655 1.00 86.75 288 THR A C 1
ATOM 2379 O O . THR A 1 288 ? -24.975 13.123 34.548 1.00 86.75 288 THR A O 1
ATOM 2382 N N . LEU A 1 289 ? -26.322 14.753 33.780 1.00 89.12 289 LEU A N 1
ATOM 2383 C CA . LEU A 1 289 ? -26.345 15.555 34.997 1.00 89.12 289 LEU A CA 1
ATOM 2384 C C . LEU A 1 289 ? -27.380 15.003 36.003 1.00 89.12 289 LEU A C 1
ATOM 2386 O O . LEU A 1 289 ? -28.249 14.209 35.626 1.00 89.12 289 LEU A O 1
ATOM 2390 N N . PRO A 1 290 ? -27.325 15.403 37.292 1.00 91.06 290 PRO A N 1
ATOM 2391 C CA . PRO A 1 290 ? -28.259 14.917 38.315 1.00 91.06 290 PRO A CA 1
ATOM 2392 C C . PRO A 1 290 ? -29.742 15.181 38.011 1.00 91.06 290 PRO A C 1
ATOM 2394 O O . PRO A 1 290 ? -30.605 14.452 38.492 1.00 91.06 290 PRO A O 1
ATOM 2397 N N . ASP A 1 291 ? -30.040 16.203 37.209 1.00 92.69 291 ASP A N 1
ATOM 2398 C CA . ASP A 1 291 ? -31.389 16.565 36.759 1.00 92.69 291 ASP A CA 1
ATOM 2399 C C . ASP A 1 291 ? -31.864 15.763 35.529 1.00 92.69 291 ASP A C 1
ATOM 2401 O O . ASP A 1 291 ? -32.899 16.081 34.949 1.00 92.69 291 ASP A O 1
ATOM 2405 N N . GLN A 1 292 ? -31.121 14.720 35.141 1.00 88.25 292 GLN A N 1
ATOM 2406 C CA . GLN A 1 292 ? -31.337 13.881 33.955 1.00 88.25 292 GLN A CA 1
ATOM 2407 C C . GLN A 1 292 ? -31.124 14.592 32.611 1.00 88.25 292 GLN A C 1
ATOM 2409 O O . GLN A 1 292 ? -31.321 13.975 31.561 1.00 88.25 292 GLN A O 1
ATOM 2414 N N . SER A 1 293 ? -30.679 15.851 32.601 1.00 90.56 293 SER A N 1
ATOM 2415 C CA . SER A 1 293 ? -30.249 16.493 31.362 1.00 90.56 293 SER A CA 1
ATOM 2416 C C . SER A 1 293 ? -28.929 15.883 30.873 1.00 90.56 293 SER A C 1
ATOM 2418 O O . SER A 1 293 ? -28.111 15.388 31.653 1.00 90.56 293 SER A O 1
ATOM 2420 N N . VAL A 1 294 ? -28.726 15.869 29.555 1.00 87.25 294 VAL A N 1
ATOM 2421 C CA . VAL A 1 294 ? -27.495 15.369 28.932 1.00 87.25 294 VAL A CA 1
ATOM 2422 C C . VAL A 1 294 ? -26.738 16.557 28.367 1.00 87.25 294 VAL A C 1
ATOM 2424 O O . VAL A 1 294 ? -27.266 17.292 27.535 1.00 87.25 294 VAL A O 1
ATOM 2427 N N . MET A 1 295 ? -25.494 16.728 28.803 1.00 87.25 295 MET A N 1
ATOM 2428 C CA . MET A 1 295 ? -24.609 17.786 28.331 1.00 87.25 295 MET A CA 1
ATOM 2429 C C . MET A 1 295 ? -23.374 17.170 27.679 1.00 87.25 295 MET A C 1
ATOM 2431 O O . MET A 1 295 ? -22.792 16.223 28.202 1.00 87.25 295 MET A O 1
ATOM 2435 N N . THR A 1 296 ? -22.956 17.725 26.544 1.00 83.25 296 THR A N 1
ATOM 2436 C CA . THR A 1 296 ? -21.683 17.386 25.894 1.00 83.25 296 THR A CA 1
ATOM 2437 C C . THR A 1 296 ? -20.889 18.673 25.739 1.00 83.25 296 THR A C 1
ATOM 2439 O O . THR A 1 296 ? -21.415 19.659 25.225 1.00 83.25 296 THR A O 1
ATOM 2442 N N . ILE A 1 297 ? -19.652 18.691 26.232 1.00 80.19 297 ILE A N 1
ATOM 2443 C CA . ILE A 1 297 ? -18.752 19.840 26.091 1.00 80.19 297 ILE A CA 1
ATOM 2444 C C . ILE A 1 297 ? -17.928 19.615 24.829 1.00 80.19 297 ILE A C 1
ATOM 2446 O O . ILE A 1 297 ? -17.275 18.585 24.704 1.00 80.19 297 ILE A O 1
ATOM 2450 N N . PHE A 1 298 ? -17.942 20.573 23.908 1.00 76.50 298 PHE A N 1
ATOM 2451 C CA . PHE A 1 298 ? -17.167 20.502 22.674 1.00 76.50 298 PHE A CA 1
ATOM 2452 C C . PHE A 1 298 ? -16.001 21.486 22.746 1.00 76.50 298 PHE A C 1
ATOM 2454 O O . PHE A 1 298 ? -16.221 22.692 22.824 1.00 76.50 298 PHE A O 1
ATOM 2461 N N . ASN A 1 299 ? -14.770 20.976 22.681 1.00 70.25 299 ASN A N 1
ATOM 2462 C CA . ASN A 1 299 ? -13.584 21.790 22.425 1.00 70.25 299 ASN A CA 1
ATOM 2463 C C . ASN A 1 299 ? -12.941 21.323 21.116 1.00 70.25 299 ASN A C 1
ATOM 2465 O O . ASN A 1 299 ? -12.619 20.145 20.978 1.00 70.25 299 ASN A O 1
ATOM 2469 N N . GLY A 1 300 ? -12.728 22.250 20.178 1.00 72.81 300 GLY A N 1
ATOM 2470 C CA . GLY A 1 300 ? -12.085 21.970 18.891 1.00 72.81 300 GLY A CA 1
ATOM 2471 C C . GLY A 1 300 ? -13.055 21.768 17.713 1.00 72.81 300 GLY A C 1
ATOM 2472 O O . GLY A 1 300 ? -14.242 22.086 17.818 1.00 72.81 300 GLY A O 1
ATOM 2473 N N . PRO A 1 301 ? -12.542 21.316 16.554 1.00 77.88 301 PRO A N 1
ATOM 2474 C CA . PRO A 1 301 ? -13.334 21.081 15.351 1.00 77.88 301 PRO A CA 1
ATOM 2475 C C . PRO A 1 301 ? -14.288 19.890 15.513 1.00 77.88 301 PRO A C 1
ATOM 2477 O O . PRO A 1 301 ? -13.973 18.901 16.172 1.00 77.88 301 PRO A O 1
ATOM 2480 N N . HIS A 1 302 ? -15.452 19.973 14.864 1.00 83.06 302 HIS A N 1
ATOM 2481 C CA . HIS A 1 302 ? -16.476 18.921 14.850 1.00 83.06 302 HIS A CA 1
ATOM 2482 C C . HIS A 1 302 ? -16.147 17.852 13.800 1.00 83.06 302 HIS A C 1
ATOM 2484 O O . HIS A 1 302 ? -16.940 17.575 12.903 1.00 83.06 302 HIS A O 1
ATOM 2490 N N . SER A 1 303 ? -14.934 17.316 13.866 1.00 88.69 303 SER A N 1
ATOM 2491 C CA . SER A 1 303 ? -14.415 16.342 12.913 1.00 88.69 303 SER A CA 1
ATOM 2492 C C . SER A 1 303 ? -13.516 15.338 13.617 1.00 88.69 303 SER A C 1
ATOM 2494 O O . SER A 1 303 ? -13.012 15.590 14.714 1.00 88.69 303 SER A O 1
ATOM 2496 N N . LEU A 1 304 ? -13.290 14.203 12.959 1.00 91.06 304 LEU A N 1
ATOM 2497 C CA . LEU A 1 304 ? -12.352 13.192 13.422 1.00 91.06 304 LEU A CA 1
ATOM 2498 C C . LEU A 1 304 ? -10.949 13.798 13.574 1.00 91.06 304 LEU A C 1
ATOM 2500 O O . LEU A 1 304 ? -10.485 14.529 12.697 1.00 91.06 304 LEU A O 1
ATOM 2504 N N . GLN A 1 305 ? -10.281 13.509 14.689 1.00 92.12 305 GLN A N 1
ATOM 2505 C CA . GLN A 1 305 ? -8.912 13.947 14.943 1.00 92.12 305 GLN A CA 1
ATOM 2506 C C . GLN A 1 305 ? -8.012 12.733 15.124 1.00 92.12 305 GLN A C 1
ATOM 2508 O O . GLN A 1 305 ? -8.210 11.944 16.047 1.00 92.12 305 GLN A O 1
ATOM 2513 N N . MET A 1 306 ? -7.011 12.606 14.259 1.00 92.12 306 MET A N 1
ATOM 2514 C CA . MET A 1 306 ? -5.993 11.567 14.389 1.00 92.12 306 MET A CA 1
ATOM 2515 C C . MET A 1 306 ? -5.017 11.915 15.520 1.00 92.12 306 MET A C 1
ATOM 2517 O O . MET A 1 306 ? -4.733 13.090 15.780 1.00 92.12 306 MET A O 1
ATOM 2521 N N . GLU A 1 307 ? -4.517 10.892 16.204 1.00 92.00 307 GLU A N 1
ATOM 2522 C CA . GLU A 1 307 ? -3.411 11.019 17.148 1.00 92.00 307 GLU A CA 1
ATOM 2523 C C . GLU A 1 307 ? -2.094 11.133 16.373 1.00 92.00 307 GLU A C 1
ATOM 2525 O O . GLU A 1 307 ? -1.835 10.344 15.462 1.00 92.00 307 GLU A O 1
ATOM 2530 N N . ASP A 1 308 ? -1.264 12.114 16.732 1.00 89.12 308 ASP A N 1
ATOM 2531 C CA . ASP A 1 308 ? 0.036 12.323 16.091 1.00 89.12 308 ASP A CA 1
ATOM 2532 C C . ASP A 1 308 ? 1.061 11.373 16.718 1.00 89.12 308 ASP A C 1
ATOM 2534 O O . ASP A 1 308 ? 1.775 11.705 17.665 1.00 89.12 308 ASP A O 1
ATOM 2538 N N . TYR A 1 309 ? 1.041 10.131 16.241 1.00 92.56 309 TYR A N 1
ATOM 2539 C CA . TYR A 1 309 ? 1.928 9.072 16.695 1.00 92.56 309 TYR A CA 1
ATOM 2540 C C . TYR A 1 309 ? 3.108 8.911 15.733 1.00 92.56 309 TYR A C 1
ATOM 2542 O O . TYR A 1 309 ? 2.943 8.462 14.593 1.00 92.56 309 TYR A O 1
ATOM 2550 N N . GLN A 1 310 ? 4.301 9.253 16.219 1.00 92.75 310 GLN A N 1
ATOM 2551 C CA . GLN A 1 310 ? 5.558 9.082 15.506 1.00 92.75 310 GLN A CA 1
ATOM 2552 C C . GLN A 1 310 ? 6.676 8.668 16.468 1.00 92.75 310 GLN A C 1
ATOM 2554 O O . GLN A 1 310 ? 7.066 9.429 17.349 1.00 92.75 310 GLN A O 1
ATOM 2559 N N . GLU A 1 311 ? 7.265 7.506 16.222 1.00 92.00 311 GLU A N 1
ATOM 2560 C CA . GLU A 1 311 ? 8.448 7.000 16.916 1.00 92.00 311 GLU A CA 1
ATOM 2561 C C . GLU A 1 311 ? 9.438 6.459 15.884 1.00 92.00 311 GLU A C 1
ATOM 2563 O O . GLU A 1 311 ? 9.047 5.751 14.959 1.00 92.00 311 GLU A O 1
ATOM 2568 N N . SER A 1 312 ? 10.720 6.791 16.014 1.00 86.19 312 SER A N 1
ATOM 2569 C CA . SER A 1 312 ? 11.782 6.220 15.184 1.00 86.19 312 SER A CA 1
ATOM 2570 C C . SER A 1 312 ? 12.577 5.188 15.971 1.00 86.19 312 SER A C 1
ATOM 2572 O O . SER A 1 312 ? 12.813 5.348 17.168 1.00 86.19 312 SER A O 1
ATOM 2574 N N . PHE A 1 313 ? 13.015 4.148 15.273 1.00 79.25 313 PHE A N 1
ATOM 2575 C CA . PHE A 1 313 ? 13.955 3.159 15.778 1.00 79.25 313 PHE A CA 1
ATOM 2576 C C . PHE A 1 313 ? 15.241 3.249 14.957 1.00 79.25 313 PHE A C 1
ATOM 2578 O O . PHE A 1 313 ? 15.207 3.069 13.737 1.00 79.25 313 PHE A O 1
ATOM 2585 N N . ASP A 1 314 ? 16.352 3.577 15.614 1.00 70.00 314 ASP A N 1
ATOM 2586 C CA . ASP A 1 314 ? 17.660 3.691 14.971 1.00 70.00 314 ASP A CA 1
ATOM 2587 C C . ASP A 1 314 ? 18.317 2.309 14.895 1.00 70.00 314 ASP A C 1
ATOM 2589 O O . ASP A 1 314 ? 18.844 1.788 15.873 1.00 70.00 314 ASP A O 1
ATOM 2593 N N . THR A 1 315 ? 18.325 1.712 13.702 1.00 60.97 315 THR A N 1
ATOM 2594 C CA . THR A 1 315 ? 18.945 0.397 13.444 1.00 60.97 315 THR A CA 1
ATOM 2595 C C . THR A 1 315 ? 20.480 0.426 13.482 1.00 60.97 315 THR A C 1
ATOM 2597 O O . THR A 1 315 ? 21.126 -0.618 13.439 1.00 60.97 315 THR A O 1
ATOM 2600 N N . VAL A 1 316 ? 21.086 1.619 13.525 1.00 50.38 316 VAL A N 1
ATOM 2601 C CA . VAL A 1 316 ? 22.547 1.816 13.486 1.00 50.38 316 VAL A CA 1
ATOM 2602 C C . VAL A 1 316 ? 23.200 1.489 14.834 1.00 50.38 316 VAL A C 1
ATOM 2604 O O . VAL A 1 316 ? 24.340 1.022 14.864 1.00 50.38 316 VAL A O 1
ATOM 2607 N N . ASP A 1 317 ? 22.473 1.665 15.940 1.00 48.12 317 ASP A N 1
ATOM 2608 C CA . ASP A 1 317 ? 22.951 1.281 17.273 1.00 48.12 317 ASP A CA 1
ATOM 2609 C C . ASP A 1 317 ? 23.053 -0.247 17.415 1.00 48.12 317 ASP A C 1
ATOM 2611 O O . ASP A 1 317 ? 23.955 -0.745 18.083 1.00 48.12 317 ASP A O 1
ATOM 2615 N N . THR A 1 318 ? 22.207 -1.000 16.703 1.00 45.06 318 THR A N 1
ATOM 2616 C CA . THR A 1 318 ? 22.201 -2.472 16.687 1.00 45.06 318 THR A CA 1
ATOM 2617 C C . THR A 1 318 ? 23.468 -3.048 16.043 1.00 45.06 318 THR A C 1
ATOM 2619 O O . THR A 1 318 ? 24.069 -3.966 16.589 1.00 45.06 318 THR A O 1
ATOM 2622 N N . GLN A 1 319 ? 23.929 -2.480 14.920 1.00 46.09 319 GLN A N 1
ATOM 2623 C CA . GLN A 1 319 ? 25.094 -3.004 14.185 1.00 46.09 319 GLN A CA 1
ATOM 2624 C C . GLN A 1 319 ? 26.446 -2.649 14.823 1.00 46.09 319 GLN A C 1
ATOM 2626 O O . GLN A 1 319 ? 27.400 -3.407 14.682 1.00 46.09 319 GLN A O 1
ATOM 2631 N N . LYS A 1 320 ? 26.551 -1.518 15.539 1.00 46.03 320 LYS A N 1
ATOM 2632 C CA . LYS A 1 320 ? 27.763 -1.182 16.315 1.00 46.03 320 LYS A CA 1
ATOM 2633 C C . LYS A 1 320 ? 27.893 -2.002 17.597 1.00 46.03 320 LYS A C 1
ATOM 2635 O O . LYS A 1 320 ? 29.006 -2.233 18.050 1.00 46.03 320 LYS A O 1
ATOM 2640 N N . GLN A 1 321 ? 26.774 -2.428 18.179 1.00 42.59 321 GLN A N 1
ATOM 2641 C CA . GLN A 1 321 ? 26.765 -3.252 19.389 1.00 42.59 321 GLN A CA 1
ATOM 2642 C C . GLN A 1 321 ? 27.056 -4.734 19.115 1.00 42.59 321 GLN A C 1
ATOM 2644 O O . GLN A 1 321 ? 27.463 -5.435 20.029 1.00 42.59 321 GLN A O 1
ATOM 2649 N N . GLU A 1 322 ? 26.898 -5.215 17.877 1.00 45.59 322 GLU A N 1
ATOM 2650 C CA . GLU A 1 322 ? 27.292 -6.583 17.501 1.00 45.59 322 GLU A CA 1
ATOM 2651 C C . GLU A 1 322 ? 28.803 -6.736 17.246 1.00 45.59 322 GLU A C 1
ATOM 2653 O O . GLU A 1 322 ? 29.316 -7.852 17.307 1.00 45.59 322 GLU A O 1
ATOM 2658 N N . SER A 1 323 ? 29.535 -5.646 16.967 1.00 45.62 323 SER A N 1
ATOM 2659 C CA . SER A 1 323 ? 30.984 -5.709 16.715 1.00 45.62 323 SER A CA 1
ATOM 2660 C C . SER A 1 323 ? 31.850 -5.663 17.976 1.00 45.62 323 SER A C 1
ATOM 2662 O O . SER A 1 323 ? 32.996 -6.106 17.920 1.00 45.62 323 SER A O 1
ATOM 2664 N N . ASP A 1 324 ? 31.316 -5.163 19.093 1.00 51.47 324 ASP A N 1
ATOM 2665 C CA . ASP A 1 324 ? 32.046 -5.009 20.350 1.00 51.47 324 ASP A CA 1
ATOM 2666 C C . ASP A 1 324 ? 31.351 -5.808 21.478 1.00 51.47 324 ASP A C 1
ATOM 2668 O O . ASP A 1 324 ? 30.309 -5.410 21.985 1.00 51.47 324 ASP A O 1
ATOM 2672 N N . GLU A 1 325 ? 32.000 -6.907 21.889 1.00 48.19 325 GLU A N 1
ATOM 2673 C CA . GLU A 1 325 ? 31.836 -7.667 23.149 1.00 48.19 325 GLU A CA 1
ATOM 2674 C C . GLU A 1 325 ? 30.796 -8.815 23.220 1.00 48.19 325 GLU A C 1
ATOM 2676 O O . GLU A 1 325 ? 29.598 -8.629 23.427 1.00 48.19 325 GLU A O 1
ATOM 2681 N N . GLU A 1 326 ? 31.319 -10.053 23.241 1.00 50.94 326 GLU A N 1
ATOM 2682 C CA . GLU A 1 326 ? 30.613 -11.308 23.578 1.00 50.94 326 GLU A CA 1
ATOM 2683 C C . GLU A 1 326 ? 30.112 -11.383 25.048 1.00 50.94 326 GLU A C 1
ATOM 2685 O O . GLU A 1 326 ? 29.461 -12.358 25.414 1.00 50.94 326 GLU A O 1
ATOM 2690 N N . ASP A 1 327 ? 30.331 -10.351 25.878 1.00 47.19 327 ASP A N 1
ATOM 2691 C CA . ASP A 1 327 ? 29.910 -10.291 27.294 1.00 47.19 327 ASP A CA 1
ATOM 2692 C C . ASP A 1 327 ? 28.840 -9.203 27.600 1.00 47.19 327 ASP A C 1
ATOM 2694 O O . ASP A 1 327 ? 28.426 -9.047 28.751 1.00 47.19 327 ASP A O 1
ATOM 2698 N N . ALA A 1 328 ? 28.326 -8.475 26.592 1.00 52.12 328 ALA A N 1
ATOM 2699 C CA . ALA A 1 328 ? 27.351 -7.373 26.753 1.00 52.12 328 ALA A CA 1
ATOM 2700 C C . ALA A 1 328 ? 25.931 -7.662 26.193 1.00 52.12 328 ALA A C 1
ATOM 2702 O O . ALA A 1 328 ? 25.115 -6.751 26.019 1.00 52.12 328 ALA A O 1
ATOM 2703 N N . SER A 1 329 ? 25.607 -8.931 25.922 1.00 59.72 329 SER A N 1
ATOM 2704 C CA . SER A 1 329 ? 24.405 -9.339 25.169 1.00 59.72 329 SER A CA 1
ATOM 2705 C C . SER A 1 329 ? 23.064 -8.987 25.844 1.00 59.72 329 SER A C 1
ATOM 2707 O O . SER A 1 329 ? 22.139 -8.519 25.177 1.00 59.72 329 SER A O 1
ATOM 2709 N N . GLU A 1 330 ? 22.939 -9.142 27.168 1.00 61.09 330 GLU A N 1
ATOM 2710 C CA . GLU A 1 330 ? 21.645 -8.950 27.850 1.00 61.09 330 GLU A CA 1
ATOM 2711 C C . GLU A 1 330 ? 21.231 -7.473 27.965 1.00 61.09 330 GLU A C 1
ATOM 2713 O O . GLU A 1 330 ? 20.055 -7.140 27.807 1.00 61.09 330 GLU A O 1
ATOM 2718 N N . GLY A 1 331 ? 22.184 -6.564 28.201 1.00 62.75 331 GLY A N 1
ATOM 2719 C CA . GLY A 1 331 ? 21.906 -5.129 28.335 1.00 62.75 331 GLY A CA 1
ATOM 2720 C C . GLY A 1 331 ? 21.539 -4.461 27.006 1.00 62.75 331 GLY A C 1
ATOM 2721 O O . GLY A 1 331 ? 20.634 -3.620 26.958 1.00 62.75 331 GLY A O 1
ATOM 2722 N N . ALA A 1 332 ? 22.196 -4.870 25.916 1.00 64.44 332 ALA A N 1
ATOM 2723 C CA . ALA A 1 332 ? 21.891 -4.403 24.565 1.00 64.44 332 ALA A CA 1
ATOM 2724 C C . ALA A 1 332 ? 20.511 -4.900 24.101 1.00 64.44 332 ALA A C 1
ATOM 2726 O O . ALA A 1 332 ? 19.677 -4.096 23.679 1.00 64.44 332 ALA A O 1
ATOM 2727 N N . ALA A 1 333 ? 20.216 -6.192 24.292 1.00 70.25 333 ALA A N 1
ATOM 2728 C CA . ALA A 1 333 ? 18.912 -6.771 23.968 1.00 70.25 333 ALA A CA 1
ATOM 2729 C C . ALA A 1 333 ? 17.771 -6.135 24.784 1.00 70.25 333 ALA A C 1
ATOM 2731 O O . ALA A 1 333 ? 16.708 -5.836 24.242 1.00 70.25 333 ALA A O 1
ATOM 2732 N N . ALA A 1 334 ? 17.987 -5.859 26.075 1.00 75.44 334 ALA A N 1
ATOM 2733 C CA . ALA A 1 334 ? 17.005 -5.163 26.906 1.00 75.44 334 ALA A CA 1
ATOM 2734 C C . ALA A 1 334 ? 16.734 -3.728 26.418 1.00 75.44 334 ALA A C 1
ATOM 2736 O O . ALA A 1 334 ? 15.587 -3.280 26.424 1.00 75.44 334 ALA A O 1
ATOM 2737 N N . THR A 1 335 ? 17.767 -3.017 25.957 1.00 78.19 335 THR A N 1
ATOM 2738 C CA . THR A 1 335 ? 17.632 -1.651 25.426 1.00 78.19 335 THR A CA 1
ATOM 2739 C C . THR A 1 335 ? 16.861 -1.637 24.105 1.00 78.19 335 THR A C 1
ATOM 2741 O O . THR A 1 335 ? 15.967 -0.808 23.929 1.00 78.19 335 THR A O 1
ATOM 2744 N N . GLN A 1 336 ? 17.146 -2.590 23.214 1.00 78.50 336 GLN A N 1
ATOM 2745 C CA . GLN A 1 336 ? 16.418 -2.765 21.955 1.00 78.50 336 GLN A CA 1
ATOM 2746 C C . GLN A 1 336 ? 14.949 -3.116 22.200 1.00 78.50 336 GLN A C 1
ATOM 2748 O O . GLN A 1 336 ? 14.063 -2.455 21.662 1.00 78.50 336 GLN A O 1
ATOM 2753 N N . ASN A 1 337 ? 14.673 -4.077 23.087 1.00 81.56 337 ASN A N 1
ATOM 2754 C CA . ASN A 1 337 ? 13.305 -4.438 23.463 1.00 81.56 337 ASN A CA 1
ATOM 2755 C C . ASN A 1 337 ? 12.537 -3.230 24.025 1.00 81.56 337 ASN A C 1
ATOM 2757 O O . ASN A 1 337 ? 11.417 -2.963 23.599 1.00 81.56 337 ASN A O 1
ATOM 2761 N N . ALA A 1 338 ? 13.160 -2.432 24.897 1.00 82.06 338 ALA A N 1
ATOM 2762 C CA . ALA A 1 338 ? 12.543 -1.221 25.442 1.00 82.06 338 ALA A CA 1
ATOM 2763 C C . ALA A 1 338 ? 12.279 -0.132 24.381 1.00 82.06 338 ALA A C 1
ATOM 2765 O O . ALA A 1 338 ? 11.390 0.704 24.550 1.00 82.06 338 ALA A O 1
ATOM 2766 N N . GLN A 1 339 ? 13.049 -0.092 23.290 1.00 84.50 339 GLN A N 1
ATOM 2767 C CA . GLN A 1 339 ? 12.764 0.789 22.154 1.00 84.50 339 GLN A CA 1
ATOM 2768 C C . GLN A 1 339 ? 11.617 0.243 21.292 1.00 84.50 339 GLN A C 1
ATOM 2770 O O . GLN A 1 339 ? 10.759 1.025 20.884 1.00 84.50 339 GLN A O 1
ATOM 2775 N N . LEU A 1 340 ? 11.555 -1.072 21.063 1.00 86.12 340 LEU A N 1
ATOM 2776 C CA . LEU A 1 340 ? 10.468 -1.722 20.322 1.00 86.12 340 LEU A CA 1
ATOM 2777 C C . LEU A 1 340 ? 9.119 -1.619 21.048 1.00 86.12 340 LEU A C 1
ATOM 2779 O O . LEU A 1 340 ? 8.099 -1.426 20.396 1.00 86.12 340 LEU A O 1
ATOM 2783 N N . GLU A 1 341 ? 9.102 -1.642 22.384 1.00 85.62 341 GLU A N 1
ATOM 2784 C CA . GLU A 1 341 ? 7.889 -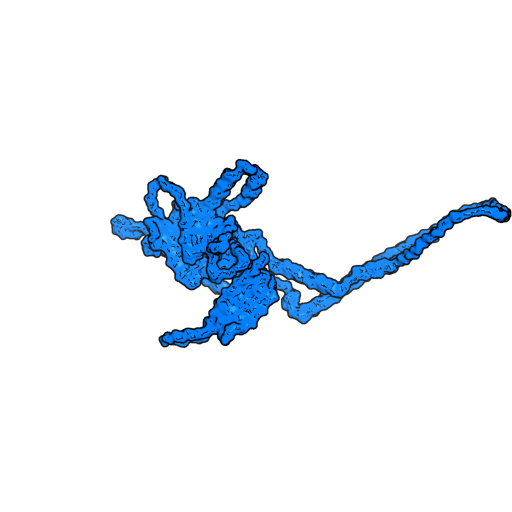1.425 23.195 1.00 85.62 341 GLU A CA 1
ATOM 2785 C C . GLU A 1 341 ? 7.268 -0.023 23.017 1.00 85.62 341 GLU A C 1
ATOM 2787 O O . GLU A 1 341 ? 6.086 0.192 23.313 1.00 85.62 341 GLU A O 1
ATOM 2792 N N . LYS A 1 342 ? 8.040 0.943 22.495 1.00 90.12 342 LYS A N 1
ATOM 2793 C CA . LYS A 1 342 ? 7.524 2.268 22.109 1.00 90.12 342 LYS A CA 1
ATOM 2794 C C . LYS A 1 342 ? 6.805 2.240 20.762 1.00 90.12 342 LYS A C 1
ATOM 2796 O O . LYS A 1 342 ? 6.045 3.165 20.476 1.00 90.12 342 LYS A O 1
ATOM 2801 N N . LEU A 1 343 ? 7.054 1.223 19.940 1.00 94.31 343 LEU A N 1
ATOM 2802 C CA . LEU A 1 343 ? 6.459 1.044 18.620 1.00 94.31 343 LEU A CA 1
ATOM 2803 C C . LEU A 1 343 ? 5.118 0.304 18.715 1.00 94.31 343 LEU A C 1
ATOM 2805 O O . LEU A 1 343 ? 4.864 -0.441 19.661 1.00 94.31 343 LEU A O 1
ATOM 2809 N N . ALA A 1 344 ? 4.249 0.482 17.721 1.00 95.44 344 ALA A N 1
ATOM 2810 C CA . ALA A 1 344 ? 3.033 -0.315 17.615 1.00 95.44 344 ALA A CA 1
ATOM 2811 C C . ALA A 1 344 ? 3.387 -1.664 16.985 1.00 95.44 344 ALA A C 1
ATOM 2813 O O . ALA A 1 344 ? 3.836 -1.707 15.841 1.00 95.44 344 ALA A O 1
ATOM 2814 N N . LEU A 1 345 ? 3.187 -2.769 17.704 1.00 97.12 345 LEU A N 1
ATOM 2815 C CA . LEU A 1 345 ? 3.363 -4.100 17.123 1.00 97.12 345 LEU A CA 1
ATOM 2816 C C . LEU A 1 345 ? 2.088 -4.486 16.371 1.00 97.12 345 LEU A C 1
ATOM 2818 O O . LEU A 1 345 ? 0.999 -4.525 16.945 1.00 97.12 345 LEU A O 1
ATOM 2822 N N . LEU A 1 346 ? 2.238 -4.764 15.082 1.00 97.81 346 LEU A N 1
ATOM 2823 C CA . LEU A 1 346 ? 1.159 -5.099 14.168 1.00 97.81 346 LEU A CA 1
ATOM 2824 C C . LEU A 1 346 ? 1.321 -6.524 13.665 1.00 97.81 346 LEU A C 1
ATOM 2826 O O . LEU A 1 346 ? 2.420 -6.962 13.334 1.00 97.81 346 LEU A O 1
ATOM 2830 N N . GLN A 1 347 ? 0.200 -7.227 13.562 1.00 98.06 347 GLN A N 1
ATOM 2831 C CA . GLN A 1 347 ? 0.091 -8.505 12.879 1.00 98.06 347 GLN A CA 1
ATOM 2832 C C . GLN A 1 347 ? -1.015 -8.396 11.835 1.00 98.06 347 GLN A C 1
ATOM 2834 O O . GLN A 1 347 ? -2.154 -8.100 12.184 1.00 98.06 347 GLN A O 1
ATOM 2839 N N . ILE A 1 348 ? -0.693 -8.639 10.567 1.00 97.25 348 ILE A N 1
ATOM 2840 C CA . ILE A 1 348 ? -1.657 -8.627 9.462 1.00 97.25 348 ILE A CA 1
ATOM 2841 C C . ILE A 1 348 ? -1.681 -10.011 8.826 1.00 97.25 348 ILE A C 1
ATOM 2843 O O . ILE A 1 348 ? -0.659 -10.507 8.350 1.00 97.25 348 ILE A O 1
ATOM 2847 N N . SER A 1 349 ? -2.857 -10.625 8.811 1.00 95.31 349 SER A N 1
ATOM 2848 C CA . SER A 1 349 ? -3.097 -11.909 8.156 1.00 95.31 349 SER A CA 1
ATOM 2849 C C . SER A 1 349 ? -3.191 -11.707 6.648 1.00 95.31 349 SER A C 1
ATOM 2851 O O . SER A 1 349 ? -3.844 -10.773 6.172 1.00 95.31 349 SER A O 1
ATOM 2853 N N . ILE A 1 350 ? -2.536 -12.577 5.885 1.00 92.06 350 ILE A N 1
ATOM 2854 C CA . ILE A 1 350 ? -2.634 -12.568 4.430 1.00 92.06 350 ILE A CA 1
ATOM 2855 C C . ILE A 1 350 ? -4.025 -13.089 4.060 1.00 92.06 350 ILE A C 1
ATOM 2857 O O . ILE A 1 350 ? -4.413 -14.156 4.525 1.00 92.06 350 ILE A O 1
ATOM 2861 N N . PRO A 1 351 ? -4.793 -12.368 3.233 1.00 86.12 351 PRO A N 1
ATOM 2862 C CA . PRO A 1 351 ? -6.126 -12.821 2.861 1.00 86.12 351 PRO A CA 1
ATOM 2863 C C . PRO A 1 351 ? -6.107 -14.089 1.998 1.00 86.12 351 PRO A C 1
ATOM 2865 O O . PRO A 1 351 ? -5.398 -14.136 0.994 1.00 86.12 351 PRO A O 1
ATOM 2868 N N . ASP A 1 352 ? -6.979 -15.051 2.313 1.00 81.69 352 ASP A N 1
ATOM 2869 C CA . ASP A 1 352 ? -7.114 -16.336 1.600 1.00 81.69 352 ASP A CA 1
ATOM 2870 C C . ASP A 1 352 ? -7.411 -16.195 0.098 1.00 81.69 352 ASP A C 1
ATOM 2872 O O . ASP A 1 352 ? -7.168 -17.099 -0.700 1.00 81.69 352 ASP A O 1
ATOM 2876 N N . ASN A 1 353 ? -7.975 -15.056 -0.309 1.00 78.00 353 ASN A N 1
ATOM 2877 C CA . ASN A 1 353 ? -8.358 -14.779 -1.689 1.00 78.00 353 ASN A CA 1
ATOM 2878 C C . ASN A 1 353 ? -7.209 -14.230 -2.551 1.00 78.00 353 ASN A C 1
ATOM 2880 O O . ASN A 1 353 ? -7.463 -13.739 -3.653 1.00 78.00 353 ASN A O 1
ATOM 2884 N N . VAL A 1 354 ? -5.970 -14.259 -2.057 1.00 80.00 354 VAL A N 1
ATOM 2885 C CA . VAL A 1 354 ? -4.807 -13.674 -2.725 1.00 80.00 354 VAL A CA 1
ATOM 2886 C C . VAL A 1 354 ? -3.715 -14.717 -2.934 1.00 80.00 354 VAL A C 1
ATOM 2888 O O . VAL A 1 354 ? -3.391 -15.492 -2.042 1.00 80.00 354 VAL A O 1
ATOM 2891 N N . LEU A 1 355 ? -3.110 -14.694 -4.122 1.00 78.88 355 LEU A N 1
ATOM 2892 C CA . LEU A 1 355 ? -1.963 -15.527 -4.471 1.00 78.88 355 LEU A CA 1
ATOM 2893 C C . LEU A 1 355 ? -0.680 -14.698 -4.447 1.00 78.88 355 LEU A C 1
ATOM 2895 O O . LEU A 1 355 ? -0.644 -13.575 -4.953 1.00 78.88 355 LEU A O 1
ATOM 2899 N N . TRP A 1 356 ? 0.377 -15.280 -3.893 1.00 83.06 356 TRP A N 1
ATOM 2900 C CA . TRP A 1 356 ? 1.717 -14.709 -3.854 1.00 83.06 356 TRP A CA 1
ATOM 2901 C C . TRP A 1 356 ? 2.753 -15.822 -4.052 1.00 83.06 356 TRP A C 1
ATOM 2903 O O . TRP A 1 356 ? 2.519 -16.982 -3.715 1.00 83.06 356 TRP A O 1
ATOM 2913 N N . PHE A 1 357 ? 3.890 -15.472 -4.652 1.00 81.12 357 PHE A N 1
ATOM 2914 C CA . PHE A 1 357 ? 4.942 -16.437 -5.014 1.00 81.12 357 PHE A CA 1
ATOM 2915 C C . PHE A 1 357 ? 6.246 -16.218 -4.245 1.00 81.12 357 PHE A C 1
ATOM 2917 O O . PHE A 1 357 ? 7.084 -17.108 -4.193 1.00 81.12 357 PHE A O 1
ATOM 2924 N N . GLU A 1 358 ? 6.381 -15.052 -3.619 1.00 85.88 358 GLU A N 1
ATOM 2925 C CA . GLU A 1 358 ? 7.394 -14.724 -2.621 1.00 85.88 358 GLU A CA 1
ATOM 2926 C C . GLU A 1 358 ? 6.690 -14.145 -1.394 1.00 85.88 358 GLU A C 1
ATOM 2928 O O . GLU A 1 358 ? 5.677 -13.450 -1.576 1.00 85.88 358 GLU A O 1
ATOM 2933 N N . PRO A 1 359 ? 7.217 -14.390 -0.179 1.00 89.00 359 PRO A N 1
ATOM 2934 C CA . PRO A 1 359 ? 6.694 -13.802 1.044 1.00 89.00 359 PRO A CA 1
ATOM 2935 C C . PRO A 1 359 ? 6.429 -12.301 0.870 1.00 89.00 359 PRO A C 1
ATOM 2937 O O . PRO A 1 359 ? 7.347 -11.558 0.502 1.00 89.00 359 PRO A O 1
ATOM 2940 N N . PRO A 1 360 ? 5.188 -11.830 1.089 1.00 93.12 360 PRO A N 1
ATOM 2941 C CA . PRO A 1 360 ? 4.890 -10.425 0.909 1.00 93.12 360 PRO A CA 1
ATOM 2942 C C . PRO A 1 360 ? 5.647 -9.569 1.924 1.00 93.12 360 PRO A C 1
ATOM 2944 O O . PRO A 1 360 ? 5.877 -9.960 3.067 1.00 93.12 360 PRO A O 1
ATOM 2947 N N . SER A 1 361 ? 6.016 -8.364 1.502 1.00 94.69 361 SER A N 1
ATOM 2948 C CA . SER A 1 361 ? 6.614 -7.349 2.372 1.00 94.69 361 SER A CA 1
ATOM 2949 C C . SER A 1 361 ? 5.562 -6.309 2.753 1.00 94.69 361 SER A C 1
ATOM 2951 O O . SER A 1 361 ? 4.517 -6.226 2.116 1.00 94.69 361 SER A O 1
ATOM 2953 N N . VAL A 1 362 ? 5.808 -5.485 3.765 1.00 97.00 362 VAL A N 1
ATOM 2954 C CA . VAL A 1 362 ? 4.854 -4.454 4.206 1.00 97.00 362 VAL A CA 1
ATOM 2955 C C . VAL A 1 362 ? 5.331 -3.084 3.745 1.00 97.00 362 VAL A C 1
ATOM 2957 O O . VAL A 1 362 ? 6.526 -2.796 3.783 1.00 97.00 362 VAL A O 1
ATOM 2960 N N . ALA A 1 363 ? 4.394 -2.239 3.324 1.00 97.56 363 ALA A N 1
ATOM 2961 C CA . ALA A 1 363 ? 4.641 -0.831 3.052 1.00 97.56 363 ALA A CA 1
ATOM 2962 C C . ALA A 1 363 ? 3.523 0.039 3.634 1.00 97.56 363 ALA A C 1
ATOM 2964 O O . ALA A 1 363 ? 2.377 -0.394 3.752 1.00 97.56 363 ALA A O 1
ATOM 2965 N N . ARG A 1 364 ? 3.859 1.282 3.972 1.00 97.44 364 ARG A N 1
ATOM 2966 C CA . ARG A 1 364 ? 2.934 2.317 4.436 1.00 97.44 364 ARG A CA 1
ATOM 2967 C C . ARG A 1 364 ? 2.786 3.384 3.359 1.00 97.44 364 ARG A C 1
ATOM 2969 O O . ARG A 1 364 ? 3.765 3.738 2.708 1.00 97.44 364 ARG A O 1
ATOM 2976 N N . TRP A 1 365 ? 1.587 3.916 3.174 1.00 97.31 365 TRP A N 1
ATOM 2977 C CA . TRP A 1 365 ? 1.382 5.056 2.291 1.00 97.31 365 TRP A CA 1
ATOM 2978 C C . TRP A 1 365 ? 1.870 6.346 2.956 1.00 97.31 365 TRP A C 1
ATOM 2980 O O . TRP A 1 365 ? 1.463 6.681 4.073 1.00 97.31 365 TRP A O 1
ATOM 2990 N N . ASP A 1 366 ? 2.731 7.087 2.263 1.00 95.88 366 ASP A N 1
ATOM 2991 C CA . ASP A 1 366 ? 3.157 8.420 2.661 1.00 95.88 366 ASP A CA 1
ATOM 2992 C C . ASP A 1 366 ? 2.370 9.486 1.895 1.00 95.88 366 ASP A C 1
ATOM 2994 O O . ASP A 1 366 ? 2.532 9.664 0.689 1.00 95.88 366 ASP A O 1
ATOM 2998 N N . TYR A 1 367 ? 1.516 10.220 2.609 1.00 92.75 367 TYR A N 1
ATOM 2999 C CA . TYR A 1 367 ? 0.703 11.282 2.019 1.00 92.75 367 TYR A CA 1
ATOM 3000 C C . TYR A 1 367 ? 1.526 12.470 1.505 1.00 92.75 367 TYR A C 1
ATOM 3002 O O . TYR A 1 367 ? 1.088 13.130 0.567 1.00 92.75 367 TYR A O 1
ATOM 3010 N N . GLY A 1 368 ? 2.693 12.745 2.099 1.00 92.38 368 GLY A N 1
ATOM 3011 C CA . GLY A 1 368 ? 3.552 13.863 1.710 1.00 92.38 368 GLY A CA 1
ATOM 3012 C C . GLY A 1 368 ? 4.323 13.574 0.425 1.00 92.38 368 GLY A C 1
ATOM 3013 O O . GLY A 1 368 ? 4.377 14.426 -0.458 1.00 92.38 368 GLY A O 1
ATOM 3014 N N . LYS A 1 369 ? 4.875 12.361 0.303 1.00 92.06 369 LYS A N 1
ATOM 3015 C CA . LYS A 1 369 ? 5.574 11.905 -0.913 1.00 92.06 369 LYS A CA 1
ATOM 3016 C C . LYS A 1 369 ? 4.629 11.373 -2.001 1.00 92.06 369 LYS A C 1
ATOM 3018 O O . LYS A 1 369 ? 5.040 11.244 -3.148 1.00 92.06 369 LYS A O 1
ATOM 3023 N N . GLN A 1 370 ? 3.390 11.028 -1.642 1.00 93.62 370 GLN A N 1
ATOM 3024 C CA . GLN A 1 370 ? 2.454 10.271 -2.483 1.00 93.62 370 GLN A CA 1
ATOM 3025 C C . GLN A 1 370 ? 3.056 8.955 -3.002 1.00 93.62 370 GLN A C 1
ATOM 3027 O O . GLN A 1 370 ? 2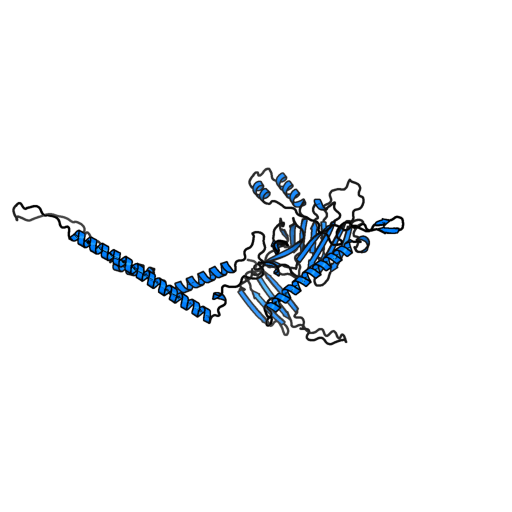.945 8.615 -4.178 1.00 93.62 370 GLN A O 1
ATOM 3032 N N . CYS A 1 371 ? 3.715 8.195 -2.130 1.00 96.00 371 CYS A N 1
ATOM 3033 C CA . CYS A 1 371 ? 4.280 6.896 -2.478 1.00 96.00 371 CYS A CA 1
ATOM 3034 C C . CYS A 1 371 ? 4.104 5.886 -1.343 1.00 96.00 371 CYS A C 1
ATOM 3036 O O . CYS A 1 371 ? 3.893 6.239 -0.182 1.00 96.00 371 CYS A O 1
ATOM 3038 N N . TRP A 1 372 ? 4.198 4.605 -1.687 1.00 97.56 372 TRP A N 1
ATOM 3039 C CA . TRP A 1 372 ? 4.362 3.549 -0.698 1.00 97.56 372 TRP A CA 1
ATOM 3040 C C . TRP A 1 372 ? 5.817 3.538 -0.228 1.00 97.56 372 TRP A C 1
ATOM 3042 O O . TRP A 1 372 ? 6.724 3.572 -1.055 1.00 97.56 372 TRP A O 1
ATOM 3052 N N . THR A 1 373 ? 6.045 3.470 1.078 1.00 96.69 373 THR A N 1
ATOM 3053 C CA . THR A 1 373 ? 7.380 3.476 1.687 1.00 96.69 373 THR A CA 1
ATOM 3054 C C . THR A 1 373 ? 7.503 2.415 2.777 1.00 96.69 373 THR A C 1
ATOM 3056 O O . THR A 1 373 ? 6.516 2.017 3.400 1.00 96.69 373 THR A O 1
ATOM 3059 N N . LYS A 1 374 ? 8.730 1.957 3.008 1.00 95.81 374 LYS A N 1
ATOM 3060 C CA . LYS A 1 374 ? 9.133 1.114 4.139 1.00 95.81 374 LYS A CA 1
ATOM 3061 C C . LYS A 1 374 ? 9.632 1.935 5.336 1.00 95.81 374 LYS A C 1
ATOM 3063 O O . LYS A 1 374 ? 10.019 1.364 6.349 1.00 95.81 374 LYS A O 1
ATOM 3068 N N . ASP A 1 375 ? 9.598 3.265 5.241 1.00 94.75 375 ASP A N 1
ATOM 3069 C CA . ASP A 1 375 ? 9.939 4.167 6.342 1.00 94.75 375 ASP A CA 1
ATOM 3070 C C . ASP A 1 375 ? 9.035 3.913 7.564 1.00 94.75 375 ASP A C 1
ATOM 3072 O O . ASP A 1 375 ? 7.808 3.814 7.438 1.00 94.75 375 ASP A O 1
ATOM 3076 N N . TYR A 1 376 ? 9.638 3.897 8.758 1.00 94.94 376 TYR A N 1
ATOM 3077 C CA . TYR A 1 376 ? 8.978 3.620 10.045 1.00 94.94 376 TYR A CA 1
ATOM 3078 C C . TYR A 1 376 ? 8.359 2.218 10.168 1.00 94.94 376 TYR A C 1
ATOM 3080 O O . TYR A 1 376 ? 7.467 2.015 10.994 1.00 94.94 376 TYR A O 1
ATOM 3088 N N . ILE A 1 377 ? 8.818 1.255 9.366 1.00 95.69 377 ILE A N 1
ATOM 3089 C CA . ILE A 1 377 ? 8.467 -0.161 9.490 1.00 95.69 377 ILE A CA 1
ATOM 3090 C C . ILE A 1 377 ? 9.730 -0.933 9.868 1.00 95.69 377 ILE A C 1
ATOM 3092 O O . ILE A 1 377 ? 10.738 -0.869 9.168 1.00 95.69 377 ILE A O 1
ATOM 3096 N N . TYR A 1 378 ? 9.662 -1.684 10.963 1.00 94.31 378 TYR A N 1
ATOM 3097 C CA . TYR A 1 378 ? 10.808 -2.375 11.547 1.00 94.31 378 TYR A CA 1
ATOM 3098 C C . TYR A 1 378 ? 10.481 -3.841 11.845 1.00 94.31 378 TYR A C 1
ATOM 3100 O O . TYR A 1 378 ? 9.326 -4.198 12.078 1.00 94.31 378 TYR A O 1
ATOM 3108 N N . GLU A 1 379 ? 11.512 -4.689 11.848 1.00 92.31 379 GLU A N 1
ATOM 3109 C CA . GLU A 1 379 ? 11.430 -6.121 12.177 1.00 92.31 379 GLU A CA 1
ATOM 3110 C C . GLU A 1 379 ? 10.288 -6.890 11.492 1.00 92.31 379 GLU A C 1
ATOM 3112 O O . GLU A 1 379 ? 9.479 -7.553 12.145 1.00 92.31 379 GLU A O 1
ATOM 3117 N N . ILE A 1 380 ? 10.211 -6.821 10.164 1.00 94.81 380 ILE A N 1
ATOM 3118 C CA . ILE A 1 380 ? 9.210 -7.588 9.416 1.00 94.81 380 ILE A CA 1
ATOM 3119 C C . ILE A 1 380 ? 9.525 -9.086 9.544 1.00 94.81 380 ILE A C 1
ATOM 3121 O O . ILE A 1 380 ? 10.564 -9.556 9.081 1.00 94.81 380 ILE A O 1
ATOM 3125 N N . LYS A 1 381 ? 8.607 -9.840 10.147 1.00 95.56 381 LYS A N 1
ATOM 3126 C CA . LYS A 1 381 ? 8.669 -11.293 10.327 1.00 95.56 381 LYS A CA 1
ATOM 3127 C C . LYS A 1 381 ? 7.461 -11.920 9.648 1.00 95.56 381 LYS A C 1
ATOM 3129 O O . LYS A 1 381 ? 6.323 -11.578 9.959 1.00 95.56 381 LYS A O 1
ATOM 3134 N N . PHE A 1 382 ? 7.702 -12.845 8.727 1.00 95.06 382 PHE A N 1
ATOM 3135 C CA . PHE A 1 382 ? 6.641 -13.588 8.058 1.00 95.06 382 PHE A CA 1
ATOM 3136 C C . PHE A 1 382 ? 6.482 -14.973 8.688 1.00 95.06 382 PHE A C 1
ATOM 3138 O O . PHE A 1 382 ? 7.456 -15.712 8.819 1.00 95.06 382 PHE A O 1
ATOM 3145 N N . ASN A 1 383 ? 5.256 -15.321 9.082 1.00 93.75 383 ASN A N 1
ATOM 3146 C CA . ASN A 1 383 ? 4.901 -16.661 9.524 1.00 93.75 383 ASN A CA 1
ATOM 3147 C C . ASN A 1 383 ? 4.211 -17.401 8.372 1.00 93.75 383 ASN A C 1
ATOM 3149 O O . ASN A 1 383 ? 3.053 -17.123 8.062 1.00 93.75 383 ASN A O 1
ATOM 3153 N N . GLU A 1 384 ? 4.925 -18.340 7.754 1.00 87.81 384 GLU A N 1
ATOM 3154 C CA . GLU A 1 384 ? 4.427 -19.098 6.603 1.00 87.81 384 GLU A CA 1
ATOM 3155 C C . GLU A 1 384 ? 3.307 -20.078 6.979 1.00 87.81 384 GLU A C 1
ATOM 3157 O O . GLU A 1 384 ? 2.309 -20.163 6.268 1.00 87.81 384 GLU A O 1
ATOM 3162 N N . GLU A 1 385 ? 3.413 -20.753 8.129 1.00 89.06 385 GLU A N 1
ATOM 3163 C CA . GLU A 1 385 ? 2.423 -21.743 8.580 1.00 89.06 385 GLU A CA 1
ATOM 3164 C C . GLU A 1 385 ? 1.052 -21.119 8.863 1.00 89.06 385 GLU A C 1
ATOM 3166 O O . GLU A 1 385 ? 0.015 -21.696 8.541 1.00 89.06 385 GLU A O 1
ATOM 3171 N N . LYS A 1 386 ? 1.046 -19.941 9.493 1.00 89.94 386 LYS A N 1
ATOM 3172 C CA . LYS A 1 386 ? -0.171 -19.223 9.897 1.00 89.94 386 LYS A CA 1
ATOM 3173 C C . LYS A 1 386 ? -0.555 -18.098 8.936 1.00 89.94 386 LYS A C 1
ATOM 3175 O O . LYS A 1 386 ? -1.554 -17.429 9.174 1.00 89.94 386 LYS A O 1
ATOM 3180 N N . GLN A 1 387 ? 0.244 -17.878 7.892 1.00 91.50 387 GLN A N 1
ATOM 3181 C CA . GLN A 1 387 ? 0.047 -16.868 6.852 1.00 91.50 387 GLN A CA 1
ATOM 3182 C C . GLN A 1 387 ? -0.242 -15.460 7.391 1.00 91.50 387 GLN A C 1
ATOM 3184 O O . GLN A 1 387 ? -1.169 -14.784 6.951 1.00 91.50 387 GLN A O 1
ATOM 3189 N N . PHE A 1 388 ? 0.580 -14.979 8.322 1.00 94.81 388 PHE A N 1
ATOM 3190 C CA . PHE A 1 388 ? 0.531 -13.584 8.763 1.00 94.81 388 PHE A CA 1
ATOM 3191 C C . PHE A 1 388 ? 1.915 -12.951 8.779 1.00 94.81 388 PHE A C 1
ATOM 3193 O O . PHE A 1 388 ? 2.935 -13.629 8.919 1.00 94.81 388 PHE A O 1
ATOM 3200 N N . ILE A 1 389 ? 1.944 -11.628 8.664 1.00 96.62 389 ILE A N 1
ATOM 3201 C CA . ILE A 1 389 ? 3.152 -10.823 8.798 1.00 96.62 389 ILE A CA 1
ATOM 3202 C C . ILE A 1 389 ? 3.063 -10.021 10.089 1.00 96.62 389 ILE A C 1
ATOM 3204 O O . ILE A 1 389 ? 2.064 -9.349 10.339 1.00 96.62 389 ILE A O 1
ATOM 3208 N N . THR A 1 390 ? 4.124 -10.075 10.884 1.00 97.56 390 THR A N 1
ATOM 3209 C CA . THR A 1 390 ? 4.299 -9.290 12.103 1.00 97.56 390 THR A CA 1
ATOM 3210 C C . THR A 1 390 ? 5.379 -8.239 11.882 1.00 97.56 390 THR A C 1
ATOM 3212 O O . THR A 1 390 ? 6.416 -8.544 11.302 1.00 97.56 390 THR A O 1
ATOM 3215 N N . PHE A 1 391 ? 5.151 -7.006 12.321 1.00 97.25 391 PHE A N 1
ATOM 3216 C CA . PHE A 1 391 ? 6.120 -5.914 12.203 1.00 97.25 391 PHE A CA 1
ATOM 3217 C C . PHE A 1 391 ? 5.853 -4.829 13.246 1.00 97.25 391 PHE A C 1
ATOM 3219 O O . PHE A 1 391 ? 4.736 -4.697 13.747 1.00 97.25 391 PHE A O 1
ATOM 3226 N N . HIS A 1 392 ? 6.867 -4.024 13.546 1.00 96.88 392 HIS A N 1
ATOM 3227 C CA . HIS A 1 392 ? 6.724 -2.840 14.385 1.00 96.88 392 HIS A CA 1
ATOM 3228 C C . HIS A 1 392 ? 6.547 -1.596 13.514 1.00 96.88 392 HIS A C 1
ATOM 3230 O O . HIS A 1 392 ? 7.317 -1.365 12.580 1.00 96.88 392 HIS A O 1
ATOM 3236 N N . ALA A 1 393 ? 5.545 -0.781 13.827 1.00 97.06 393 ALA A N 1
ATOM 3237 C CA . ALA A 1 393 ? 5.253 0.467 13.142 1.00 97.06 393 ALA A CA 1
ATOM 3238 C C . ALA A 1 393 ? 5.537 1.666 14.049 1.00 97.06 393 ALA A C 1
ATOM 3240 O O . ALA A 1 393 ? 4.984 1.789 15.141 1.00 97.06 393 ALA A O 1
ATOM 3241 N N . GLY A 1 394 ? 6.374 2.576 13.557 1.00 95.75 394 GLY A N 1
ATOM 3242 C CA . GLY A 1 394 ? 6.653 3.867 14.182 1.00 95.75 394 GLY A CA 1
ATOM 3243 C C . GLY A 1 394 ? 5.684 4.977 13.777 1.00 95.75 394 GLY A C 1
ATOM 3244 O O . GLY A 1 394 ? 5.656 6.022 14.412 1.00 95.75 394 GLY A O 1
ATOM 3245 N N . LYS A 1 395 ? 4.875 4.763 12.734 1.00 95.56 395 LYS A N 1
ATOM 3246 C CA . LYS A 1 395 ? 3.803 5.668 12.297 1.00 95.56 395 LYS A CA 1
ATOM 3247 C C . LYS A 1 395 ? 2.573 4.872 11.910 1.00 95.56 395 LYS A C 1
ATOM 3249 O O . LYS A 1 395 ? 2.693 3.874 11.205 1.00 95.56 395 LYS A O 1
ATOM 3254 N N . MET A 1 396 ? 1.404 5.356 12.308 1.00 95.81 396 MET A N 1
ATOM 3255 C CA . MET A 1 396 ? 0.120 4.783 11.903 1.00 95.81 396 MET A CA 1
ATOM 3256 C C . MET A 1 396 ? -0.364 5.384 10.573 1.00 95.81 396 MET A C 1
ATOM 3258 O O . MET A 1 396 ? 0.126 6.427 10.137 1.00 95.81 396 MET A O 1
ATOM 3262 N N . GLY A 1 397 ? -1.309 4.721 9.906 1.00 95.44 397 GLY A N 1
ATOM 3263 C CA . GLY A 1 397 ? -1.865 5.151 8.624 1.00 95.44 397 GLY A CA 1
ATOM 3264 C C . GLY A 1 397 ? -2.276 3.980 7.723 1.00 95.44 397 GLY A C 1
ATOM 3265 O O . GLY A 1 397 ? -2.548 2.883 8.216 1.00 95.44 397 GLY A O 1
ATOM 3266 N N . PRO A 1 398 ? -2.327 4.192 6.395 1.00 96.81 398 PRO A N 1
ATOM 3267 C CA . PRO A 1 398 ? -2.621 3.133 5.438 1.00 96.81 398 PRO A CA 1
ATOM 3268 C C . PRO A 1 398 ? -1.409 2.223 5.235 1.00 96.81 398 PRO A C 1
ATOM 3270 O O . PRO A 1 398 ? -0.328 2.685 4.870 1.00 96.81 398 PRO A O 1
ATOM 3273 N N . PHE A 1 399 ? -1.611 0.924 5.412 1.00 98.12 399 PHE A N 1
ATOM 3274 C CA . PHE A 1 399 ? -0.646 -0.134 5.144 1.00 98.12 399 PHE A CA 1
ATOM 3275 C C . PHE A 1 399 ? -1.118 -1.022 3.995 1.00 98.12 399 PHE A C 1
ATOM 3277 O O . PHE A 1 399 ? -2.314 -1.236 3.794 1.00 98.12 399 PHE A O 1
ATOM 3284 N N . GLY A 1 400 ? -0.164 -1.566 3.253 1.00 96.88 400 GLY A N 1
ATOM 3285 C CA . GLY A 1 400 ? -0.395 -2.509 2.172 1.00 96.88 400 GLY A CA 1
ATOM 3286 C C . GLY A 1 400 ? 0.640 -3.625 2.201 1.00 96.88 400 GLY A C 1
ATOM 3287 O O . GLY A 1 400 ? 1.793 -3.422 2.592 1.00 96.88 400 GLY A O 1
ATOM 3288 N N . LEU A 1 401 ? 0.221 -4.814 1.778 1.00 96.50 401 LEU A N 1
ATOM 3289 C CA . LEU A 1 401 ? 1.120 -5.944 1.567 1.00 96.50 401 LEU A CA 1
ATOM 3290 C C . LEU A 1 401 ? 1.646 -5.873 0.134 1.00 96.50 401 LEU A C 1
ATOM 3292 O O . LEU A 1 401 ? 0.865 -5.809 -0.800 1.00 96.50 401 LEU A O 1
ATOM 3296 N N . THR A 1 402 ? 2.953 -5.859 -0.067 1.00 95.19 402 THR A N 1
ATOM 3297 C CA . THR A 1 402 ? 3.603 -5.680 -1.371 1.00 95.19 402 THR A CA 1
ATOM 3298 C C . THR A 1 402 ? 4.182 -6.997 -1.877 1.00 95.19 402 THR A C 1
ATOM 3300 O O . THR A 1 402 ? 4.793 -7.747 -1.116 1.00 95.19 402 THR A O 1
ATOM 3303 N N . THR A 1 403 ? 4.038 -7.269 -3.175 1.00 92.56 403 THR A N 1
ATOM 3304 C CA . THR A 1 403 ? 4.721 -8.386 -3.854 1.00 92.56 403 THR A CA 1
ATOM 3305 C C . THR A 1 403 ? 5.223 -7.983 -5.237 1.00 92.56 403 THR A C 1
ATOM 3307 O O . THR A 1 403 ? 4.750 -7.002 -5.815 1.00 92.56 403 THR A O 1
ATOM 3310 N N . SER A 1 404 ? 6.181 -8.736 -5.777 1.00 91.38 404 SER A N 1
ATOM 3311 C CA . SER A 1 404 ? 6.747 -8.524 -7.112 1.00 91.38 404 SER A CA 1
ATOM 3312 C C . SER A 1 404 ? 5.775 -8.965 -8.214 1.00 91.38 404 SER A C 1
ATOM 3314 O O . SER A 1 404 ? 5.297 -10.097 -8.223 1.00 91.38 404 SER A O 1
ATOM 3316 N N . LYS A 1 405 ? 5.508 -8.085 -9.189 1.00 88.31 405 LYS A N 1
ATOM 3317 C CA . LYS A 1 405 ? 4.574 -8.342 -10.305 1.00 88.31 405 LYS A CA 1
ATOM 3318 C C . LYS A 1 405 ? 5.097 -9.371 -11.306 1.00 88.31 405 LYS A C 1
ATOM 3320 O O . LYS A 1 405 ? 4.319 -10.105 -11.906 1.00 88.31 405 LYS A O 1
ATOM 3325 N N . PHE A 1 406 ? 6.407 -9.377 -11.533 1.00 86.69 406 PHE A N 1
ATOM 3326 C CA . PHE A 1 406 ? 7.013 -10.008 -12.711 1.00 86.69 406 PHE A CA 1
ATOM 3327 C C . PHE A 1 406 ? 7.954 -11.158 -12.372 1.00 86.69 406 PHE A C 1
ATOM 3329 O O . PHE A 1 406 ? 8.757 -11.555 -13.206 1.00 86.69 406 PHE A O 1
ATOM 3336 N N . ILE A 1 407 ? 7.854 -11.704 -11.162 1.00 85.00 407 ILE A N 1
ATOM 3337 C CA . ILE A 1 407 ? 8.734 -12.781 -10.698 1.00 85.00 407 ILE A CA 1
ATOM 3338 C C . ILE A 1 407 ? 8.732 -14.015 -11.608 1.00 85.00 407 ILE A C 1
ATOM 3340 O O . ILE A 1 407 ? 9.743 -14.687 -11.759 1.00 85.00 407 ILE A O 1
ATOM 3344 N N . ASN A 1 408 ? 7.595 -14.282 -12.245 1.00 82.75 408 ASN A N 1
ATOM 3345 C CA . ASN A 1 408 ? 7.367 -15.461 -13.068 1.00 82.75 408 ASN A CA 1
ATOM 3346 C C . ASN A 1 408 ? 7.374 -15.165 -14.576 1.00 82.75 408 ASN A C 1
ATOM 3348 O O . ASN A 1 408 ? 6.926 -15.995 -15.362 1.00 82.75 408 ASN A O 1
ATOM 3352 N N . ILE A 1 409 ? 7.864 -13.989 -14.985 1.00 82.88 409 ILE A N 1
ATOM 3353 C CA . ILE A 1 409 ? 7.971 -13.588 -16.393 1.00 82.88 409 ILE A CA 1
ATOM 3354 C C . ILE A 1 409 ? 9.442 -13.670 -16.845 1.00 82.88 409 ILE A C 1
ATOM 3356 O O . ILE A 1 409 ? 10.313 -13.187 -16.122 1.00 82.88 409 ILE A O 1
ATOM 3360 N N . PRO A 1 410 ? 9.732 -14.201 -18.052 1.00 85.81 410 PRO A N 1
ATOM 3361 C CA . PRO A 1 410 ? 8.789 -14.774 -19.019 1.00 85.81 410 PRO A CA 1
ATOM 3362 C C . PRO A 1 410 ? 8.261 -16.152 -18.598 1.00 85.81 410 PRO A C 1
ATOM 3364 O O . PRO A 1 410 ? 8.961 -16.933 -17.956 1.00 85.81 410 PRO A O 1
ATOM 3367 N N . PHE A 1 411 ? 7.023 -16.459 -18.998 1.00 85.94 411 PHE A N 1
ATOM 3368 C CA . PHE A 1 411 ? 6.466 -17.803 -18.841 1.00 85.94 411 PHE A CA 1
ATOM 3369 C C . PHE A 1 411 ? 7.213 -18.786 -19.747 1.00 85.94 411 PHE A C 1
ATOM 3371 O O . PHE A 1 411 ? 7.580 -18.444 -20.872 1.00 85.94 411 PHE A O 1
ATOM 3378 N N . GLN A 1 412 ? 7.422 -20.008 -19.263 1.00 91.12 412 GLN A N 1
ATOM 3379 C CA . GLN A 1 412 ? 8.141 -21.050 -19.995 1.00 91.12 412 GLN A CA 1
ATOM 3380 C C . GLN A 1 412 ? 7.243 -21.718 -21.038 1.00 91.12 412 GLN A C 1
ATOM 3382 O O . GLN A 1 412 ? 7.672 -21.978 -22.159 1.00 91.12 412 GLN A O 1
ATOM 3387 N N . SER A 1 413 ? 5.989 -21.995 -20.677 1.00 92.56 413 SER A N 1
ATOM 3388 C CA . SER A 1 413 ? 4.986 -22.536 -21.593 1.00 92.56 413 SER A CA 1
ATOM 3389 C C . SER A 1 413 ? 3.570 -22.263 -21.090 1.00 92.56 413 SER A C 1
ATOM 3391 O O . SER A 1 413 ? 3.353 -21.967 -19.914 1.00 92.56 413 SER A O 1
ATOM 3393 N N . TRP A 1 414 ? 2.594 -22.356 -21.988 1.00 92.44 414 TRP A N 1
ATOM 3394 C CA . TRP A 1 414 ? 1.180 -22.373 -21.638 1.00 92.44 414 TRP A CA 1
ATOM 3395 C C . TRP A 1 414 ? 0.465 -23.428 -22.482 1.00 92.44 414 TRP A C 1
ATOM 3397 O O . TRP A 1 414 ? 0.799 -23.631 -23.650 1.00 92.44 414 TRP A O 1
ATOM 3407 N N . GLU A 1 415 ? -0.512 -24.099 -21.888 1.00 93.25 415 GLU A N 1
ATOM 3408 C CA . GLU A 1 415 ? -1.329 -25.120 -22.534 1.00 93.25 415 GLU A CA 1
ATOM 3409 C C . GLU A 1 415 ? -2.803 -24.836 -22.251 1.00 93.25 415 GLU A C 1
ATOM 3411 O O . GLU A 1 415 ? -3.194 -24.582 -21.113 1.00 93.25 415 GLU A O 1
ATOM 3416 N N . LEU A 1 416 ? -3.635 -24.896 -23.288 1.00 93.00 416 LEU A N 1
ATOM 3417 C CA . LEU A 1 416 ? -5.084 -24.812 -23.161 1.00 93.00 416 LEU A CA 1
ATOM 3418 C C . LEU A 1 416 ? -5.689 -26.123 -23.656 1.00 93.00 416 LEU A C 1
ATOM 3420 O O . LEU A 1 416 ? -5.646 -26.408 -24.854 1.00 93.00 416 LEU A O 1
ATOM 3424 N N . ARG A 1 417 ? -6.260 -26.916 -22.747 1.00 92.12 417 ARG A N 1
ATOM 3425 C CA . ARG A 1 417 ? -6.851 -28.220 -23.071 1.00 92.12 417 ARG A CA 1
ATOM 3426 C C . ARG A 1 417 ? -8.320 -28.295 -22.650 1.00 92.12 417 ARG A C 1
ATOM 3428 O O . ARG A 1 417 ? -8.678 -27.777 -21.592 1.00 92.12 417 ARG A O 1
ATOM 3435 N N . PRO A 1 418 ? -9.196 -28.925 -23.452 1.00 90.31 418 PRO A N 1
ATOM 3436 C CA . PRO A 1 418 ? -10.578 -29.144 -23.048 1.00 90.31 418 PRO A CA 1
ATOM 3437 C C . PRO A 1 418 ? -10.623 -30.084 -21.838 1.00 90.31 418 PRO A C 1
ATOM 3439 O O . PRO A 1 418 ? -9.968 -31.126 -21.823 1.00 90.31 418 PRO A O 1
ATOM 3442 N N . GLU A 1 419 ? -11.419 -29.732 -20.833 1.00 83.19 419 GLU A N 1
ATOM 3443 C CA . GLU A 1 419 ? -11.649 -30.545 -19.642 1.00 83.19 419 GLU A CA 1
ATOM 3444 C C . GLU A 1 419 ? -13.152 -30.843 -19.558 1.00 83.19 419 GLU A C 1
ATOM 3446 O O . GLU A 1 419 ? -13.922 -30.071 -19.002 1.00 83.19 419 GLU A O 1
ATOM 3451 N N . GLY A 1 420 ? -13.616 -31.942 -20.157 1.00 79.25 420 GLY A N 1
ATOM 3452 C CA . GLY A 1 420 ? -15.051 -32.265 -20.217 1.00 79.25 420 GLY A CA 1
ATOM 3453 C C . GLY A 1 420 ? -15.837 -31.439 -21.251 1.00 79.25 420 GLY A C 1
ATOM 3454 O O . GLY A 1 420 ? -15.257 -30.886 -22.180 1.00 79.25 420 GLY A O 1
ATOM 3455 N N . SER A 1 421 ? -17.173 -31.407 -21.138 1.00 76.19 421 SER A N 1
ATOM 3456 C CA . SER A 1 421 ? -18.044 -30.785 -22.156 1.00 76.19 421 SER A CA 1
ATOM 3457 C C . SER A 1 421 ? -18.153 -29.260 -22.043 1.00 76.19 421 SER A C 1
ATOM 3459 O O . SER A 1 421 ? -18.307 -28.592 -23.060 1.00 76.19 421 SER A O 1
ATOM 3461 N N . ASP A 1 422 ? -18.063 -28.719 -20.822 1.00 83.81 422 ASP A N 1
ATOM 3462 C CA . ASP A 1 422 ? -18.395 -27.317 -20.510 1.00 83.81 422 ASP A CA 1
ATOM 3463 C C . ASP A 1 422 ? -17.239 -26.599 -19.776 1.00 83.81 422 ASP A C 1
ATOM 3465 O O . ASP A 1 422 ? -17.447 -25.563 -19.131 1.00 83.81 422 ASP A O 1
ATOM 3469 N N . SER A 1 423 ? -16.025 -27.159 -19.822 1.00 86.31 423 SER A N 1
ATOM 3470 C CA . SER A 1 423 ? -14.851 -26.570 -19.180 1.00 86.31 423 SER A CA 1
ATOM 3471 C C . SER A 1 423 ? -13.565 -26.708 -19.975 1.00 86.31 423 SER A C 1
ATOM 3473 O O . SER A 1 423 ? -13.390 -27.595 -20.810 1.00 86.31 423 SER A O 1
ATOM 3475 N N . VAL A 1 424 ? -12.663 -25.773 -19.707 1.00 89.69 424 VAL A N 1
ATOM 3476 C CA . VAL A 1 424 ? -11.339 -25.695 -20.309 1.00 89.69 424 VAL A CA 1
ATOM 3477 C C . VAL A 1 424 ? -10.325 -25.508 -19.191 1.00 89.69 424 VAL A C 1
ATOM 3479 O O . VAL A 1 424 ? -10.534 -24.685 -18.299 1.00 89.69 424 VAL A O 1
ATOM 3482 N N . LEU A 1 425 ? -9.230 -26.258 -19.257 1.00 89.06 425 LEU A N 1
ATOM 3483 C CA . LEU A 1 425 ? -8.079 -26.072 -18.393 1.00 89.06 425 LEU A CA 1
ATOM 3484 C C . LEU A 1 425 ? -7.040 -25.221 -19.119 1.00 89.06 425 LEU A C 1
ATOM 3486 O O . LEU A 1 425 ? -6.542 -25.616 -20.174 1.00 89.06 425 LEU A O 1
ATOM 3490 N N . LEU A 1 426 ? -6.693 -24.081 -18.533 1.00 89.62 426 LEU A N 1
ATOM 3491 C CA . LEU A 1 426 ? -5.515 -23.307 -18.903 1.00 89.62 426 LEU A CA 1
ATOM 3492 C C . LEU A 1 426 ? -4.409 -23.611 -17.893 1.00 89.62 426 LEU A C 1
ATOM 3494 O O . LEU A 1 426 ? -4.551 -23.279 -16.722 1.00 89.62 426 LEU A O 1
ATOM 3498 N N . SER A 1 427 ? -3.315 -24.214 -18.341 1.00 90.38 427 SER A N 1
ATOM 3499 C CA . SER A 1 427 ? -2.109 -24.419 -17.542 1.00 90.38 427 SER A CA 1
ATOM 3500 C C . SER A 1 427 ? -1.030 -23.438 -17.989 1.00 90.38 427 SER A C 1
ATOM 3502 O O . SER A 1 427 ? -0.732 -23.335 -19.178 1.00 90.38 427 SER A O 1
ATOM 3504 N N . ILE A 1 428 ? -0.460 -22.689 -17.049 1.00 89.00 428 ILE A N 1
ATOM 3505 C CA . ILE A 1 428 ? 0.654 -21.767 -17.284 1.00 89.00 428 ILE A CA 1
ATOM 3506 C C . ILE A 1 428 ? 1.845 -22.267 -16.478 1.00 89.00 428 ILE A C 1
ATOM 3508 O O . ILE A 1 428 ? 1.791 -22.307 -15.250 1.00 89.00 428 ILE A O 1
ATOM 3512 N N . THR A 1 429 ? 2.927 -22.610 -17.171 1.00 88.06 429 THR A N 1
ATOM 3513 C CA . THR A 1 429 ? 4.198 -23.001 -16.559 1.00 88.06 429 THR A CA 1
ATOM 3514 C C . THR A 1 429 ? 5.139 -21.806 -16.561 1.00 88.06 429 THR A C 1
ATOM 3516 O O . THR A 1 429 ? 5.496 -21.276 -17.617 1.00 88.06 429 THR A O 1
ATOM 3519 N N . ALA A 1 430 ? 5.541 -21.376 -15.373 1.00 87.12 430 ALA A N 1
ATOM 3520 C CA . ALA A 1 430 ? 6.495 -20.302 -15.155 1.00 87.12 430 ALA A CA 1
ATOM 3521 C C . ALA A 1 430 ? 7.788 -20.831 -14.518 1.00 87.12 430 ALA A C 1
ATOM 3523 O O . ALA A 1 430 ? 7.956 -22.032 -14.339 1.00 87.12 430 ALA A O 1
ATOM 3524 N N . ALA A 1 431 ? 8.713 -19.930 -14.185 1.00 83.50 431 ALA A N 1
ATOM 3525 C CA . ALA A 1 431 ? 10.015 -20.303 -13.640 1.00 83.50 431 ALA A CA 1
ATOM 3526 C C . ALA A 1 431 ? 9.932 -21.053 -12.298 1.00 83.50 431 ALA A C 1
ATOM 3528 O O . ALA A 1 431 ? 10.701 -21.987 -12.090 1.00 83.50 431 ALA A O 1
ATOM 3529 N N . THR A 1 432 ? 9.023 -20.656 -11.399 1.00 80.88 432 THR A N 1
ATOM 3530 C CA . THR A 1 432 ? 8.929 -21.238 -10.044 1.00 80.88 432 THR A CA 1
ATOM 3531 C C . THR A 1 432 ? 7.616 -21.968 -9.763 1.00 80.88 432 THR A C 1
ATOM 3533 O O . THR A 1 432 ? 7.500 -22.674 -8.759 1.00 80.88 432 THR A O 1
ATOM 3536 N N . ILE A 1 433 ? 6.622 -21.827 -10.643 1.00 83.00 433 ILE A N 1
ATOM 3537 C CA . ILE A 1 433 ? 5.262 -22.328 -10.421 1.00 83.00 433 ILE A CA 1
ATOM 3538 C C . ILE A 1 433 ? 4.626 -22.881 -11.695 1.00 83.00 433 ILE A C 1
ATOM 3540 O O . ILE A 1 433 ? 4.931 -22.444 -12.806 1.00 83.00 433 ILE A O 1
ATOM 3544 N N . ILE A 1 434 ? 3.646 -23.761 -11.504 1.00 84.25 434 ILE A N 1
ATOM 3545 C CA . ILE A 1 434 ? 2.607 -24.053 -12.493 1.00 84.25 434 ILE A CA 1
ATOM 3546 C C . ILE A 1 434 ? 1.271 -23.591 -11.919 1.00 84.25 434 ILE A C 1
ATOM 3548 O O . ILE A 1 434 ? 0.921 -23.952 -10.793 1.00 84.25 434 ILE A O 1
ATOM 3552 N N . VAL A 1 435 ? 0.533 -22.795 -12.690 1.00 83.44 435 VAL A N 1
ATOM 3553 C CA . VAL A 1 435 ? -0.820 -22.353 -12.338 1.00 83.44 435 VAL A CA 1
ATOM 3554 C C . VAL A 1 435 ? -1.817 -22.969 -13.301 1.00 83.44 435 VAL A C 1
ATOM 3556 O O . VAL A 1 435 ? -1.726 -22.768 -14.511 1.00 83.44 435 VAL A O 1
ATOM 3559 N N . GLU A 1 436 ? -2.794 -23.678 -12.755 1.00 86.00 436 GLU A N 1
ATOM 3560 C CA . GLU A 1 436 ? -3.883 -24.281 -13.506 1.00 86.00 436 GLU A CA 1
ATOM 3561 C C . GLU A 1 436 ? -5.197 -23.553 -13.215 1.00 86.00 436 GLU A C 1
ATOM 3563 O O . GLU A 1 436 ? -5.655 -23.472 -12.072 1.00 86.00 436 GLU A O 1
ATOM 3568 N N . PHE A 1 437 ? -5.820 -23.030 -14.268 1.00 84.50 437 PHE A N 1
ATOM 3569 C CA . PHE A 1 437 ? -7.131 -22.401 -14.232 1.00 84.50 437 PHE A CA 1
ATOM 3570 C C . PHE A 1 437 ? -8.154 -23.343 -14.852 1.00 84.50 437 PHE A C 1
ATOM 3572 O O . PHE A 1 437 ? -8.131 -23.594 -16.057 1.00 84.50 437 PHE A O 1
ATOM 3579 N N . ILE A 1 438 ? -9.091 -23.818 -14.036 1.00 85.25 438 ILE A N 1
ATOM 3580 C CA . ILE A 1 438 ? -10.272 -24.532 -14.521 1.00 85.25 438 ILE A CA 1
ATOM 3581 C C . ILE A 1 438 ? -11.342 -23.489 -14.809 1.00 85.25 438 ILE A C 1
ATOM 3583 O O . ILE A 1 438 ? -11.921 -22.918 -13.881 1.00 85.25 438 ILE A O 1
ATOM 3587 N N . ILE A 1 439 ? -11.602 -23.248 -16.089 1.00 85.56 439 ILE A N 1
ATOM 3588 C CA . ILE A 1 439 ? -12.567 -22.266 -16.575 1.00 85.56 439 ILE A CA 1
ATOM 3589 C C . ILE A 1 439 ? -13.852 -23.008 -16.935 1.00 85.56 439 ILE A C 1
ATOM 3591 O O . ILE A 1 439 ? -13.867 -23.819 -17.862 1.00 85.56 439 ILE A O 1
ATOM 3595 N N . LYS A 1 440 ? -14.939 -22.737 -16.206 1.00 82.75 440 LYS A N 1
ATOM 3596 C CA . LYS A 1 440 ? -16.257 -23.340 -16.458 1.00 82.75 440 LYS A CA 1
ATOM 3597 C C . LYS A 1 440 ? -17.219 -22.334 -17.070 1.00 82.75 440 LYS A C 1
ATOM 3599 O O . LYS A 1 440 ? -17.313 -21.200 -16.597 1.00 82.75 440 LYS A O 1
ATOM 3604 N N . VAL A 1 441 ? -17.993 -22.770 -18.063 1.00 76.44 441 VAL A N 1
ATOM 3605 C CA . VAL A 1 441 ? -19.126 -21.987 -18.570 1.00 76.44 441 VAL A CA 1
ATOM 3606 C C . VAL A 1 441 ? -20.230 -22.002 -17.511 1.00 76.44 441 VAL A C 1
ATOM 3608 O O . VAL A 1 441 ? -20.780 -23.059 -17.192 1.00 76.44 441 VAL A O 1
ATOM 3611 N N . GLY A 1 442 ? -20.546 -20.838 -16.937 1.00 61.97 442 GLY A N 1
ATOM 3612 C CA . GLY A 1 442 ? -21.651 -20.701 -15.989 1.00 61.97 442 GLY A CA 1
ATOM 3613 C C . GLY A 1 442 ? -22.971 -21.144 -16.622 1.00 61.97 442 GLY A C 1
ATOM 3614 O O . GLY A 1 442 ? -23.318 -20.699 -17.719 1.00 61.97 442 GLY A O 1
ATOM 3615 N N . LYS A 1 443 ? -23.722 -22.017 -15.942 1.00 51.66 443 LYS A N 1
ATOM 3616 C CA . LYS A 1 443 ? -25.132 -22.279 -16.271 1.00 51.66 443 LYS A CA 1
ATOM 3617 C C . LYS A 1 443 ? -25.979 -21.254 -15.521 1.00 51.66 443 LYS A C 1
ATOM 3619 O O . LYS A 1 443 ? -25.842 -21.144 -14.307 1.00 51.66 443 LYS A O 1
ATOM 3624 N N . GLU A 1 444 ? -26.828 -20.518 -16.240 1.00 44.88 444 GLU A N 1
ATOM 3625 C CA . GLU A 1 444 ? -27.789 -19.568 -15.661 1.00 44.88 444 GLU A CA 1
ATOM 3626 C C . GLU A 1 444 ? -28.565 -20.225 -14.506 1.00 44.88 444 GLU A C 1
ATOM 3628 O O . GLU A 1 444 ? -29.294 -21.199 -14.716 1.00 44.88 444 GLU A O 1
ATOM 3633 N N . GLN A 1 445 ? -28.476 -19.673 -13.293 1.00 36.16 445 GLN A N 1
ATOM 3634 C CA . GLN A 1 445 ? -29.539 -19.869 -12.313 1.00 36.16 445 GLN A CA 1
ATOM 3635 C C . GLN A 1 445 ? -30.672 -18.909 -12.676 1.00 36.16 445 GLN A C 1
ATOM 3637 O O . GLN A 1 445 ? -30.627 -17.725 -12.362 1.00 36.16 445 GLN A O 1
ATOM 3642 N N . LYS A 1 446 ? -31.697 -19.413 -13.372 1.00 32.88 446 LYS A N 1
ATOM 3643 C CA . LYS A 1 446 ? -32.963 -18.690 -13.545 1.00 32.88 446 LYS A CA 1
ATOM 3644 C C . LYS A 1 446 ? -33.695 -18.627 -12.208 1.00 32.88 446 LYS A C 1
ATOM 3646 O O . LYS A 1 446 ? -34.560 -19.458 -11.937 1.00 32.88 446 LYS A O 1
ATOM 3651 N N . GLU A 1 447 ? -33.378 -17.635 -11.388 1.00 30.06 447 GLU A N 1
ATOM 3652 C CA . GLU A 1 447 ? -34.279 -17.219 -10.322 1.00 30.06 447 GLU A CA 1
ATOM 3653 C C . GLU A 1 447 ? -35.360 -16.327 -10.948 1.00 30.06 447 GLU A C 1
ATOM 3655 O O . GLU A 1 447 ? -35.120 -15.206 -11.394 1.00 30.06 447 GLU A O 1
ATOM 3660 N N . VAL A 1 448 ? -36.572 -16.869 -11.081 1.00 32.03 448 VAL A N 1
ATOM 3661 C CA . VAL A 1 448 ? -37.728 -16.124 -11.584 1.00 32.03 448 VAL A CA 1
ATOM 3662 C C . VAL A 1 448 ? -38.167 -15.139 -10.501 1.00 32.03 448 VAL A C 1
ATOM 3664 O O . VAL A 1 448 ? -39.054 -15.442 -9.706 1.00 32.03 448 VAL A O 1
ATOM 3667 N N . GLN A 1 449 ? -37.594 -13.937 -10.492 1.00 29.36 449 GLN A N 1
ATOM 3668 C CA . GLN A 1 449 ? -38.251 -12.776 -9.899 1.00 29.36 449 GLN A CA 1
ATOM 3669 C C . GLN A 1 449 ? -38.957 -11.980 -11.000 1.00 29.36 449 GLN A C 1
ATOM 3671 O O . GLN A 1 449 ? -38.356 -11.438 -11.925 1.00 29.36 449 GLN A O 1
ATOM 3676 N N . ARG A 1 450 ? -40.292 -11.951 -10.924 1.00 30.44 450 ARG A N 1
ATOM 3677 C CA . ARG A 1 450 ? -41.132 -11.084 -11.755 1.00 30.44 450 ARG A CA 1
ATOM 3678 C C . ARG A 1 450 ? -40.867 -9.627 -11.372 1.00 30.44 450 ARG A C 1
ATOM 3680 O O . ARG A 1 450 ? -41.392 -9.173 -10.362 1.00 30.44 450 ARG A O 1
ATOM 3687 N N . GLY A 1 451 ? -40.160 -8.884 -12.217 1.00 27.98 451 GLY A N 1
ATOM 3688 C CA . GLY A 1 451 ? -40.172 -7.424 -12.147 1.00 27.98 451 GLY A CA 1
ATOM 3689 C C . GLY A 1 451 ? -38.961 -6.751 -12.775 1.00 27.98 451 GLY A C 1
ATOM 3690 O O . GLY A 1 451 ? -37.936 -6.631 -12.128 1.00 27.98 451 GLY A O 1
ATOM 3691 N N . TRP A 1 452 ? -39.177 -6.207 -13.975 1.00 25.08 452 TRP A N 1
ATOM 3692 C CA . TRP A 1 452 ? -38.358 -5.213 -14.682 1.00 25.08 452 TRP A CA 1
ATOM 3693 C C . TRP A 1 452 ? -37.087 -5.707 -15.390 1.00 25.08 452 TRP A C 1
ATOM 3695 O O . TRP A 1 452 ? -36.169 -6.281 -14.822 1.00 25.08 452 TRP A O 1
ATOM 3705 N N . LEU A 1 453 ? -37.088 -5.454 -16.701 1.00 27.98 453 LEU A N 1
ATOM 3706 C CA . LEU A 1 453 ? -36.043 -5.759 -17.671 1.00 27.98 453 LEU A CA 1
ATOM 3707 C C . LEU A 1 453 ? -34.779 -4.931 -17.403 1.00 27.98 453 LEU A C 1
ATOM 3709 O O . LEU A 1 453 ? -34.831 -3.702 -17.443 1.00 27.98 453 LEU A O 1
ATOM 3713 N N . SER A 1 454 ? -33.641 -5.609 -17.266 1.00 26.62 454 SER A N 1
ATOM 3714 C CA . SER A 1 454 ? -32.307 -5.051 -17.492 1.00 26.62 454 SER A CA 1
ATOM 3715 C C . SER A 1 454 ? -31.491 -6.013 -18.361 1.00 26.62 454 SER A C 1
ATOM 3717 O O . SER A 1 454 ? -31.667 -7.227 -18.314 1.00 26.62 454 SER A O 1
ATOM 3719 N N . ARG A 1 455 ? -30.674 -5.432 -19.240 1.00 28.53 455 ARG A N 1
ATOM 3720 C CA . ARG A 1 455 ? -29.923 -6.053 -20.340 1.00 28.53 455 ARG A CA 1
ATOM 3721 C C . ARG A 1 455 ? -28.666 -6.780 -19.843 1.00 28.53 455 ARG A C 1
ATOM 3723 O O . ARG A 1 455 ? -27.895 -6.197 -19.096 1.00 28.53 455 ARG A O 1
ATOM 3730 N N . ASN A 1 456 ? -28.418 -7.951 -20.437 1.00 26.73 456 ASN A N 1
ATOM 3731 C CA . ASN A 1 456 ? -27.140 -8.668 -20.559 1.00 26.73 456 ASN A CA 1
ATOM 3732 C C . ASN A 1 456 ? -26.343 -8.877 -19.262 1.00 26.73 456 ASN A C 1
ATOM 3734 O O . ASN A 1 456 ? -25.271 -8.302 -19.082 1.00 26.73 456 ASN A O 1
ATOM 3738 N N . GLU A 1 457 ? -26.813 -9.792 -18.419 1.00 28.75 457 GLU A N 1
ATOM 3739 C CA . GLU A 1 457 ? -25.955 -10.437 -17.426 1.00 28.75 457 GLU A CA 1
ATOM 3740 C C . GLU A 1 457 ? -25.105 -11.507 -18.128 1.00 28.75 457 GLU A C 1
ATOM 3742 O O . GLU A 1 457 ? -25.612 -12.465 -18.712 1.00 28.75 457 GLU A O 1
ATOM 3747 N N . ILE A 1 458 ? -23.789 -11.295 -18.139 1.00 32.81 458 ILE A N 1
ATOM 3748 C CA . ILE A 1 458 ? -22.804 -12.280 -18.585 1.00 32.81 458 ILE A CA 1
ATOM 3749 C C . ILE A 1 458 ? -22.819 -13.413 -17.556 1.00 32.81 458 ILE A C 1
ATOM 3751 O O . ILE A 1 458 ? -22.622 -13.167 -16.368 1.00 32.81 458 ILE A O 1
ATOM 3755 N N . SER A 1 459 ? -23.063 -14.644 -18.012 1.00 35.88 459 SER A N 1
ATOM 3756 C CA . SER A 1 459 ? -23.073 -15.835 -17.155 1.00 35.88 459 SER A CA 1
ATOM 3757 C C . SER A 1 459 ? -21.779 -15.920 -16.324 1.00 35.88 459 SER A C 1
ATOM 3759 O O . SER A 1 459 ? -20.698 -15.733 -16.895 1.00 35.88 459 SER A O 1
ATOM 3761 N N . PRO A 1 460 ? -21.835 -16.192 -15.005 1.00 42.81 460 PRO A N 1
ATOM 3762 C CA . PRO A 1 460 ? -20.646 -16.165 -14.162 1.00 42.81 460 PRO A CA 1
ATOM 3763 C C . PRO A 1 460 ? -19.690 -17.294 -14.556 1.00 42.81 460 PRO A C 1
ATOM 3765 O O . PRO A 1 460 ? -19.978 -18.479 -14.377 1.00 42.81 460 PRO A O 1
ATOM 3768 N N . ILE A 1 461 ? -18.527 -16.926 -15.092 1.00 45.34 461 ILE A N 1
ATOM 3769 C CA . ILE A 1 461 ? -17.405 -17.849 -15.259 1.00 45.34 461 ILE A CA 1
ATOM 3770 C C . ILE A 1 461 ? -16.922 -18.205 -13.855 1.00 45.34 461 ILE A C 1
ATOM 3772 O O . ILE A 1 461 ? -16.473 -17.340 -13.106 1.00 45.34 461 ILE A O 1
ATOM 3776 N N . THR A 1 462 ? -17.039 -19.477 -13.479 1.00 50.25 462 THR A N 1
ATOM 3777 C CA . THR A 1 462 ? -16.450 -19.959 -12.226 1.00 50.25 462 THR A CA 1
ATOM 3778 C C . THR A 1 462 ? -15.041 -20.442 -12.528 1.00 50.25 462 THR A C 1
ATOM 3780 O O . THR A 1 462 ? -14.873 -21.402 -13.283 1.00 50.25 462 THR A O 1
ATOM 3783 N N . THR A 1 463 ? -14.047 -19.783 -11.935 1.00 47.78 463 THR A N 1
ATOM 3784 C CA . THR A 1 463 ? -12.632 -20.144 -12.074 1.00 47.78 463 THR A CA 1
ATOM 3785 C C . THR A 1 463 ? -12.139 -20.766 -10.776 1.00 47.78 463 THR A C 1
ATOM 3787 O O . THR A 1 463 ? -12.216 -20.138 -9.721 1.00 47.78 463 THR A O 1
ATOM 3790 N N . ARG A 1 464 ? -11.616 -21.993 -10.842 1.00 58.59 464 ARG A N 1
ATOM 3791 C CA . ARG A 1 464 ? -10.834 -22.582 -9.745 1.00 58.59 464 ARG A CA 1
ATOM 3792 C C . ARG A 1 464 ? -9.361 -22.520 -10.124 1.00 58.59 464 ARG A C 1
ATOM 3794 O O . ARG A 1 464 ? -9.018 -22.907 -11.238 1.00 58.59 464 ARG A O 1
ATOM 3801 N N . VAL A 1 465 ? -8.526 -22.042 -9.205 1.00 60.03 465 VAL A N 1
ATOM 3802 C CA . VAL A 1 465 ? -7.077 -21.932 -9.400 1.00 60.03 465 VAL A CA 1
ATOM 3803 C C . VAL A 1 465 ? -6.378 -22.986 -8.548 1.00 60.03 465 VAL A C 1
ATOM 3805 O O . VAL A 1 465 ? -6.659 -23.093 -7.353 1.00 60.03 465 VAL A O 1
ATOM 3808 N N . LEU A 1 466 ? -5.498 -23.774 -9.161 1.00 63.03 466 LEU A N 1
ATOM 3809 C CA . LEU A 1 466 ? -4.567 -24.671 -8.478 1.00 63.03 466 LEU A CA 1
ATOM 3810 C C . LEU A 1 466 ? -3.145 -24.182 -8.757 1.00 63.03 466 LEU A C 1
ATOM 3812 O O . LEU A 1 466 ? -2.811 -23.868 -9.898 1.00 63.03 466 LEU A O 1
ATOM 3816 N N . VAL A 1 467 ? -2.322 -24.085 -7.714 1.00 63.44 467 VAL A N 1
ATOM 3817 C CA . VAL A 1 467 ? -0.926 -23.642 -7.819 1.00 63.44 467 VAL A CA 1
ATOM 3818 C C . VAL A 1 467 ? -0.025 -24.762 -7.322 1.00 63.44 467 VAL A C 1
ATOM 3820 O O . VAL A 1 467 ? -0.195 -25.248 -6.204 1.00 63.44 467 VAL A O 1
ATOM 3823 N N . HIS A 1 468 ? 0.935 -25.159 -8.152 1.00 69.44 468 HIS A N 1
ATOM 3824 C CA . HIS A 1 468 ? 1.960 -26.140 -7.819 1.00 69.44 468 HIS A CA 1
ATOM 3825 C C . HIS A 1 468 ? 3.327 -25.455 -7.784 1.00 69.44 468 HIS A C 1
ATOM 3827 O O . HIS A 1 468 ? 3.752 -24.863 -8.778 1.00 69.44 468 HIS A O 1
ATOM 3833 N N . TYR A 1 469 ? 4.020 -25.545 -6.649 1.00 56.75 469 TYR A N 1
ATOM 3834 C CA . TYR A 1 469 ? 5.383 -25.038 -6.494 1.00 56.75 469 TYR A CA 1
ATOM 3835 C C . TYR A 1 469 ? 6.392 -26.085 -6.969 1.00 56.75 469 TYR A C 1
ATOM 3837 O O . TYR A 1 469 ? 6.258 -27.267 -6.648 1.00 56.75 469 TYR A O 1
ATOM 3845 N N . HIS A 1 470 ? 7.406 -25.657 -7.722 1.00 48.19 470 HIS A N 1
ATOM 3846 C CA . HIS A 1 470 ? 8.565 -26.504 -7.998 1.00 48.19 470 HIS A CA 1
ATOM 3847 C C . HIS A 1 470 ? 9.497 -26.474 -6.785 1.00 48.19 470 HIS A C 1
ATOM 3849 O O . HIS A 1 470 ? 10.111 -25.450 -6.497 1.00 48.19 470 HIS A O 1
ATOM 3855 N N . SER A 1 471 ? 9.601 -27.588 -6.063 1.00 33.66 471 SER A N 1
ATOM 3856 C CA . SER A 1 471 ? 10.699 -27.795 -5.117 1.00 33.66 471 SER A CA 1
ATOM 3857 C C . SER A 1 471 ? 11.955 -28.141 -5.919 1.00 33.66 471 SER A C 1
ATOM 3859 O O . SER A 1 471 ? 11.939 -29.124 -6.662 1.00 33.66 471 SER A O 1
ATOM 3861 N N . PHE A 1 472 ? 13.000 -27.321 -5.801 1.00 32.19 472 PHE A N 1
ATOM 3862 C CA . PHE A 1 472 ? 14.347 -27.672 -6.260 1.00 32.19 472 PHE A CA 1
ATOM 3863 C C . PHE A 1 472 ? 15.076 -28.511 -5.214 1.00 32.19 472 PHE A C 1
ATOM 3865 O O . PHE A 1 472 ? 14.907 -28.212 -4.008 1.00 32.19 472 PHE A O 1
#

Solvent-accessible surface area (backbone atoms only — not comparable to full-atom values): 28313 Å² total; per-residue (Å²): 123,92,79,57,94,85,61,54,71,69,57,48,50,51,51,53,51,53,52,49,53,52,53,55,50,52,51,52,50,54,41,48,52,52,34,62,42,46,43,41,43,88,80,66,31,50,70,79,50,99,44,34,33,36,41,79,52,74,60,95,60,39,34,41,38,40,40,33,52,53,90,68,98,71,75,94,82,68,78,93,70,84,48,73,47,78,37,75,93,70,35,36,37,40,33,55,21,62,90,54,70,85,50,58,39,28,44,37,41,36,32,31,61,55,78,86,56,63,82,64,19,78,47,38,63,76,60,82,75,61,70,74,76,70,46,53,74,67,59,37,52,52,49,54,50,53,51,49,56,50,52,53,54,50,46,54,49,52,51,53,52,49,51,54,53,51,51,53,52,53,53,52,52,52,51,51,54,51,55,58,67,69,64,70,80,85,79,82,83,89,83,89,83,85,88,79,88,86,79,87,88,86,88,78,84,92,78,80,88,78,76,73,76,83,78,78,78,79,50,77,66,59,57,48,56,51,54,53,54,72,63,55,76,55,72,70,57,55,52,48,53,51,52,53,49,50,52,49,50,48,52,60,63,59,51,74,90,70,58,95,51,43,57,54,46,68,52,31,44,72,47,74,18,30,38,35,38,38,48,28,52,56,55,60,60,65,42,75,46,97,85,72,49,76,48,64,72,86,84,81,75,100,60,67,43,74,52,93,56,78,46,86,80,74,70,66,64,57,61,60,53,73,75,57,61,100,85,51,62,68,65,52,51,51,53,52,50,61,55,53,50,58,23,30,41,37,34,43,46,63,51,91,92,55,87,78,92,59,88,66,46,73,30,32,60,35,84,88,80,36,36,41,24,39,72,51,58,41,75,79,43,76,40,78,94,79,40,30,39,33,32,33,33,20,52,68,42,42,31,33,36,33,39,70,72,58,81,48,61,74,62,76,47,74,48,81,43,81,48,75,94,61,27,36,35,38,38,39,34,32,79,58,38,37,41,36,38,41,42,31,69,41,77,80,82,85,74,88,70,93,76,83,94,80,84,82,82,76,63,61,66,51,71,49,80,48,78,47,74,67,83,130

Foldseek 3Di:
DVDDPDDDPVRVVVVVVVVVVVVVVVVQVVQLVVLVLLQAVVVNFDDPDPFKTKDWDDDPFKTKIKIWGHDDDDDPPDDQDFDWDDDVVQQKIKTDFSVCPPAGKMKMKMFGQAAPQLCLAPLADFFDADPLVVDDPVVVVVVLVVVLVVVQVVLVVVLVVVVVVVVVVVVVVVVVVVVVVVDDDDDDDDDDDDDDDDDDDDDDDDDDDPPDPDPPPPDPVNVSVVVSVVSDDDSVVSSVVVVVVSVVVRCVRRDDDADPFFDNSVFKDFARGKIQTFMWRRFFYWDQDPVRDIDTDHDDDSTIGTDFFAADDDCPLVVVVVVDDPPCPPVSVVVNVVSLSNFMKMKHAHDPVTDADDQWDKWFQDPVNSTTGCPQWADWDADPVRRMIIITGRDGTMMTTMHTPDPFPPWPDWDWADDPDFWIWIWTHTDFKIKIKIWGQADDPPPDDPDDDDDDDRRDTDIDIDMDTDDD

InterPro domains:
  IPR022110 CASC1, C-terminal [PF12366] (371-438)
  IPR023247 Dynein-f, intermediate chain IC97/Dnai7-like [PTHR20929] (9-443)

Organism: NCBI:txid428564